Protein AF-0000000076529574 (afdb_homodimer)

Structure (mmCIF, N/CA/C/O backbone):
data_AF-0000000076529574-model_v1
#
loop_
_entity.id
_entity.type
_entity.pdbx_description
1 polymer 'LacI family transcriptional regulator'
#
loop_
_atom_site.group_PDB
_atom_site.id
_atom_site.type_symbol
_atom_site.label_atom_id
_atom_site.label_alt_id
_atom_site.label_comp_id
_atom_site.label_asym_id
_atom_site.label_entity_id
_atom_site.label_seq_id
_atom_site.pdbx_PDB_ins_code
_atom_site.Cartn_x
_atom_site.Cartn_y
_atom_site.Cartn_z
_atom_site.occupancy
_atom_site.B_iso_or_equiv
_atom_site.auth_seq_id
_atom_site.auth_comp_id
_atom_site.auth_asym_id
_atom_site.auth_atom_id
_atom_site.pdbx_PDB_model_num
ATOM 1 N N . MET A 1 1 ? 7.891 38.75 8.555 1 53.34 1 MET A N 1
ATOM 2 C CA . MET A 1 1 ? 6.922 38.281 7.586 1 53.34 1 MET A CA 1
ATOM 3 C C . MET A 1 1 ? 5.934 39.375 7.195 1 53.34 1 MET A C 1
ATOM 5 O O . MET A 1 1 ? 5.605 40.219 8.008 1 53.34 1 MET A O 1
ATOM 9 N N . ALA A 1 2 ? 5.785 39.531 5.926 1 67.69 2 ALA A N 1
ATOM 10 C CA . ALA A 1 2 ? 4.906 40.594 5.434 1 67.69 2 ALA A CA 1
ATOM 11 C C . ALA A 1 2 ? 3.492 40.438 5.984 1 67.69 2 ALA A C 1
ATOM 13 O O . ALA A 1 2 ? 3.031 39.312 6.223 1 67.69 2 ALA A O 1
ATOM 14 N N . THR A 1 3 ? 2.91 41.406 6.41 1 75.56 3 THR A N 1
ATOM 15 C CA . THR A 1 3 ? 1.555 41.375 6.945 1 75.56 3 THR A CA 1
ATOM 16 C C . THR A 1 3 ? 0.537 41.688 5.844 1 75.56 3 THR A C 1
ATOM 18 O O . THR A 1 3 ? 0.897 42.156 4.77 1 75.56 3 THR A O 1
ATOM 21 N N . LEU A 1 4 ? -0.654 41.281 6.176 1 80.75 4 LEU A N 1
ATOM 22 C CA . LEU A 1 4 ? -1.745 41.562 5.254 1 80.75 4 LEU A CA 1
ATOM 23 C C . LEU A 1 4 ? -1.814 43.062 4.945 1 80.75 4 LEU A C 1
ATOM 25 O O . LEU A 1 4 ? -2.107 43.438 3.814 1 80.75 4 LEU A O 1
ATOM 29 N N . ALA A 1 5 ? -1.472 43.812 5.953 1 83.44 5 ALA A N 1
ATOM 30 C CA . ALA A 1 5 ? -1.503 45.281 5.785 1 83.44 5 ALA A CA 1
ATOM 31 C C . ALA A 1 5 ? -0.446 45.719 4.785 1 83.44 5 ALA A C 1
ATOM 33 O O . ALA A 1 5 ? -0.694 46.625 3.98 1 83.44 5 ALA A O 1
ATOM 34 N N . GLU A 1 6 ? 0.626 45.031 4.82 1 84.62 6 GLU A N 1
ATOM 35 C CA . GLU A 1 6 ? 1.703 45.375 3.898 1 84.62 6 GLU A CA 1
ATOM 36 C C . GLU A 1 6 ? 1.349 44.969 2.467 1 84.62 6 GLU A C 1
ATOM 38 O O . GLU A 1 6 ? 1.665 45.719 1.524 1 84.62 6 GLU A O 1
ATOM 43 N N . VAL A 1 7 ? 0.792 43.812 2.379 1 86.44 7 VAL A N 1
ATOM 44 C CA . VAL A 1 7 ? 0.339 43.375 1.062 1 86.44 7 VAL A CA 1
ATOM 45 C C . VAL A 1 7 ? -0.682 44.375 0.51 1 86.44 7 VAL A C 1
ATOM 47 O O . VAL A 1 7 ? -0.594 44.781 -0.651 1 86.44 7 VAL A O 1
ATOM 50 N N . ALA A 1 8 ? -1.567 44.781 1.328 1 87.06 8 ALA A N 1
ATOM 51 C CA . ALA A 1 8 ? -2.607 45.719 0.937 1 87.06 8 ALA A CA 1
ATOM 52 C C . ALA A 1 8 ? -2.002 47.062 0.502 1 87.06 8 ALA A C 1
ATOM 54 O O . ALA A 1 8 ? -2.396 47.625 -0.52 1 87.06 8 ALA A O 1
ATOM 55 N N . ALA A 1 9 ? -1.088 47.469 1.208 1 87.62 9 ALA A N 1
ATOM 56 C CA . ALA A 1 9 ? -0.419 48.75 0.919 1 87.62 9 ALA A CA 1
ATOM 57 C C . ALA A 1 9 ? 0.305 48.688 -0.423 1 87.62 9 ALA A C 1
ATOM 59 O O . ALA A 1 9 ? 0.203 49.625 -1.229 1 87.62 9 ALA A O 1
ATOM 60 N N . LEU A 1 10 ? 0.943 47.562 -0.57 1 86.88 10 LEU A N 1
ATOM 61 C CA . LEU A 1 10 ? 1.704 47.406 -1.807 1 86.88 10 LEU A CA 1
ATOM 62 C C . LEU A 1 10 ? 0.773 47.312 -3.012 1 86.88 10 LEU A C 1
ATOM 64 O O . LEU A 1 10 ? 1.092 47.844 -4.09 1 86.88 10 LEU A O 1
ATOM 68 N N . ALA A 1 11 ? -0.24 46.656 -2.852 1 88.62 11 ALA A N 1
ATOM 69 C CA . ALA A 1 11 ? -1.206 46.438 -3.928 1 88.62 11 ALA A CA 1
ATOM 70 C C . ALA A 1 11 ? -2.107 47.688 -4.09 1 88.62 11 ALA A C 1
ATOM 72 O O . ALA A 1 11 ? -2.855 47.781 -5.062 1 88.62 11 ALA A O 1
ATOM 73 N N . GLY A 1 12 ? -2.107 48.625 -3.164 1 89.44 12 GLY A N 1
ATOM 74 C CA . GLY A 1 12 ? -2.924 49.844 -3.209 1 89.44 12 GLY A CA 1
ATOM 75 C C . GLY A 1 12 ? -4.391 49.562 -2.924 1 89.44 12 GLY A C 1
ATOM 76 O O . GLY A 1 12 ? -5.266 50.156 -3.564 1 89.44 12 GLY A O 1
ATOM 77 N N . VAL A 1 13 ? -4.621 48.562 -2.133 1 87.81 13 VAL A N 1
ATOM 78 C CA . VAL A 1 13 ? -5.996 48.219 -1.812 1 87.81 13 VAL A CA 1
ATOM 79 C C . VAL A 1 13 ? -6.184 48.156 -0.297 1 87.81 13 VAL A C 1
ATOM 81 O O . VAL A 1 13 ? -5.223 48.344 0.456 1 87.81 13 VAL A O 1
ATOM 84 N N . SER A 1 14 ? -7.453 48.156 0.136 1 82.88 14 SER A N 1
ATOM 85 C CA . SER A 1 14 ? -7.746 47.969 1.556 1 82.88 14 SER A CA 1
ATOM 86 C C . SER A 1 14 ? -7.312 46.594 2.043 1 82.88 14 SER A C 1
ATOM 88 O O . SER A 1 14 ? -7.18 45.656 1.247 1 82.88 14 SER A O 1
ATOM 90 N N . THR A 1 15 ? -7.059 46.469 3.389 1 86.38 15 THR A N 1
ATOM 91 C CA . THR A 1 15 ? -6.727 45.188 3.984 1 86.38 15 THR A CA 1
ATOM 92 C C . THR A 1 15 ? -7.852 44.156 3.752 1 86.38 15 THR A C 1
ATOM 94 O O . THR A 1 15 ? -7.598 42.969 3.6 1 86.38 15 THR A O 1
ATOM 97 N N . ALA A 1 16 ? -9.039 44.688 3.646 1 80.19 16 ALA A N 1
ATOM 98 C CA . ALA A 1 16 ? -10.195 43.812 3.41 1 80.19 16 ALA A CA 1
ATOM 99 C C . ALA A 1 16 ? -10.164 43.25 2.004 1 80.19 16 ALA A C 1
ATOM 101 O O . ALA A 1 16 ? -10.406 42.031 1.818 1 80.19 16 ALA A O 1
ATOM 102 N N . SER A 1 17 ? -9.844 44.094 1.099 1 82.25 17 SER A N 1
ATOM 103 C CA . SER A 1 17 ? -9.758 43.656 -0.284 1 82.25 17 SER A CA 1
ATOM 104 C C . SER A 1 17 ? -8.633 42.625 -0.464 1 82.25 17 SER A C 1
ATOM 106 O O . SER A 1 17 ? -8.789 41.625 -1.159 1 82.25 17 SER A O 1
ATOM 108 N N . ALA A 1 18 ? -7.496 42.938 0.17 1 82.19 18 ALA A N 1
ATOM 109 C CA . ALA A 1 18 ? -6.359 42 0.106 1 82.19 18 ALA A CA 1
ATOM 110 C C . ALA A 1 18 ? -6.707 40.656 0.732 1 82.19 18 ALA A C 1
ATOM 112 O O . ALA A 1 18 ? -6.367 39.625 0.184 1 82.19 18 ALA A O 1
ATOM 113 N N . SER A 1 19 ? -7.367 40.75 1.805 1 76.94 19 SER A N 1
ATOM 114 C CA . SER A 1 19 ? -7.766 39.531 2.504 1 76.94 19 SER A CA 1
ATOM 115 C C . SER A 1 19 ? -8.727 38.688 1.659 1 76.94 19 SER A C 1
ATOM 117 O O . SER A 1 19 ? -8.586 37.469 1.582 1 76.94 19 SER A O 1
ATOM 119 N N . LEU A 1 20 ? -9.633 39.375 1.02 1 75.88 20 LEU A N 1
ATOM 120 C CA . LEU A 1 20 ? -10.641 38.688 0.194 1 75.88 20 LEU A CA 1
ATOM 121 C C . LEU A 1 20 ? -9.984 37.938 -0.958 1 75.88 20 LEU A C 1
ATOM 123 O O . LEU A 1 20 ? -10.352 36.812 -1.25 1 75.88 20 LEU A O 1
ATOM 127 N N . VAL A 1 21 ? -9.047 38.562 -1.561 1 73.56 21 VAL A N 1
ATOM 128 C CA . VAL A 1 21 ? -8.383 37.969 -2.713 1 73.56 21 VAL A CA 1
ATOM 129 C C . VAL A 1 21 ? -7.516 36.781 -2.26 1 73.56 21 VAL A C 1
ATOM 131 O O . VAL A 1 21 ? -7.551 35.719 -2.861 1 73.56 21 VAL A O 1
ATOM 134 N N . LEU A 1 22 ? -6.805 36.969 -1.185 1 74.25 22 LEU A N 1
ATOM 135 C CA . LEU A 1 22 ? -5.82 35.969 -0.753 1 74.25 22 LEU A CA 1
ATOM 136 C C . LEU A 1 22 ? -6.496 34.812 -0.038 1 74.25 22 LEU A C 1
ATOM 138 O O . LEU A 1 22 ? -5.902 33.75 0.123 1 74.25 22 LEU A O 1
ATOM 142 N N . SER A 1 23 ? -7.742 35.094 0.291 1 66.19 23 SER A N 1
ATOM 143 C CA . SER A 1 23 ? -8.516 34.031 0.912 1 66.19 23 SER A CA 1
ATOM 144 C C . SER A 1 23 ? -9.352 33.281 -0.121 1 66.19 23 SER A C 1
ATOM 146 O O . SER A 1 23 ? -10.086 32.344 0.22 1 66.19 23 SER A O 1
ATOM 148 N N . GLY A 1 24 ? -9.234 33.656 -1.319 1 64 24 GLY A N 1
ATOM 149 C CA . GLY A 1 24 ? -9.93 33 -2.428 1 64 24 GLY A CA 1
ATOM 150 C C . GLY A 1 24 ? -11.398 33.375 -2.492 1 64 24 GLY A C 1
ATOM 151 O O . GLY A 1 24 ? -12.188 32.688 -3.143 1 64 24 GLY A O 1
ATOM 152 N N . LYS A 1 25 ? -11.82 34.344 -1.826 1 61.75 25 LYS A N 1
ATOM 153 C CA . LYS A 1 25 ? -13.227 34.719 -1.771 1 61.75 25 LYS A CA 1
ATOM 154 C C . LYS A 1 25 ? -13.492 36 -2.574 1 61.75 25 LYS A C 1
ATOM 156 O O . LYS A 1 25 ? -14.453 36.719 -2.305 1 61.75 25 LYS A O 1
ATOM 161 N N . SER A 1 26 ? -12.656 36.281 -3.52 1 64.5 26 SER A N 1
ATOM 162 C CA . SER A 1 26 ? -12.695 37.562 -4.18 1 64.5 26 SER A CA 1
ATOM 163 C C . SER A 1 26 ? -13.586 37.531 -5.414 1 64.5 26 SER A C 1
ATOM 165 O O . SER A 1 26 ? -13.836 38.562 -6.039 1 64.5 26 SER A O 1
ATOM 167 N N . ALA A 1 27 ? -14.07 36.344 -5.785 1 66.5 27 ALA A N 1
ATOM 168 C CA . ALA A 1 27 ? -14.844 36.25 -7.02 1 66.5 27 ALA A CA 1
ATOM 169 C C . ALA A 1 27 ? -16.062 37.188 -6.965 1 66.5 27 ALA A C 1
ATOM 171 O O . ALA A 1 27 ? -16.891 37.062 -6.066 1 66.5 27 ALA A O 1
ATOM 172 N N . GLY A 1 28 ? -16.188 38 -7.98 1 66.56 28 GLY A N 1
ATOM 173 C CA . GLY A 1 28 ? -17.297 38.938 -8.086 1 66.56 28 GLY A CA 1
ATOM 174 C C . GLY A 1 28 ? -17.156 40.125 -7.18 1 66.56 28 GLY A C 1
ATOM 175 O O . GLY A 1 28 ? -17.969 41.062 -7.23 1 66.56 28 GLY A O 1
ATOM 176 N N . ARG A 1 29 ? -16.141 40.25 -6.277 1 79.88 29 ARG A N 1
ATOM 177 C CA . ARG A 1 29 ? -16.031 41.344 -5.309 1 79.88 29 ARG A CA 1
ATOM 178 C C . ARG A 1 29 ? -14.805 42.188 -5.598 1 79.88 29 ARG A C 1
ATOM 180 O O . ARG A 1 29 ? -14.758 43.375 -5.219 1 79.88 29 ARG A O 1
ATOM 187 N N . VAL A 1 30 ? -13.844 41.625 -6.152 1 78.62 30 VAL A N 1
ATOM 188 C CA . VAL A 1 30 ? -12.602 42.281 -6.535 1 78.62 30 VAL A CA 1
ATOM 189 C C . VAL A 1 30 ? -12.297 42 -8.008 1 78.62 30 VAL A C 1
ATOM 191 O O . VAL A 1 30 ? -12.5 40.906 -8.492 1 78.62 30 VAL A O 1
ATOM 194 N N . SER A 1 31 ? -12.039 43.094 -8.797 1 83.56 31 SER A N 1
ATOM 195 C CA . SER A 1 31 ? -11.742 42.938 -10.219 1 83.56 31 SER A CA 1
ATOM 196 C C . SER A 1 31 ? -10.547 42.031 -10.445 1 83.56 31 SER A C 1
ATOM 198 O O . SER A 1 31 ? -9.695 41.875 -9.562 1 83.56 31 SER A O 1
ATOM 200 N N . ALA A 1 32 ? -10.562 41.312 -11.594 1 82.62 32 ALA A N 1
ATOM 201 C CA . ALA A 1 32 ? -9.477 40.375 -11.938 1 82.62 32 ALA A CA 1
ATOM 202 C C . ALA A 1 32 ? -8.125 41.094 -11.906 1 82.62 32 ALA A C 1
ATOM 204 O O . ALA A 1 32 ? -7.129 40.5 -11.461 1 82.62 32 ALA A O 1
ATOM 205 N N . GLU A 1 33 ? -8.125 42.281 -12.414 1 84.44 33 GLU A N 1
ATOM 206 C CA . GLU A 1 33 ? -6.891 43.062 -12.43 1 84.44 33 GLU A CA 1
ATOM 207 C C . GLU A 1 33 ? -6.383 43.344 -11.016 1 84.44 33 GLU A C 1
ATOM 209 O O . GLU A 1 33 ? -5.199 43.156 -10.734 1 84.44 33 GLU A O 1
ATOM 214 N N . THR A 1 34 ? -7.238 43.75 -10.164 1 85.44 34 THR A N 1
ATOM 215 C CA . THR A 1 34 ? -6.895 44.031 -8.773 1 85.44 34 THR A CA 1
ATOM 216 C C . THR A 1 34 ? -6.457 42.75 -8.047 1 85.44 34 THR A C 1
ATOM 218 O O . THR A 1 34 ? -5.492 42.781 -7.281 1 85.44 34 THR A O 1
ATOM 221 N N . ALA A 1 35 ? -7.078 41.688 -8.25 1 85.94 35 ALA A N 1
ATOM 222 C CA . ALA A 1 35 ? -6.746 40.406 -7.637 1 85.94 35 ALA A CA 1
ATOM 223 C C . ALA A 1 35 ? -5.328 39.969 -8.008 1 85.94 35 ALA A C 1
ATOM 225 O O . ALA A 1 35 ? -4.57 39.5 -7.152 1 85.94 35 ALA A O 1
ATOM 226 N N . GLN A 1 36 ? -5.082 40.125 -9.242 1 85.56 36 GLN A N 1
ATOM 227 C CA . GLN A 1 36 ? -3.738 39.781 -9.688 1 85.56 36 GLN A CA 1
ATOM 228 C C . GLN A 1 36 ? -2.684 40.656 -9.016 1 85.56 36 GLN A C 1
ATOM 230 O O . GLN A 1 36 ? -1.627 40.156 -8.609 1 85.56 36 GLN A O 1
ATOM 235 N N . ARG A 1 37 ? -2.943 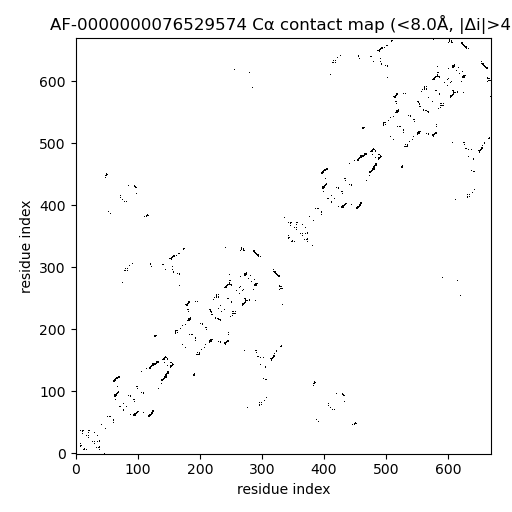41.938 -8.93 1 84.81 37 ARG A N 1
ATOM 236 C CA . ARG A 1 37 ? -2.029 42.875 -8.266 1 84.81 37 ARG A CA 1
ATOM 237 C C . ARG A 1 37 ? -1.783 42.438 -6.82 1 84.81 37 ARG A C 1
ATOM 239 O O . ARG A 1 37 ? -0.653 42.5 -6.332 1 84.81 37 ARG A O 1
ATOM 246 N N . ILE A 1 38 ? -2.846 42.031 -6.188 1 82.88 38 ILE A N 1
ATOM 247 C CA . ILE A 1 38 ? -2.762 41.562 -4.805 1 82.88 38 ILE A CA 1
ATOM 248 C C . ILE A 1 38 ? -1.905 40.312 -4.723 1 82.88 38 ILE A C 1
ATOM 250 O O . ILE A 1 38 ? -1.026 40.188 -3.865 1 82.88 38 ILE A O 1
ATOM 254 N N . ARG A 1 39 ? -2.162 39.344 -5.578 1 81 39 ARG A N 1
ATOM 255 C CA . ARG A 1 39 ? -1.385 38.125 -5.59 1 81 39 ARG A CA 1
ATOM 256 C C . ARG A 1 39 ? 0.086 38.406 -5.883 1 81 39 ARG A C 1
ATOM 258 O O . ARG A 1 39 ? 0.972 37.812 -5.258 1 81 39 ARG A O 1
ATOM 265 N N . ASP A 1 40 ? 0.339 39.312 -6.84 1 80.62 40 ASP A N 1
ATOM 266 C CA . ASP A 1 40 ? 1.705 39.719 -7.156 1 80.62 40 ASP A CA 1
ATOM 267 C C . ASP A 1 40 ? 2.379 40.375 -5.945 1 80.62 40 ASP A C 1
ATOM 269 O O . ASP A 1 40 ? 3.549 40.094 -5.668 1 80.62 40 ASP A O 1
ATOM 273 N N . ALA A 1 41 ? 1.677 41.25 -5.273 1 81.69 41 ALA A N 1
ATOM 274 C CA . ALA A 1 41 ? 2.189 41.938 -4.078 1 81.69 41 ALA A CA 1
ATOM 275 C C . ALA A 1 41 ? 2.516 40.906 -2.986 1 81.69 41 ALA A C 1
ATOM 277 O O . ALA A 1 41 ? 3.566 41 -2.344 1 81.69 41 ALA A O 1
ATOM 278 N N . ALA A 1 42 ? 1.618 39.969 -2.822 1 79 42 ALA A N 1
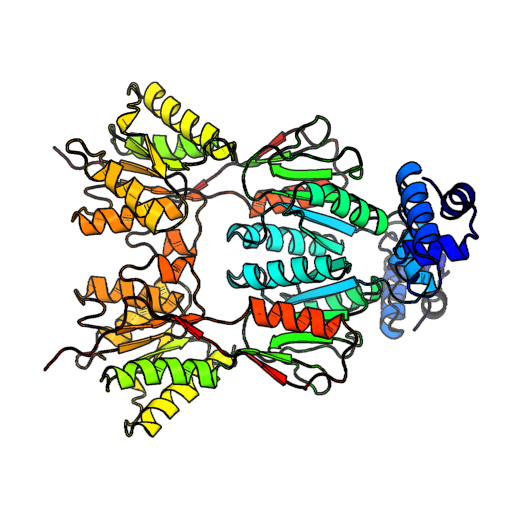ATOM 279 C CA . ALA A 1 42 ? 1.829 38.906 -1.823 1 79 42 ALA A CA 1
ATOM 280 C C . ALA A 1 42 ? 3.07 38.094 -2.148 1 79 42 ALA A C 1
ATOM 282 O O . ALA A 1 42 ? 3.879 37.812 -1.264 1 79 42 ALA A O 1
ATOM 283 N N . GLN A 1 43 ? 3.143 37.812 -3.359 1 74.19 43 GLN A N 1
ATOM 284 C CA . GLN A 1 43 ? 4.293 37.031 -3.824 1 74.19 43 GLN A CA 1
ATOM 285 C C . GLN A 1 43 ? 5.59 37.812 -3.633 1 74.19 43 GLN A C 1
ATOM 287 O O . GLN A 1 43 ? 6.582 37.281 -3.145 1 74.19 43 GLN A O 1
ATOM 292 N N . SER A 1 44 ? 5.57 39.094 -4.027 1 75.06 44 SER A N 1
ATOM 293 C CA . SER A 1 44 ? 6.75 39.938 -3.93 1 75.06 44 SER A CA 1
ATOM 294 C C . SER A 1 44 ? 7.195 40.094 -2.48 1 75.06 44 SER A C 1
ATOM 296 O O . SER A 1 44 ? 8.391 40.188 -2.199 1 75.06 44 SER A O 1
ATOM 298 N N . LEU A 1 45 ? 6.172 40.062 -1.584 1 73.56 45 LEU A N 1
ATOM 299 C CA . LEU A 1 45 ? 6.465 40.281 -0.174 1 73.56 45 LEU A CA 1
ATOM 300 C C . LEU A 1 45 ? 6.668 38.969 0.566 1 73.56 45 LEU A C 1
ATOM 302 O O . LEU A 1 45 ? 7.012 38.969 1.751 1 73.56 45 LEU A O 1
ATOM 306 N N . GLY A 1 46 ? 6.387 37.969 -0.167 1 66.5 46 GLY A N 1
ATOM 307 C CA . GLY A 1 46 ? 6.457 36.656 0.47 1 66.5 46 GLY A CA 1
ATOM 308 C C . GLY A 1 46 ? 5.363 36.438 1.493 1 66.5 46 GLY A C 1
ATOM 309 O O . GLY A 1 46 ? 5.574 35.75 2.5 1 66.5 46 GLY A O 1
ATOM 310 N N . TYR A 1 47 ? 4.289 37.219 1.267 1 66.25 47 TYR A N 1
ATOM 311 C CA . TYR A 1 47 ? 3.184 37.125 2.215 1 66.25 47 TYR A CA 1
ATOM 312 C C . TYR A 1 47 ? 2.461 35.781 2.076 1 66.25 47 TYR A C 1
ATOM 314 O O . TYR A 1 47 ? 2.137 35.375 0.965 1 66.25 47 TYR A O 1
ATOM 322 N N . VAL A 1 48 ? 2.418 35.125 3.254 1 62.31 48 VAL A N 1
ATOM 323 C CA . VAL A 1 48 ? 1.596 33.906 3.33 1 62.31 48 VAL A CA 1
ATOM 324 C C . VAL A 1 48 ? 0.488 34.094 4.363 1 62.31 48 VAL A C 1
ATOM 326 O O . VAL A 1 48 ? 0.759 34.438 5.516 1 62.31 48 VAL A O 1
ATOM 329 N N . ARG A 1 49 ? -0.792 34.188 3.814 1 59.56 49 ARG A N 1
ATOM 330 C CA . ARG A 1 49 ? -1.934 34.344 4.711 1 59.56 49 ARG A CA 1
ATOM 331 C C . ARG A 1 49 ? -1.938 33.25 5.789 1 59.56 49 ARG A C 1
ATOM 333 O O . ARG A 1 49 ? -1.709 32.094 5.5 1 59.56 49 ARG A O 1
ATOM 340 N N . ASP A 1 50 ? -2.029 33.812 7.027 1 59.03 50 ASP A N 1
ATOM 341 C CA . ASP A 1 50 ? -2.166 32.906 8.172 1 59.03 50 ASP A CA 1
ATOM 342 C C . ASP A 1 50 ? -3.541 32.219 8.18 1 59.03 50 ASP A C 1
ATOM 344 O O . ASP A 1 50 ? -4.539 32.875 8.523 1 59.03 50 ASP A O 1
ATOM 348 N N . ALA A 1 51 ? -3.629 31.062 7.637 1 55.56 51 ALA A N 1
ATOM 349 C CA . ALA A 1 51 ? -4.898 30.344 7.516 1 55.56 51 ALA A CA 1
ATOM 350 C C . ALA A 1 51 ? -5.551 30.141 8.883 1 55.56 51 ALA A C 1
ATOM 352 O O . ALA A 1 51 ? -6.777 30.125 8.992 1 55.56 51 ALA A O 1
ATOM 353 N N . LEU A 1 52 ? -4.742 30 9.914 1 57.25 52 LEU A N 1
ATOM 354 C CA . LEU A 1 52 ? -5.277 29.766 11.25 1 57.25 52 LEU A CA 1
ATOM 355 C C . LEU A 1 52 ? -5.914 31.031 11.805 1 57.25 52 LEU A C 1
ATOM 357 O O . LEU A 1 52 ? -6.957 30.984 12.461 1 57.25 52 LEU A O 1
ATOM 361 N N . ALA A 1 53 ? -5.25 32.125 11.5 1 52.91 53 ALA A N 1
ATOM 362 C CA . ALA A 1 53 ? -5.824 33.406 11.922 1 52.91 53 ALA A CA 1
ATOM 363 C C . ALA A 1 53 ? -7.125 33.688 11.18 1 52.91 53 ALA A C 1
ATOM 365 O O . ALA A 1 53 ? -8.078 34.219 11.766 1 52.91 53 ALA A O 1
ATOM 366 N N . SER A 1 54 ? -7.141 33.344 9.945 1 50.72 54 SER A N 1
ATOM 367 C CA . SER A 1 54 ? -8.344 33.562 9.148 1 50.72 54 SER A CA 1
ATOM 368 C C . SER A 1 54 ? -9.477 32.656 9.594 1 50.72 54 SER A C 1
ATOM 370 O O . SER A 1 54 ? -10.641 33.031 9.602 1 50.72 54 SER A O 1
ATOM 372 N N . GLY A 1 55 ? -9.117 31.406 9.852 1 51.72 55 GLY A N 1
ATOM 373 C CA . GLY A 1 55 ? -10.102 30.453 10.359 1 51.72 55 GLY A CA 1
ATOM 374 C C . GLY A 1 55 ? -10.758 30.922 11.648 1 51.72 55 GLY A C 1
ATOM 375 O O . GLY A 1 55 ? -11.938 30.656 11.891 1 51.72 55 GLY A O 1
ATOM 376 N N . LEU A 1 56 ? -10 31.641 12.453 1 48.94 56 LEU A N 1
ATOM 377 C CA . LEU A 1 56 ? -10.523 32.156 13.711 1 48.94 56 LEU A CA 1
ATOM 378 C C . LEU A 1 56 ? -11.641 33.156 13.469 1 48.94 56 LEU A C 1
ATOM 380 O O . LEU A 1 56 ? -12.617 33.219 14.227 1 48.94 56 LEU A O 1
ATOM 384 N N . ARG A 1 57 ? -11.484 33.844 12.305 1 45.84 57 ARG A N 1
ATOM 385 C CA . ARG A 1 57 ? -12.523 34.812 12.016 1 45.84 57 ARG A CA 1
ATOM 386 C C . ARG A 1 57 ? -13.719 34.188 11.328 1 45.84 57 ARG A C 1
ATOM 388 O O . ARG A 1 57 ? -14.867 34.531 11.617 1 45.84 57 ARG A O 1
ATOM 395 N N . SER A 1 58 ? -13.555 33.375 10.234 1 49.81 58 SER A N 1
ATOM 396 C CA . SER A 1 58 ? -14.609 32.781 9.414 1 49.81 58 SER A CA 1
ATOM 397 C C . SER A 1 58 ? -15.062 31.453 9.969 1 49.81 58 SER A C 1
ATOM 399 O O . SER A 1 58 ? -16.062 30.891 9.516 1 49.81 58 SER A O 1
ATOM 401 N N . LYS A 1 59 ? -14.742 31.062 11.125 1 60.5 59 LYS A N 1
ATOM 402 C CA . LYS A 1 59 ? -15.086 29.812 11.805 1 60.5 59 LYS A CA 1
ATOM 403 C C . LYS A 1 59 ? -14.672 28.609 10.977 1 60.5 59 LYS A C 1
ATOM 405 O O . LYS A 1 59 ? -14.852 27.469 11.406 1 60.5 59 LYS A O 1
ATOM 410 N N . GLN A 1 60 ? -14.117 28.781 9.617 1 72 60 GLN A N 1
ATOM 411 C CA . GLN A 1 60 ? -13.758 27.625 8.797 1 72 60 GLN A CA 1
ATOM 412 C C . GLN A 1 60 ? -12.258 27.594 8.531 1 72 60 GLN A C 1
ATOM 414 O O . GLN A 1 60 ? -11.656 28.594 8.172 1 72 60 GLN A O 1
ATOM 419 N N . THR A 1 61 ? -11.625 26.484 8.773 1 79.56 61 THR A N 1
ATOM 420 C CA . THR A 1 61 ? -10.188 26.312 8.586 1 79.56 61 THR A CA 1
ATOM 421 C C . THR A 1 61 ? -9.898 25.656 7.242 1 79.56 61 THR A C 1
ATOM 423 O O . THR A 1 61 ? -8.742 25.594 6.82 1 79.56 61 THR A O 1
ATOM 426 N N . GLN A 1 62 ? -10.961 25.188 6.465 1 88.31 62 GLN A N 1
ATOM 427 C CA . GLN A 1 62 ? -10.805 24.422 5.23 1 88.31 62 GLN A CA 1
ATOM 428 C C . GLN A 1 62 ? -9.867 23.25 5.43 1 88.31 62 GLN A C 1
ATOM 430 O O . GLN A 1 62 ? -8.922 23.062 4.66 1 88.31 62 GLN A O 1
ATOM 435 N N . THR A 1 63 ? -10.141 22.547 6.488 1 91.19 63 THR A N 1
ATOM 436 C CA . THR A 1 63 ? -9.383 21.359 6.836 1 91.19 63 THR A CA 1
ATOM 437 C C . THR A 1 63 ? -10.281 20.125 6.867 1 91.19 63 THR A C 1
ATOM 439 O O . THR A 1 63 ? -11.352 20.141 7.477 1 91.19 63 THR A O 1
ATOM 442 N N . LEU A 1 64 ? -9.891 19.188 6.059 1 95.12 64 LEU A N 1
ATOM 443 C CA . LEU A 1 64 ? -10.523 17.875 6.137 1 95.12 64 LEU A CA 1
ATOM 444 C C . LEU A 1 64 ? -9.789 16.984 7.125 1 95.12 64 LEU A C 1
ATOM 446 O O . LEU A 1 64 ? -8.586 16.75 6.984 1 95.12 64 LEU A O 1
ATOM 450 N N . GLY A 1 65 ? -10.484 16.547 8.156 1 95.5 65 GLY A N 1
ATOM 451 C CA . GLY A 1 65 ? -9.969 15.477 9 1 95.5 65 GLY A CA 1
ATOM 452 C C . GLY A 1 65 ? -10.266 14.094 8.453 1 95.5 65 GLY A C 1
ATOM 453 O O . GLY A 1 65 ? -11.414 13.781 8.141 1 95.5 65 GLY A O 1
ATOM 454 N N . VAL A 1 66 ? -9.227 13.336 8.258 1 95.88 66 VAL A N 1
ATOM 455 C CA . VAL A 1 66 ? -9.391 11.945 7.836 1 95.88 66 VAL A CA 1
ATOM 456 C C . VAL A 1 66 ? -8.984 11.008 8.969 1 95.88 66 VAL A C 1
ATOM 458 O O . VAL A 1 66 ? -7.859 11.086 9.469 1 95.88 66 VAL A O 1
ATOM 461 N N . VAL A 1 67 ? -9.891 10.18 9.359 1 94.38 67 VAL A N 1
ATOM 462 C CA . VAL A 1 67 ? -9.633 9.164 10.375 1 94.38 67 VAL A CA 1
ATOM 463 C C . VAL A 1 67 ? -9.531 7.793 9.711 1 94.38 67 VAL A C 1
ATOM 465 O O . VAL A 1 67 ? -10.531 7.246 9.242 1 94.38 67 VAL A O 1
ATOM 468 N N . ALA A 1 68 ? -8.328 7.324 9.656 1 92.31 68 ALA A N 1
ATOM 469 C CA . ALA A 1 68 ? -8.109 5.977 9.141 1 92.31 68 ALA A CA 1
ATOM 470 C C . ALA A 1 68 ? -8.477 4.926 10.188 1 92.31 68 ALA A C 1
ATOM 472 O O . ALA A 1 68 ? -7.848 4.852 11.25 1 92.31 68 ALA A O 1
ATOM 473 N N . HIS A 1 69 ? -9.445 4.23 9.891 1 88 69 HIS A N 1
ATOM 474 C CA . HIS A 1 69 ? -9.883 3.146 10.773 1 88 69 HIS A CA 1
ATOM 475 C C . HIS A 1 69 ? -9.359 1.8 10.281 1 88 69 HIS A C 1
ATOM 477 O O . HIS A 1 69 ? -10 1.138 9.469 1 88 69 HIS A O 1
ATOM 483 N N . GLU A 1 70 ? -8.211 1.317 10.828 1 82.88 70 GLU A N 1
ATOM 484 C CA . GLU A 1 70 ? -7.543 0.066 10.484 1 82.88 70 GLU A CA 1
ATOM 485 C C . GLU A 1 70 ? -7.148 0.042 9.008 1 82.88 70 GLU A C 1
ATOM 487 O O . GLU A 1 70 ? -7.113 -1.021 8.383 1 82.88 70 GLU A O 1
ATOM 492 N N . LEU A 1 71 ? -6.941 1.175 8.508 1 87.25 71 LEU A N 1
ATOM 493 C CA . LEU A 1 71 ? -6.785 1.313 7.066 1 87.25 71 LEU A CA 1
ATOM 494 C C . LEU A 1 71 ? -5.309 1.359 6.684 1 87.25 71 LEU A C 1
ATOM 496 O O . LEU A 1 71 ? -4.898 0.733 5.703 1 87.25 71 LEU A O 1
ATOM 500 N N . LEU A 1 72 ? -4.543 1.988 7.492 1 89.94 72 LEU A N 1
ATOM 501 C CA . LEU A 1 72 ? -3.215 2.398 7.047 1 89.94 72 LEU A CA 1
ATOM 502 C C . LEU A 1 72 ? -2.262 1.209 7.008 1 89.94 72 LEU A C 1
ATOM 504 O O . LEU A 1 72 ? -1.165 1.306 6.453 1 89.94 72 LEU A O 1
ATOM 508 N N . GLN A 1 73 ? -2.672 0.046 7.457 1 86.06 73 GLN A N 1
ATOM 509 C CA . GLN A 1 73 ? -1.825 -1.142 7.43 1 86.06 73 GLN A CA 1
ATOM 510 C C . GLN A 1 73 ? -2.232 -2.082 6.297 1 86.06 73 GLN A C 1
ATOM 512 O O . GLN A 1 73 ? -1.764 -3.221 6.23 1 86.06 73 GLN A O 1
ATOM 517 N N . THR A 1 74 ? -3.025 -1.617 5.496 1 86.44 74 THR A N 1
ATOM 518 C CA . THR A 1 74 ? -3.512 -2.453 4.402 1 86.44 74 THR A CA 1
ATOM 519 C C . THR A 1 74 ? -3.014 -1.929 3.061 1 86.44 74 THR A C 1
ATOM 521 O O . THR A 1 74 ? -2.785 -0.727 2.902 1 86.44 74 THR A O 1
ATOM 524 N N . PRO A 1 75 ? -2.912 -2.793 2.104 1 84.44 75 PRO A N 1
ATOM 525 C CA . PRO A 1 75 ? -2.484 -2.336 0.779 1 84.44 75 PRO A CA 1
ATOM 526 C C . PRO A 1 75 ? -3.525 -1.45 0.097 1 84.44 75 PRO A C 1
ATOM 528 O O . PRO A 1 75 ? -3.215 -0.77 -0.884 1 84.44 75 PRO A O 1
ATOM 531 N N . TYR A 1 76 ? -4.699 -1.383 0.607 1 86.12 76 TYR A N 1
ATOM 532 C CA . TYR A 1 76 ? -5.785 -0.616 0.008 1 86.12 76 TYR A CA 1
ATOM 533 C C . TYR A 1 76 ? -5.719 0.847 0.427 1 86.12 76 TYR A C 1
ATOM 535 O O . TYR A 1 76 ? -6.355 1.706 -0.186 1 86.12 76 TYR A O 1
ATOM 543 N N . ALA A 1 77 ? -4.934 1.083 1.42 1 90.06 77 ALA A N 1
ATOM 544 C CA . ALA A 1 77 ? -4.789 2.445 1.925 1 90.06 77 ALA A CA 1
ATOM 545 C C . ALA A 1 77 ? -4.188 3.363 0.865 1 90.06 77 ALA A C 1
ATOM 547 O O . ALA A 1 77 ? -4.559 4.535 0.766 1 90.06 77 ALA A O 1
ATOM 548 N N . THR A 1 78 ? -3.348 2.785 0.051 1 91.06 78 THR A N 1
ATOM 549 C CA . THR A 1 78 ? -2.6 3.584 -0.915 1 91.06 78 THR A CA 1
ATOM 550 C C . THR A 1 78 ? -3.547 4.309 -1.867 1 91.06 78 THR A C 1
ATOM 552 O O . THR A 1 78 ? -3.473 5.531 -2.016 1 91.06 78 THR A O 1
ATOM 555 N N . ASP A 1 79 ? -4.504 3.611 -2.406 1 92.56 79 ASP A N 1
ATOM 556 C CA . ASP A 1 79 ? -5.43 4.199 -3.369 1 92.56 79 ASP A CA 1
ATOM 557 C C . ASP A 1 79 ? -6.324 5.242 -2.705 1 92.56 79 ASP A C 1
ATOM 559 O O . ASP A 1 79 ? -6.551 6.32 -3.26 1 92.56 79 ASP A O 1
ATOM 563 N N . MET A 1 80 ? -6.746 4.934 -1.556 1 95.25 80 MET A N 1
ATOM 564 C CA . MET A 1 80 ? -7.676 5.828 -0.869 1 95.25 80 MET A CA 1
ATOM 565 C C . MET A 1 80 ? -6.961 7.086 -0.386 1 95.25 80 MET A C 1
ATOM 567 O O . MET A 1 80 ? -7.363 8.203 -0.725 1 95.25 80 MET A O 1
ATOM 571 N N . VAL A 1 81 ? -5.875 6.891 0.293 1 95.62 81 VAL A N 1
ATOM 572 C CA . VAL A 1 81 ? -5.16 8.023 0.868 1 95.62 81 VAL A CA 1
ATOM 573 C C . VAL A 1 81 ? -4.605 8.906 -0.248 1 95.62 81 VAL A C 1
ATOM 575 O O . VAL A 1 81 ? -4.719 10.133 -0.19 1 95.62 81 VAL A O 1
ATOM 578 N N . ASP A 1 82 ? -4.047 8.281 -1.244 1 95.31 82 ASP A N 1
ATOM 579 C CA . ASP A 1 82 ? -3.527 9.031 -2.385 1 95.31 82 ASP A CA 1
ATOM 580 C C . ASP A 1 82 ? -4.613 9.914 -3.004 1 95.31 82 ASP A C 1
ATOM 582 O O . ASP A 1 82 ? -4.383 11.094 -3.271 1 95.31 82 ASP A O 1
ATOM 586 N N . THR A 1 83 ? -5.754 9.32 -3.236 1 96.69 83 THR A N 1
ATOM 587 C CA . THR A 1 83 ? -6.855 10.031 -3.875 1 96.69 83 THR A CA 1
ATOM 588 C C . THR A 1 83 ? -7.391 11.133 -2.963 1 96.69 83 THR A C 1
ATOM 590 O O . THR A 1 83 ? -7.668 12.242 -3.42 1 96.69 83 THR A O 1
ATOM 593 N N . ILE A 1 84 ? -7.512 10.867 -1.671 1 97.44 84 ILE A N 1
ATOM 594 C CA . ILE A 1 84 ? -8 11.859 -0.719 1 97.44 84 ILE A CA 1
ATOM 595 C C . ILE A 1 84 ? -7.055 13.062 -0.692 1 97.44 84 ILE A C 1
ATOM 597 O O . ILE A 1 84 ? -7.5 14.211 -0.757 1 97.44 84 ILE A O 1
ATOM 601 N N . VAL A 1 85 ? -5.781 12.766 -0.623 1 95.75 85 VAL A N 1
ATOM 602 C CA . VAL A 1 85 ? -4.77 13.812 -0.569 1 95.75 85 VAL A CA 1
ATOM 603 C C . VAL A 1 85 ? -4.82 14.648 -1.849 1 95.75 85 VAL A C 1
ATOM 605 O O . VAL A 1 85 ? -4.852 15.875 -1.796 1 95.75 85 VAL A O 1
ATOM 608 N N . SER A 1 86 ? -4.848 14.008 -2.984 1 93.62 86 SER A N 1
ATOM 609 C CA . SER A 1 86 ? -4.828 14.688 -4.277 1 93.62 86 SER A CA 1
ATOM 610 C C . SER A 1 86 ? -6.074 15.539 -4.473 1 93.62 86 SER A C 1
ATOM 612 O O . SER A 1 86 ? -5.988 16.688 -4.93 1 93.62 86 SER A O 1
ATOM 614 N N . THR A 1 87 ? -7.223 14.969 -4.141 1 95.88 87 THR A N 1
ATOM 615 C CA . THR A 1 87 ? -8.477 15.695 -4.305 1 95.88 87 THR A CA 1
ATOM 616 C C . THR A 1 87 ? -8.547 16.891 -3.352 1 95.88 87 THR A C 1
ATOM 618 O O . THR A 1 87 ? -8.992 17.969 -3.73 1 95.88 87 THR A O 1
ATOM 621 N N . CYS A 1 88 ? -8.117 16.688 -2.082 1 94 88 CYS A N 1
ATOM 622 C CA . CYS A 1 88 ? -8.055 17.797 -1.13 1 94 88 CYS A CA 1
ATOM 623 C C . CYS A 1 88 ? -7.191 18.922 -1.664 1 94 88 CYS A C 1
ATOM 625 O O . CYS A 1 88 ? -7.586 20.094 -1.61 1 94 88 CYS A O 1
ATOM 627 N N . ARG A 1 89 ? -6.086 18.547 -2.152 1 89.44 89 ARG A N 1
ATOM 628 C CA . ARG A 1 89 ? -5.168 19.531 -2.701 1 89.44 89 ARG A CA 1
ATOM 629 C C . ARG A 1 89 ? -5.797 20.281 -3.879 1 89.44 89 ARG A C 1
ATOM 631 O O . ARG A 1 89 ? -5.699 21.5 -3.975 1 89.44 89 ARG A O 1
ATOM 638 N N . GLU A 1 90 ? -6.359 19.516 -4.727 1 89.38 90 GLU A N 1
ATOM 639 C CA . GLU A 1 90 ? -7.035 20.094 -5.887 1 89.38 90 GLU A CA 1
ATOM 640 C C . GLU A 1 90 ? -8.078 21.125 -5.465 1 89.38 90 GLU A C 1
ATOM 642 O O . GLU A 1 90 ? -8.25 22.141 -6.129 1 89.38 90 GLU A O 1
ATOM 647 N N . LEU A 1 91 ? -8.727 20.906 -4.348 1 91 91 LEU A N 1
ATOM 648 C CA . LEU A 1 91 ? -9.828 21.75 -3.906 1 91 91 LEU A CA 1
ATOM 649 C C . LEU A 1 91 ? -9.344 22.828 -2.949 1 91 91 LEU A C 1
ATOM 651 O O . LEU A 1 91 ? -10.141 23.625 -2.449 1 91 91 LEU A O 1
ATOM 655 N N . GLY A 1 92 ? -7.996 22.812 -2.678 1 87.75 92 GLY A N 1
ATOM 656 C CA . GLY A 1 92 ? -7.406 23.844 -1.836 1 87.75 92 GLY A CA 1
ATOM 657 C C . GLY A 1 92 ? -7.637 23.609 -0.355 1 87.75 92 GLY A C 1
ATOM 658 O O . GLY A 1 92 ? -7.652 24.562 0.435 1 87.75 92 GLY A O 1
ATOM 659 N N . TRP A 1 93 ? -7.945 22.375 0.027 1 90.94 93 TRP A N 1
ATOM 660 C CA . TRP A 1 93 ? -8.172 22.016 1.421 1 90.94 93 TRP A CA 1
ATOM 661 C C . TRP A 1 93 ? -6.93 21.359 2.027 1 90.94 93 TRP A C 1
ATOM 663 O O . TRP A 1 93 ? -6.172 20.688 1.328 1 90.94 93 TRP A O 1
ATOM 673 N N . SER A 1 94 ? -6.762 21.609 3.312 1 91.75 94 SER A N 1
ATOM 674 C CA . SER A 1 94 ? -5.742 20.875 4.059 1 91.75 94 SER A CA 1
ATOM 675 C C . SER A 1 94 ? -6.285 19.547 4.578 1 91.75 94 SER A C 1
ATOM 677 O O . SER A 1 94 ? -7.484 19.422 4.836 1 91.75 94 SER A O 1
ATOM 679 N N . LEU A 1 95 ? -5.352 18.625 4.711 1 95.25 95 LEU A N 1
ATOM 680 C CA . LEU A 1 95 ? -5.746 17.297 5.168 1 95.25 95 LEU A CA 1
ATOM 681 C C . LEU A 1 95 ? -5.031 16.922 6.461 1 95.25 95 LEU A C 1
ATOM 683 O O . LEU A 1 95 ? -3.801 16.875 6.504 1 95.25 95 LEU A O 1
ATOM 687 N N . LEU A 1 96 ? -5.781 16.781 7.512 1 94.56 96 LEU A N 1
ATOM 688 C CA . LEU A 1 96 ? -5.281 16.234 8.766 1 94.56 96 LEU A CA 1
ATOM 689 C C . LEU A 1 96 ? -5.574 14.742 8.859 1 94.56 96 LEU A C 1
ATOM 691 O O . LEU A 1 96 ? -6.734 14.328 8.875 1 94.56 96 LEU A O 1
ATOM 695 N N . LEU A 1 97 ? -4.516 13.961 8.875 1 95.31 97 LEU A N 1
ATOM 696 C CA . LEU A 1 97 ? -4.66 12.508 8.891 1 95.31 97 LEU A CA 1
ATOM 697 C C . LEU A 1 97 ? -4.367 11.945 10.273 1 95.31 97 LEU A C 1
ATOM 699 O O . LEU A 1 97 ? -3.367 12.305 10.898 1 95.31 97 LEU A O 1
ATOM 703 N N . THR A 1 98 ? -5.238 11.141 10.781 1 92.5 98 THR A N 1
ATOM 704 C CA . THR A 1 98 ? -5.047 10.422 12.039 1 92.5 98 THR A CA 1
ATOM 705 C C . THR A 1 98 ? -5.605 9.008 11.945 1 92.5 98 THR A C 1
ATOM 707 O O . THR A 1 98 ? -6.082 8.594 10.883 1 92.5 98 THR A O 1
ATOM 710 N N . ASP A 1 99 ? -5.312 8.203 12.906 1 89.62 99 ASP A N 1
ATOM 711 C CA . ASP A 1 99 ? -5.801 6.828 12.891 1 89.62 99 ASP A CA 1
ATOM 712 C C . ASP A 1 99 ? -6.477 6.469 14.211 1 89.62 99 ASP A C 1
ATOM 714 O O . ASP A 1 99 ? -6.227 7.109 15.234 1 89.62 99 ASP A O 1
ATOM 718 N N . ALA A 1 100 ? -7.512 5.668 14.172 1 81.19 100 ALA A N 1
ATOM 719 C CA . ALA A 1 100 ? -8.234 5.195 15.352 1 81.19 100 ALA A CA 1
ATOM 720 C C . ALA A 1 100 ? -8.156 3.674 15.461 1 81.19 100 ALA A C 1
ATOM 722 O O . ALA A 1 100 ? -9.172 2.984 15.344 1 81.19 100 ALA A O 1
ATOM 723 N N . SER A 1 101 ? -7 3.055 15.375 1 67.19 101 SER A N 1
ATOM 724 C CA . SER A 1 101 ? -6.887 1.601 15.375 1 67.19 101 SER A CA 1
ATOM 725 C C . SER A 1 101 ? -7.504 1.003 16.641 1 67.19 101 SER A C 1
ATOM 727 O O . SER A 1 101 ? -7.977 -0.136 16.625 1 67.19 101 SER A O 1
ATOM 729 N N . ASP A 1 102 ? -7.582 1.72 17.781 1 60.5 102 ASP A N 1
ATOM 730 C CA . ASP A 1 102 ? -8.258 1.189 18.969 1 60.5 102 ASP A CA 1
ATOM 731 C C . ASP A 1 102 ? -9.578 1.917 19.219 1 60.5 102 ASP A C 1
ATOM 733 O O . ASP A 1 102 ? -9.695 3.113 18.938 1 60.5 102 ASP A O 1
ATOM 737 N N . PRO A 1 103 ? -10.734 1.117 19.297 1 55.19 103 PRO A N 1
ATOM 738 C CA . PRO A 1 103 ? -12.039 1.739 19.531 1 55.19 103 PRO A CA 1
ATOM 739 C C . PRO A 1 103 ? -11.961 2.92 20.5 1 55.19 103 PRO A C 1
ATOM 741 O O . PRO A 1 103 ? -12.633 3.934 20.281 1 55.19 103 PRO A O 1
ATOM 744 N N . ALA A 1 104 ? -11.367 2.684 21.672 1 55.84 104 ALA A N 1
ATOM 745 C CA . ALA A 1 104 ? -11.18 3.789 22.609 1 55.84 104 ALA A CA 1
ATOM 746 C C . ALA A 1 104 ? -10.508 4.98 21.938 1 55.84 104 ALA A C 1
ATOM 748 O O . ALA A 1 104 ? -10.664 6.121 22.375 1 55.84 104 ALA A O 1
ATOM 749 N N . GLY A 1 105 ? -10.109 4.641 20.656 1 69.12 105 GLY A N 1
ATOM 750 C CA . GLY A 1 105 ? -9.258 5.59 19.953 1 69.12 105 GLY A CA 1
ATOM 751 C C . GLY A 1 105 ? -10.047 6.613 19.156 1 69.12 105 GLY A C 1
ATOM 752 O O . GLY A 1 105 ? -9.633 7.77 19.047 1 69.12 105 GLY A O 1
ATOM 753 N N . ILE A 1 106 ? -11.32 6.262 18.938 1 74.75 106 ILE A N 1
ATOM 754 C CA . ILE A 1 106 ? -12.062 7.141 18.047 1 74.75 106 ILE A CA 1
ATOM 755 C C . ILE A 1 106 ? -12.492 8.398 18.797 1 74.75 106 ILE A C 1
ATOM 757 O O . ILE A 1 106 ? -12.539 9.484 18.219 1 74.75 106 ILE A O 1
ATOM 761 N N . GLU A 1 107 ? -12.805 8.227 20.062 1 74 107 GLU A N 1
ATOM 762 C CA . GLU A 1 107 ? -13.18 9.391 20.859 1 74 107 GLU A CA 1
ATOM 763 C C . GLU A 1 107 ? -12.016 10.367 21 1 74 107 GLU A C 1
ATOM 765 O O . GLU A 1 107 ? -12.203 11.578 20.906 1 74 107 GLU A O 1
ATOM 770 N N . ASP A 1 108 ? -10.898 9.766 21.266 1 76 108 ASP A N 1
ATOM 771 C CA . ASP A 1 108 ? -9.703 10.602 21.359 1 76 108 ASP A CA 1
ATOM 772 C C . ASP A 1 108 ? -9.43 11.336 20.047 1 76 108 ASP A C 1
ATOM 774 O O . ASP A 1 108 ? -9.07 12.516 20.062 1 76 108 ASP A O 1
ATOM 778 N N . VAL A 1 109 ? -9.648 10.656 19.016 1 82.56 109 VAL A N 1
ATOM 779 C CA . VAL A 1 109 ? -9.43 11.219 17.688 1 82.56 109 VAL A CA 1
ATOM 780 C C . VAL A 1 109 ? -10.438 12.336 17.438 1 82.56 109 VAL A C 1
ATOM 782 O O . VAL A 1 109 ? -10.078 13.391 16.891 1 82.56 109 VAL A O 1
ATOM 785 N N . THR A 1 110 ? -11.664 12.094 17.891 1 80.62 110 THR A N 1
ATOM 786 C CA . THR A 1 110 ? -12.719 13.094 17.719 1 80.62 110 THR A CA 1
ATOM 787 C C . THR A 1 110 ? -12.344 14.391 18.438 1 80.62 110 THR A C 1
ATOM 789 O O . THR A 1 110 ? -12.484 15.477 17.875 1 80.62 110 THR A O 1
ATOM 792 N N . ARG A 1 111 ? -11.883 14.234 19.609 1 77.19 111 ARG A N 1
ATOM 793 C CA . ARG A 1 111 ? -11.477 15.398 20.375 1 77.19 111 ARG A CA 1
ATOM 794 C C . ARG A 1 111 ? -10.367 16.172 19.672 1 77.19 111 ARG A C 1
ATOM 796 O O . ARG A 1 111 ? -10.359 17.391 19.688 1 77.19 111 ARG A O 1
ATOM 803 N N . GLU A 1 112 ? -9.469 15.43 19.172 1 79.19 112 GLU A N 1
ATOM 804 C CA . GLU A 1 112 ? -8.359 16.047 18.438 1 79.19 112 GLU A CA 1
ATOM 805 C C . GLU A 1 112 ? -8.859 16.828 17.234 1 79.19 112 GLU A C 1
ATOM 807 O O . GLU A 1 112 ? -8.43 17.953 16.984 1 79.19 112 GLU A O 1
ATOM 812 N N . LEU A 1 113 ? -9.719 16.266 16.531 1 84.44 113 LEU A N 1
ATOM 813 C CA . LEU A 1 113 ? -10.25 16.875 15.328 1 84.44 113 LEU A CA 1
ATOM 814 C C . LEU A 1 113 ? -11 18.172 15.664 1 84.44 113 LEU A C 1
ATOM 816 O O . LEU A 1 113 ? -10.867 19.172 14.969 1 84.44 113 LEU A O 1
ATOM 820 N N . ILE A 1 114 ? -11.703 18.125 16.734 1 79.06 114 ILE A N 1
ATOM 821 C CA . ILE A 1 114 ? -12.453 19.297 17.188 1 79.06 114 ILE A CA 1
ATOM 822 C C . ILE A 1 114 ? -11.484 20.391 17.641 1 79.06 114 ILE A C 1
ATOM 824 O O . ILE A 1 114 ? -11.656 21.562 17.281 1 79.06 114 ILE A O 1
ATOM 828 N N . SER A 1 115 ? -10.547 19.906 18.344 1 77 115 SER A N 1
ATOM 829 C CA . SER A 1 115 ? -9.562 20.859 18.844 1 77 115 SER A CA 1
ATOM 830 C C . SER A 1 115 ? -8.844 21.578 17.703 1 77 115 SER A C 1
ATOM 832 O O . SER A 1 115 ? -8.43 22.734 17.859 1 77 115 SER A O 1
ATOM 834 N N . ARG A 1 116 ? -8.773 20.906 16.609 1 80.81 116 ARG A N 1
ATOM 835 C CA . ARG A 1 116 ? -8.062 21.469 15.453 1 80.81 116 ARG A CA 1
ATOM 836 C C . ARG A 1 116 ? -9.031 22.156 14.5 1 80.81 116 ARG A C 1
ATOM 838 O O . ARG A 1 116 ? -8.617 22.641 13.438 1 80.81 116 ARG A O 1
ATOM 845 N N . ARG A 1 117 ? -10.297 22.172 14.852 1 82.06 117 ARG A N 1
ATOM 846 C CA . ARG A 1 117 ? -11.352 22.875 14.125 1 82.06 117 ARG A CA 1
ATOM 847 C C . ARG A 1 117 ? -11.453 22.359 12.688 1 82.06 117 ARG A C 1
ATOM 849 O O . ARG A 1 117 ? -11.492 23.156 11.742 1 82.06 117 ARG A O 1
ATOM 856 N N . VAL A 1 118 ? -11.367 21.078 12.578 1 88.38 118 VAL A N 1
ATOM 857 C CA . VAL A 1 118 ? -11.555 20.5 11.242 1 88.38 118 VAL A CA 1
ATOM 858 C C . VAL A 1 118 ? -12.984 20.781 10.766 1 88.38 118 VAL A C 1
ATOM 860 O O . VAL A 1 118 ? -13.93 20.734 11.555 1 88.38 118 VAL A O 1
ATOM 863 N N . ASP A 1 119 ? -13.141 21.125 9.539 1 88.75 119 ASP A N 1
ATOM 864 C CA . ASP A 1 119 ? -14.438 21.5 9 1 88.75 119 ASP A CA 1
ATOM 865 C C . ASP A 1 119 ? -15.266 20.266 8.633 1 88.75 119 ASP A C 1
ATOM 867 O O . ASP A 1 119 ? -16.484 20.266 8.797 1 88.75 119 ASP A O 1
ATOM 871 N N . ARG A 1 120 ? -14.68 19.359 8.078 1 92.94 120 ARG A N 1
ATOM 872 C CA . ARG A 1 120 ? -15.289 18.109 7.629 1 92.94 120 ARG A CA 1
ATOM 873 C C . ARG A 1 120 ? -14.461 16.906 8.062 1 92.94 120 ARG A C 1
ATOM 875 O O . ARG A 1 120 ? -13.258 17.031 8.281 1 92.94 120 ARG A O 1
ATOM 882 N N . VAL A 1 121 ? -15.141 15.781 8.266 1 94.25 121 VAL A N 1
ATOM 883 C CA . VAL A 1 121 ? -14.438 14.57 8.695 1 94.25 121 VAL A CA 1
ATOM 884 C C . VAL A 1 121 ? -14.789 13.414 7.762 1 94.25 121 VAL A C 1
ATOM 886 O O . VAL A 1 121 ? -15.953 13.242 7.391 1 94.25 121 VAL A O 1
ATOM 889 N N . LEU A 1 122 ? -13.844 12.758 7.312 1 95.88 122 LEU A N 1
ATOM 890 C CA . LEU A 1 122 ? -13.977 11.523 6.555 1 95.88 122 LEU A CA 1
ATOM 891 C C . LEU A 1 122 ? -13.438 10.336 7.348 1 95.88 122 LEU A C 1
ATOM 893 O O . LEU A 1 122 ? -12.25 10.297 7.676 1 95.88 122 LEU A O 1
ATOM 897 N N . LEU A 1 123 ? -14.305 9.43 7.762 1 94.69 123 LEU A N 1
ATOM 898 C CA . LEU A 1 123 ? -13.891 8.172 8.383 1 94.69 123 LEU A CA 1
ATOM 899 C C . LEU A 1 123 ? -13.664 7.098 7.324 1 94.69 123 LEU A C 1
ATOM 901 O O . LEU A 1 123 ? -14.609 6.609 6.707 1 94.69 123 LEU A O 1
ATOM 905 N N . ALA A 1 124 ? -12.461 6.777 7.102 1 95 124 ALA A N 1
ATOM 906 C CA . ALA A 1 124 ? -12.109 5.805 6.07 1 95 124 ALA A CA 1
ATOM 907 C C . ALA A 1 124 ? -11.883 4.422 6.672 1 95 124 ALA A C 1
ATOM 909 O O . ALA A 1 124 ? -10.961 4.227 7.469 1 95 124 ALA A O 1
ATOM 910 N N . ALA A 1 125 ? -12.609 3.469 6.234 1 92 125 ALA A N 1
ATOM 911 C CA . ALA A 1 125 ? -12.57 2.129 6.812 1 92 125 ALA A CA 1
ATOM 912 C C . ALA A 1 125 ? -11.812 1.164 5.91 1 92 125 ALA A C 1
ATOM 914 O O . ALA A 1 125 ? -11.797 1.326 4.688 1 92 125 ALA A O 1
ATOM 915 N N . MET A 1 126 ? -11.117 0.172 6.465 1 87.06 126 MET A N 1
ATOM 916 C CA . MET A 1 126 ? -10.383 -0.861 5.738 1 87.06 126 MET A CA 1
ATOM 917 C C . MET A 1 126 ? -11.328 -1.749 4.941 1 87.06 126 MET A C 1
ATOM 919 O O . MET A 1 126 ? -11.055 -2.088 3.791 1 87.06 126 MET A O 1
ATOM 923 N N . TYR A 1 127 ? -12.469 -2.15 5.539 1 86.12 127 TYR A N 1
ATOM 924 C CA . TYR A 1 127 ? -13.43 -3.043 4.902 1 86.12 127 TYR A CA 1
ATOM 925 C C . TYR A 1 127 ? -14.836 -2.438 4.922 1 86.12 127 TYR A C 1
ATOM 927 O O . TYR A 1 127 ? -15.117 -1.546 5.723 1 86.12 127 TYR A O 1
ATOM 935 N N . HIS A 1 128 ? -15.562 -2.875 3.947 1 92.62 128 HIS A N 1
ATOM 936 C CA . HIS A 1 128 ? -16.984 -2.533 3.951 1 92.62 128 HIS A CA 1
ATOM 937 C C . HIS A 1 128 ? -17.672 -3.094 5.188 1 92.62 128 HIS A C 1
ATOM 939 O O . HIS A 1 128 ? -17.969 -4.289 5.25 1 92.62 128 HIS A O 1
ATOM 945 N N . HIS A 1 129 ? -17.891 -2.256 6.16 1 91.75 129 HIS A N 1
ATOM 946 C CA . HIS A 1 129 ? -18.562 -2.652 7.395 1 91.75 129 HIS A CA 1
ATOM 947 C C . HIS A 1 129 ? -19.172 -1.444 8.109 1 91.75 129 HIS A C 1
ATOM 949 O O . HIS A 1 129 ? -19 -0.309 7.652 1 91.75 129 HIS A O 1
ATOM 955 N N . VAL A 1 130 ? -19.906 -1.724 9.156 1 91.75 130 VAL A N 1
ATOM 956 C CA . VAL A 1 130 ? -20.453 -0.675 10.008 1 91.75 130 VAL A CA 1
ATOM 957 C C . VAL A 1 130 ? -19.359 -0.062 10.859 1 91.75 130 VAL A C 1
ATOM 959 O O . VAL A 1 130 ? -18.516 -0.781 11.414 1 91.75 130 VAL A O 1
ATOM 962 N N . VAL A 1 131 ? -19.328 1.213 10.812 1 89.94 131 VAL A N 1
ATOM 963 C CA . VAL A 1 131 ? -18.359 1.948 11.625 1 89.94 131 VAL A CA 1
ATOM 964 C C . VAL A 1 131 ? -19.078 2.658 12.766 1 89.94 131 VAL A C 1
ATOM 966 O O . VAL A 1 131 ? -20.078 3.346 12.539 1 89.94 131 VAL A O 1
ATOM 969 N N . ARG A 1 132 ? -18.594 2.475 13.93 1 87.69 132 ARG A N 1
ATOM 970 C CA . ARG A 1 132 ? -19.141 3.217 15.07 1 87.69 132 ARG A CA 1
ATOM 971 C C . ARG A 1 132 ? -18.656 4.668 15.047 1 87.69 132 ARG A C 1
ATOM 973 O O . ARG A 1 132 ? -17.469 4.938 15.102 1 87.69 132 ARG A O 1
ATOM 980 N N . VAL A 1 133 ? -19.594 5.543 14.969 1 89.19 133 VAL A N 1
ATOM 981 C CA . VAL A 1 133 ? -19.281 6.965 14.906 1 89.19 133 VAL A CA 1
ATOM 982 C C . VAL A 1 133 ? -19.734 7.656 16.188 1 89.19 133 VAL A C 1
ATOM 984 O O . VAL A 1 133 ? -20.938 7.695 16.484 1 89.19 133 VAL A O 1
ATOM 987 N N . PRO A 1 134 ? -18.781 8.164 16.891 1 84.19 134 PRO A N 1
ATOM 988 C CA . PRO A 1 134 ? -19.172 8.859 18.109 1 84.19 134 PRO A CA 1
ATOM 989 C C . PRO A 1 134 ? -20.156 9.992 17.859 1 84.19 134 PRO A C 1
ATOM 991 O O . PRO A 1 134 ? -20.109 10.641 16.812 1 84.19 134 PRO A O 1
ATOM 994 N N . HIS A 1 135 ? -20.969 10.266 18.844 1 84.44 135 HIS A N 1
ATOM 995 C CA . HIS A 1 135 ? -21.953 11.336 18.75 1 84.44 135 HIS A CA 1
ATOM 996 C C . HIS A 1 135 ? -21.266 12.703 18.734 1 84.44 135 HIS A C 1
ATOM 998 O O . HIS A 1 135 ? -21.828 13.68 18.234 1 84.44 135 HIS A O 1
ATOM 1004 N N . SER A 1 136 ? -20.078 12.672 19.219 1 80 136 SER A N 1
ATOM 1005 C CA . SER A 1 136 ? -19.344 13.922 19.344 1 80 136 SER A CA 1
ATOM 1006 C C . SER A 1 136 ? -18.672 14.312 18.031 1 80 136 SER A C 1
ATOM 1008 O O . SER A 1 136 ? -18.094 15.391 17.922 1 80 136 SER A O 1
ATOM 1010 N N . MET A 1 137 ? -18.797 13.453 17.047 1 84.19 137 MET A N 1
ATOM 1011 C CA . MET A 1 137 ? -18.141 13.742 15.773 1 84.19 137 MET A CA 1
ATOM 1012 C C . MET A 1 137 ? -18.75 14.984 15.125 1 84.19 137 MET A C 1
ATOM 1014 O O . MET A 1 137 ? -19.953 15.172 15.141 1 84.19 137 MET A O 1
ATOM 1018 N N . PRO A 1 138 ? -17.828 15.781 14.547 1 79.12 138 PRO A N 1
ATOM 1019 C CA . PRO A 1 138 ? -18.312 17.016 13.922 1 79.12 138 PRO A CA 1
ATOM 1020 C C . PRO A 1 138 ? -19.375 16.75 12.859 1 79.12 138 PRO A C 1
ATOM 1022 O O . PRO A 1 138 ? -19.438 15.664 12.297 1 79.12 138 PRO A O 1
ATOM 1025 N N . GLU A 1 139 ? -20.156 17.812 12.695 1 78.38 139 GLU A N 1
ATOM 1026 C CA . GLU A 1 139 ? -21.094 17.781 11.578 1 78.38 139 GLU A CA 1
ATOM 1027 C C . GLU A 1 139 ? -20.375 17.672 10.242 1 78.38 139 GLU A C 1
ATOM 1029 O O . GLU A 1 139 ? -19.219 18.094 10.125 1 78.38 139 GLU A O 1
ATOM 1034 N N . GLY A 1 140 ? -20.938 17.047 9.289 1 88.56 140 GLY A N 1
ATOM 1035 C CA . GLY A 1 140 ? -20.297 16.875 7.992 1 88.56 140 GLY A CA 1
ATOM 1036 C C . GLY A 1 140 ? -19.359 15.68 7.93 1 88.56 140 GLY A C 1
ATOM 1037 O O . GLY A 1 140 ? -18.297 15.75 7.312 1 88.56 140 GLY A O 1
ATOM 1038 N N . THR A 1 141 ? -19.625 14.734 8.734 1 92.62 141 THR A N 1
ATOM 1039 C CA . THR A 1 141 ? -18.875 13.492 8.734 1 92.62 141 THR A CA 1
ATOM 1040 C C . THR A 1 141 ? -19.438 12.516 7.707 1 92.62 141 THR A C 1
ATOM 1042 O O . THR A 1 141 ? -20.656 12.43 7.527 1 92.62 141 THR A O 1
ATOM 1045 N N . MET A 1 142 ? -18.609 11.867 7.043 1 95.25 142 MET A N 1
ATOM 1046 C CA . MET A 1 142 ? -18.953 10.812 6.094 1 95.25 142 MET A CA 1
ATOM 1047 C C . MET A 1 142 ? -18.078 9.578 6.309 1 95.25 142 MET A C 1
ATOM 1049 O O . MET A 1 142 ? -16.953 9.688 6.77 1 95.25 142 MET A O 1
ATOM 1053 N N . VAL A 1 143 ? -18.625 8.406 6.023 1 95.88 143 VAL A N 1
ATOM 1054 C CA . VAL A 1 143 ? -17.859 7.164 6.113 1 95.88 143 VAL A CA 1
ATOM 1055 C C . VAL A 1 143 ? -17.5 6.68 4.711 1 95.88 143 VAL A C 1
ATOM 1057 O O . VAL A 1 143 ? -18.375 6.531 3.852 1 95.88 143 VAL A O 1
ATOM 1060 N N . LEU A 1 144 ? -16.203 6.539 4.477 1 97 144 LEU A N 1
ATOM 1061 C CA . LEU A 1 144 ? -15.672 5.98 3.24 1 97 144 LEU A CA 1
ATOM 1062 C C . LEU A 1 144 ? -15.383 4.492 3.395 1 97 144 LEU A C 1
ATOM 1064 O O . LEU A 1 144 ? -14.68 4.086 4.324 1 97 144 LEU A O 1
ATOM 1068 N N . ASN A 1 145 ? -15.891 3.691 2.465 1 96.44 145 ASN A N 1
ATOM 1069 C CA . ASN A 1 145 ? -15.734 2.24 2.445 1 96.44 145 ASN A CA 1
ATOM 1070 C C . ASN A 1 145 ? -16.422 1.585 3.641 1 96.44 145 ASN A C 1
ATOM 1072 O O . ASN A 1 145 ? -15.891 0.643 4.227 1 96.44 145 ASN A O 1
ATOM 1076 N N . GLY A 1 146 ? -17.484 2.143 4.023 1 95.12 146 GLY A N 1
ATOM 1077 C CA . GLY A 1 146 ? -18.328 1.699 5.125 1 95.12 146 GLY A CA 1
ATOM 1078 C C . GLY A 1 146 ? -19.516 2.607 5.367 1 95.12 146 GLY A C 1
ATOM 1079 O O . GLY A 1 146 ? -19.844 3.453 4.527 1 95.12 146 GLY A O 1
ATOM 1080 N N . TYR A 1 147 ? -20.25 2.361 6.461 1 94.75 147 TYR A N 1
ATOM 1081 C CA . TYR A 1 147 ? -21.375 3.197 6.844 1 94.75 147 TYR A CA 1
ATOM 1082 C C . TYR A 1 147 ? -21.516 3.268 8.359 1 94.75 147 TYR A C 1
ATOM 1084 O O . TYR A 1 147 ? -21.031 2.391 9.078 1 94.75 147 TYR A O 1
ATOM 1092 N N . ALA A 1 148 ? -22.156 4.309 8.766 1 93.12 148 ALA A N 1
ATOM 1093 C CA . ALA A 1 148 ? -22.25 4.586 10.195 1 93.12 148 ALA A CA 1
ATOM 1094 C C . ALA A 1 148 ? -23.281 3.686 10.867 1 93.12 148 ALA A C 1
ATOM 1096 O O . ALA A 1 148 ? -24.219 3.23 10.219 1 93.12 148 ALA A O 1
ATOM 1097 N N . ASP A 1 149 ? -23.094 3.455 12.141 1 91.81 149 ASP A N 1
ATOM 1098 C CA . ASP A 1 149 ? -24 2.652 12.953 1 91.81 149 ASP A CA 1
ATOM 1099 C C . ASP A 1 149 ? -25.25 3.449 13.336 1 91.81 149 ASP A C 1
ATOM 1101 O O . ASP A 1 149 ? -26.125 2.943 14.047 1 91.81 149 ASP A O 1
ATOM 1105 N N . ARG A 1 150 ? -25.406 4.723 12.898 1 89.12 150 ARG A N 1
ATOM 1106 C CA . ARG A 1 150 ? -26.562 5.566 13.18 1 89.12 150 ARG A CA 1
ATOM 1107 C C . ARG A 1 150 ? -26.953 6.387 11.953 1 89.12 150 ARG A C 1
ATOM 1109 O O . ARG A 1 150 ? -26.125 6.605 11.055 1 89.12 150 ARG A O 1
ATOM 1116 N N . PRO A 1 151 ? -28.156 6.855 11.992 1 88.56 151 PRO A N 1
ATOM 1117 C CA . PRO A 1 151 ? -28.609 7.633 10.844 1 88.56 151 PRO A CA 1
ATOM 1118 C C . PRO A 1 151 ? -27.984 9.023 10.789 1 88.56 151 PRO A C 1
ATOM 1120 O O . PRO A 1 151 ? -27.453 9.508 11.789 1 88.56 151 PRO A O 1
ATOM 1123 N N . GLY A 1 152 ? -27.984 9.539 9.617 1 89.25 152 GLY A N 1
ATOM 1124 C CA . GLY A 1 152 ? -27.609 10.938 9.477 1 89.25 152 GLY A CA 1
ATOM 1125 C C . GLY A 1 152 ? -26.172 11.125 9 1 89.25 152 GLY A C 1
ATOM 1126 O O . GLY A 1 152 ? -25.75 12.242 8.711 1 89.25 152 GLY A O 1
ATOM 1127 N N . ILE A 1 153 ? -25.469 10.055 8.953 1 93.25 153 ILE A N 1
ATOM 1128 C CA . ILE A 1 153 ? -24.094 10.102 8.469 1 93.25 153 ILE A CA 1
ATOM 1129 C C . ILE A 1 153 ? -23.984 9.328 7.152 1 93.25 153 ILE A C 1
ATOM 1131 O O . ILE A 1 153 ? -24.172 8.109 7.121 1 93.25 153 ILE A O 1
ATOM 1135 N N . PRO A 1 154 ? -23.703 10.016 6.078 1 95.06 154 PRO A N 1
ATOM 1136 C CA . PRO A 1 154 ? -23.625 9.328 4.789 1 95.06 154 PRO A CA 1
ATOM 1137 C C . PRO A 1 154 ? -22.453 8.344 4.715 1 95.06 154 PRO A C 1
ATOM 1139 O O . PRO A 1 154 ? -21.438 8.539 5.391 1 95.06 154 PRO A O 1
ATOM 1142 N N . GLY A 1 155 ? -22.672 7.297 4 1 96.38 155 GLY A N 1
ATOM 1143 C CA . GLY A 1 155 ? -21.641 6.305 3.729 1 96.38 155 GLY A CA 1
ATOM 1144 C C . GLY A 1 155 ? -21.5 5.98 2.254 1 96.38 155 GLY A C 1
ATOM 1145 O O . GLY A 1 155 ? -22.438 6.18 1.476 1 96.38 155 GLY A O 1
ATOM 1146 N N . VAL A 1 156 ? -20.328 5.617 1.843 1 97.25 156 VAL A N 1
ATOM 1147 C CA . VAL A 1 156 ? -20.047 5.172 0.481 1 97.25 156 VAL A CA 1
ATOM 1148 C C . VAL A 1 156 ? -19.375 3.807 0.513 1 97.25 156 VAL A C 1
ATOM 1150 O O . VAL A 1 156 ? -18.422 3.602 1.27 1 97.25 156 VAL A O 1
ATOM 1153 N N . VAL A 1 157 ? -19.891 2.877 -0.247 1 97.81 157 VAL A N 1
ATOM 1154 C CA . VAL A 1 157 ? -19.391 1.504 -0.199 1 97.81 157 VAL A CA 1
ATOM 1155 C C . VAL A 1 157 ? -19.375 0.912 -1.607 1 97.81 157 VAL A C 1
ATOM 1157 O O . VAL A 1 157 ? -20.047 1.417 -2.508 1 97.81 157 VAL A O 1
ATOM 1160 N N . PRO A 1 158 ? -18.516 -0.091 -1.795 1 97.75 158 PRO A N 1
ATOM 1161 C CA . PRO A 1 158 ? -18.641 -0.851 -3.039 1 97.75 158 PRO A CA 1
ATOM 1162 C C . PRO A 1 158 ? -19.953 -1.64 -3.109 1 97.75 158 PRO A C 1
ATOM 1164 O O . PRO A 1 158 ? -20.469 -2.066 -2.076 1 97.75 158 PRO A O 1
ATOM 1167 N N . ASP A 1 159 ? -20.484 -1.783 -4.277 1 98.12 159 ASP A N 1
ATOM 1168 C CA . ASP A 1 159 ? -21.609 -2.676 -4.48 1 98.12 159 ASP A CA 1
ATOM 1169 C C . ASP A 1 159 ? -21.172 -4.137 -4.449 1 98.12 159 ASP A C 1
ATOM 1171 O O . ASP A 1 159 ? -21.094 -4.789 -5.496 1 98.12 159 ASP A O 1
ATOM 1175 N N . GLU A 1 160 ? -21.016 -4.586 -3.205 1 97.19 160 GLU A N 1
ATOM 1176 C CA . GLU A 1 160 ? -20.531 -5.945 -2.98 1 97.19 160 GLU A CA 1
ATOM 1177 C C . GLU A 1 160 ? -21.422 -6.973 -3.658 1 97.19 160 GLU A C 1
ATOM 1179 O O . GLU A 1 160 ? -20.938 -7.941 -4.242 1 97.19 160 GLU A O 1
ATOM 1184 N N . VAL A 1 161 ? -22.656 -6.797 -3.547 1 98.06 161 VAL A N 1
ATOM 1185 C CA . VAL A 1 161 ? -23.625 -7.762 -4.035 1 98.06 161 VAL A CA 1
ATOM 1186 C C . VAL A 1 161 ? -23.547 -7.859 -5.555 1 98.06 161 VAL A C 1
ATOM 1188 O O . VAL A 1 161 ? -23.344 -8.945 -6.105 1 98.06 161 VAL A O 1
ATOM 1191 N N . GLN A 1 162 ? -23.625 -6.734 -6.18 1 98.56 162 GLN A N 1
ATOM 1192 C CA . GLN A 1 162 ? -23.562 -6.762 -7.637 1 98.56 162 GLN A CA 1
ATOM 1193 C C . GLN A 1 162 ? -22.203 -7.242 -8.125 1 98.56 162 GLN A C 1
ATOM 1195 O O . GLN A 1 162 ? -22.109 -7.973 -9.117 1 98.56 162 GLN A O 1
ATOM 1200 N N . GLY A 1 163 ? -21.141 -6.789 -7.461 1 98.56 163 GLY A N 1
ATOM 1201 C CA . GLY A 1 163 ? -19.812 -7.25 -7.824 1 98.56 163 GLY A CA 1
ATOM 1202 C C . GLY A 1 163 ? -19.672 -8.758 -7.758 1 98.56 163 GLY A C 1
ATOM 1203 O O . GLY A 1 163 ? -19.172 -9.383 -8.695 1 98.56 163 GLY A O 1
ATOM 1204 N N . ALA A 1 164 ? -20.109 -9.312 -6.641 1 98.56 164 ALA A N 1
ATOM 1205 C CA . ALA A 1 164 ? -20.016 -10.758 -6.473 1 98.56 164 ALA A CA 1
ATOM 1206 C C . ALA A 1 164 ? -20.906 -11.484 -7.48 1 98.56 164 ALA A C 1
ATOM 1208 O O . ALA A 1 164 ? -20.516 -12.508 -8.039 1 98.56 164 ALA A O 1
ATOM 1209 N N . ARG A 1 165 ? -22.078 -10.961 -7.719 1 98.69 165 ARG A N 1
ATOM 1210 C CA . ARG A 1 165 ? -22.969 -11.531 -8.711 1 98.69 165 ARG A CA 1
ATOM 1211 C C . ARG A 1 165 ? -22.328 -11.547 -10.094 1 98.69 165 ARG A C 1
ATOM 1213 O O . ARG A 1 165 ? -22.359 -12.57 -10.789 1 98.69 165 ARG A O 1
ATOM 1220 N N . ASP A 1 166 ? -21.703 -10.406 -10.469 1 98.75 166 ASP A N 1
ATOM 1221 C CA . ASP A 1 166 ? -21.047 -10.305 -11.766 1 98.75 166 ASP A CA 1
ATOM 1222 C C . ASP A 1 166 ? -19.922 -11.336 -11.891 1 98.75 166 ASP A C 1
ATOM 1224 O O . ASP A 1 166 ? -19.75 -11.938 -12.961 1 98.75 166 ASP A O 1
ATOM 1228 N N . ALA A 1 167 ? -19.188 -11.531 -10.82 1 98.81 167 ALA A N 1
ATOM 1229 C CA . ALA A 1 167 ? -18.094 -12.5 -10.812 1 98.81 167 ALA A CA 1
ATOM 1230 C C . ALA A 1 167 ? -18.609 -13.914 -11.055 1 98.81 167 ALA A C 1
ATOM 1232 O O . ALA A 1 167 ? -18.094 -14.633 -11.914 1 98.81 167 ALA A O 1
ATOM 1233 N N . VAL A 1 168 ? -19.609 -14.297 -10.328 1 98.88 168 VAL A N 1
ATOM 1234 C CA . VAL A 1 168 ? -20.156 -15.648 -10.422 1 98.88 168 VAL A CA 1
ATOM 1235 C C . VAL A 1 168 ? -20.844 -15.844 -11.766 1 98.88 168 VAL A C 1
ATOM 1237 O O . VAL A 1 168 ? -20.703 -16.891 -12.406 1 98.88 168 VAL A O 1
ATOM 1240 N N . GLU A 1 169 ? -21.562 -14.844 -12.227 1 98.81 169 GLU A N 1
ATOM 1241 C CA . GLU A 1 169 ? -22.25 -14.914 -13.508 1 98.81 169 GLU A CA 1
ATOM 1242 C C . GLU A 1 169 ? -21.25 -15.055 -14.656 1 98.81 169 GLU A C 1
ATOM 1244 O O . GLU A 1 169 ? -21.531 -15.719 -15.656 1 98.81 169 GLU A O 1
ATOM 1249 N N . HIS A 1 170 ? -20.109 -14.383 -14.5 1 98.88 170 HIS A N 1
ATOM 1250 C CA . HIS A 1 170 ? -19.062 -14.562 -15.492 1 98.88 170 HIS A CA 1
ATOM 1251 C C . HIS A 1 170 ? -18.672 -16.031 -15.609 1 98.88 170 HIS A C 1
ATOM 1253 O O . HIS A 1 170 ? -18.562 -16.562 -16.719 1 98.88 170 HIS A O 1
ATOM 1259 N N . LEU A 1 171 ? -18.469 -16.703 -14.477 1 98.88 171 LEU A N 1
ATOM 1260 C CA . LEU A 1 171 ? -18.094 -18.125 -14.461 1 98.88 171 LEU A CA 1
ATOM 1261 C C . LEU A 1 171 ? -19.234 -18.984 -15 1 98.88 171 LEU A C 1
ATOM 1263 O O . LEU A 1 171 ? -18.984 -19.922 -15.758 1 98.88 171 LEU A O 1
ATOM 1267 N N . LEU A 1 172 ? -20.453 -18.703 -14.617 1 98.75 172 LEU A N 1
ATOM 1268 C CA . LEU A 1 172 ? -21.625 -19.406 -15.117 1 98.75 172 LEU A CA 1
ATOM 1269 C C . LEU A 1 172 ? -21.75 -19.25 -16.625 1 98.75 172 LEU A C 1
ATOM 1271 O O . LEU A 1 172 ? -22.062 -20.219 -17.328 1 98.75 172 LEU A O 1
ATOM 1275 N N . GLY A 1 173 ? -21.469 -18 -17.109 1 98.62 173 GLY A N 1
ATOM 1276 C CA . GLY A 1 173 ? -21.531 -17.719 -18.547 1 98.62 173 GLY A CA 1
ATOM 1277 C C . GLY A 1 173 ? -20.516 -18.516 -19.344 1 98.62 173 GLY A C 1
ATOM 1278 O O . GLY A 1 173 ? -20.766 -18.828 -20.516 1 98.62 173 GLY A O 1
ATOM 1279 N N . LEU A 1 174 ? -19.406 -18.844 -18.734 1 98.5 174 LEU A N 1
ATOM 1280 C CA . LEU A 1 174 ? -18.359 -19.656 -19.375 1 98.5 174 LEU A CA 1
ATOM 1281 C C . LEU A 1 174 ? -18.75 -21.125 -19.391 1 98.5 174 LEU A C 1
ATOM 1283 O O . LEU A 1 174 ? -18.125 -21.922 -20.094 1 98.5 174 LEU A O 1
ATOM 1287 N N . GLY A 1 175 ? -19.766 -21.484 -18.562 1 98.44 175 GLY A N 1
ATOM 1288 C CA . GLY A 1 175 ? -20.266 -22.859 -18.594 1 98.44 175 GLY A CA 1
ATOM 1289 C C . GLY A 1 175 ? -20.016 -23.609 -17.297 1 98.44 175 GLY A C 1
ATOM 1290 O O . GLY A 1 175 ? -20.422 -24.766 -17.156 1 98.44 175 GLY A O 1
ATOM 1291 N N . HIS A 1 176 ? -19.391 -23 -16.281 1 98.5 176 HIS A N 1
ATOM 1292 C CA . HIS A 1 176 ? -19.141 -23.656 -15.008 1 98.5 176 HIS A CA 1
ATOM 1293 C C . HIS A 1 176 ? -20.438 -23.859 -14.227 1 98.5 176 HIS A C 1
ATOM 1295 O O . HIS A 1 176 ? -21.312 -22.984 -14.219 1 98.5 176 HIS A O 1
ATOM 1301 N N . ARG A 1 177 ? -20.562 -24.969 -13.609 1 97.62 177 ARG A N 1
ATOM 1302 C CA . ARG A 1 177 ? -21.75 -25.25 -12.805 1 97.62 177 ARG A CA 1
ATOM 1303 C C . ARG A 1 177 ? -21.359 -25.609 -11.375 1 97.62 177 ARG A C 1
ATOM 1305 O O . ARG A 1 177 ? -22.156 -25.422 -10.445 1 97.62 177 ARG A O 1
ATOM 1312 N N . ARG A 1 178 ? -20.172 -26.172 -11.188 1 97.81 178 ARG A N 1
ATOM 1313 C CA . ARG A 1 178 ? -19.641 -26.422 -9.859 1 97.81 178 ARG A CA 1
ATOM 1314 C C . ARG A 1 178 ? -18.578 -25.391 -9.492 1 97.81 178 ARG A C 1
ATOM 1316 O O . ARG A 1 178 ? -17.391 -25.578 -9.766 1 97.81 178 ARG A O 1
ATOM 1323 N N . ILE A 1 179 ? -19.047 -24.391 -8.844 1 98.56 179 ILE A N 1
ATOM 1324 C CA . ILE A 1 179 ? -18.219 -23.234 -8.547 1 98.56 179 ILE A CA 1
ATOM 1325 C C . ILE A 1 179 ? -17.984 -23.141 -7.035 1 98.56 179 ILE A C 1
ATOM 1327 O O . ILE A 1 179 ? -18.953 -23.094 -6.262 1 98.56 179 ILE A O 1
ATOM 1331 N N . GLY A 1 180 ? -16.703 -23.234 -6.613 1 98.69 180 GLY A N 1
ATOM 1332 C CA . GLY A 1 180 ? -16.359 -23.047 -5.215 1 98.69 180 GLY A CA 1
ATOM 1333 C C . GLY A 1 180 ? -16.219 -21.594 -4.82 1 98.69 180 GLY A C 1
ATOM 1334 O O . GLY A 1 180 ? -15.984 -20.734 -5.676 1 98.69 180 GLY A O 1
ATOM 1335 N N . HIS A 1 181 ? -16.406 -21.312 -3.539 1 98.31 181 HIS A N 1
ATOM 1336 C CA . HIS A 1 181 ? -16.188 -19.984 -2.973 1 98.31 181 HIS A CA 1
ATOM 1337 C C . HIS A 1 181 ? -15.234 -20.047 -1.782 1 98.31 181 HIS A C 1
ATOM 1339 O O . HIS A 1 181 ? -15.562 -20.641 -0.752 1 98.31 181 HIS A O 1
ATOM 1345 N N . LEU A 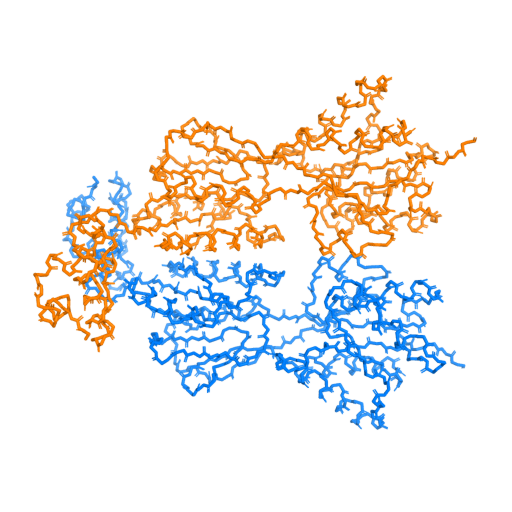1 182 ? -14.047 -19.5 -1.993 1 97.38 182 LEU A N 1
ATOM 1346 C CA . LEU A 1 182 ? -13.18 -19.266 -0.843 1 97.38 182 LEU A CA 1
ATOM 1347 C C . LEU A 1 182 ? -13.516 -17.938 -0.172 1 97.38 182 LEU A C 1
ATOM 1349 O O . LEU A 1 182 ? -13.18 -16.875 -0.693 1 97.38 182 LEU A O 1
ATOM 1353 N N . THR A 1 183 ? -14.164 -18 0.943 1 95.5 183 THR A N 1
ATOM 1354 C CA . THR A 1 183 ? -14.57 -16.812 1.688 1 95.5 183 THR A CA 1
ATOM 1355 C C . THR A 1 183 ? -13.547 -16.469 2.762 1 95.5 183 THR A C 1
ATOM 1357 O O . THR A 1 183 ? -12.438 -17.016 2.768 1 95.5 183 THR A O 1
ATOM 1360 N N . HIS A 1 184 ? -13.836 -15.422 3.475 1 90.44 184 HIS A N 1
ATOM 1361 C CA . HIS A 1 184 ? -12.977 -15.07 4.602 1 90.44 184 HIS A CA 1
ATOM 1362 C C . HIS A 1 184 ? -13.484 -15.695 5.898 1 90.44 184 HIS A C 1
ATOM 1364 O O . HIS A 1 184 ? -14.695 -15.703 6.152 1 90.44 184 HIS A O 1
ATOM 1370 N N . GLY A 1 185 ? -12.562 -16.234 6.684 1 81.5 185 GLY A N 1
ATOM 1371 C CA . GLY A 1 185 ? -12.922 -17 7.859 1 81.5 185 GLY A CA 1
ATOM 1372 C C . GLY A 1 185 ? -13.555 -16.172 8.953 1 81.5 185 GLY A C 1
ATOM 1373 O O . GLY A 1 185 ? -14.258 -16.703 9.82 1 81.5 185 GLY A O 1
ATOM 1374 N N . GLU A 1 186 ? -13.234 -14.961 8.992 1 73.5 186 GLU A N 1
ATOM 1375 C CA . GLU A 1 186 ? -13.797 -14.086 10.016 1 73.5 186 GLU A CA 1
ATOM 1376 C C . GLU A 1 186 ? -15.109 -13.469 9.562 1 73.5 186 GLU A C 1
ATOM 1378 O O . GLU A 1 186 ? -15.234 -12.242 9.492 1 73.5 186 GLU A O 1
ATOM 1383 N N . ARG A 1 187 ? -16.141 -14.102 9.289 1 60.16 187 ARG A N 1
ATOM 1384 C CA . ARG A 1 187 ? -17.406 -13.711 8.656 1 60.16 187 ARG A CA 1
ATOM 1385 C C . ARG A 1 187 ? -18.094 -12.602 9.445 1 60.16 187 ARG A C 1
ATOM 1387 O O . ARG A 1 187 ? -18.828 -11.797 8.867 1 60.16 187 ARG A O 1
ATOM 1394 N N . GLY A 1 188 ? -17.766 -12.445 10.586 1 62.41 188 GLY A N 1
ATOM 1395 C CA . GLY A 1 188 ? -18.5 -11.469 11.375 1 62.41 188 GLY A CA 1
ATOM 1396 C C . GLY A 1 188 ? -17.828 -10.102 11.414 1 62.41 188 GLY A C 1
ATOM 1397 O O . GLY A 1 188 ? -18.391 -9.141 11.93 1 62.41 188 GLY A O 1
ATOM 1398 N N . VAL A 1 189 ? -16.891 -9.977 10.547 1 64.75 189 VAL A N 1
ATOM 1399 C CA . VAL A 1 189 ? -16.109 -8.758 10.758 1 64.75 189 VAL A CA 1
ATOM 1400 C C . VAL A 1 189 ? -16.422 -7.758 9.641 1 64.75 189 VAL A C 1
ATOM 1402 O O . VAL A 1 189 ? -16.578 -6.559 9.898 1 64.75 189 VAL A O 1
ATOM 1405 N N . ALA A 1 190 ? -16.656 -8.258 8.492 1 82.5 190 ALA A N 1
ATOM 1406 C CA . ALA A 1 190 ? -16.859 -7.348 7.367 1 82.5 190 ALA A CA 1
ATOM 1407 C C . ALA A 1 190 ? -18.125 -7.711 6.598 1 82.5 190 ALA A C 1
ATOM 1409 O O . ALA A 1 190 ? -18.359 -8.883 6.297 1 82.5 190 ALA A O 1
ATOM 1410 N N . ASP A 1 191 ? -19 -6.723 6.406 1 91.75 191 ASP A N 1
ATOM 1411 C CA . ASP A 1 191 ? -20.219 -6.918 5.621 1 91.75 191 ASP A CA 1
ATOM 1412 C C . ASP A 1 191 ? -19.891 -7.465 4.234 1 91.75 191 ASP A C 1
ATOM 1414 O O . ASP A 1 191 ? -20.688 -8.219 3.662 1 91.75 191 ASP A O 1
ATOM 1418 N N . ALA A 1 192 ? -18.766 -7.094 3.793 1 92.75 192 ALA A N 1
ATOM 1419 C CA . ALA A 1 192 ? -18.344 -7.574 2.479 1 92.75 192 ALA A CA 1
ATOM 1420 C C . ALA A 1 192 ? -18.375 -9.102 2.418 1 92.75 192 ALA A C 1
ATOM 1422 O O . ALA A 1 192 ? -18.75 -9.68 1.393 1 92.75 192 ALA A O 1
ATOM 1423 N N . ILE A 1 193 ? -18 -9.75 3.492 1 94.12 193 ILE A N 1
ATOM 1424 C CA . ILE A 1 193 ? -17.953 -11.211 3.537 1 94.12 193 ILE A CA 1
ATOM 1425 C C . ILE A 1 193 ? -19.359 -11.789 3.365 1 94.12 193 ILE A C 1
ATOM 1427 O O . ILE A 1 193 ? -19.578 -12.617 2.484 1 94.12 193 ILE A O 1
ATOM 1431 N N . ARG A 1 194 ? -20.25 -11.273 4.156 1 94.75 194 ARG A N 1
ATOM 1432 C CA . ARG A 1 194 ? -21.625 -11.75 4.125 1 94.75 194 ARG A CA 1
ATOM 1433 C C . ARG A 1 194 ? -22.281 -11.43 2.787 1 94.75 194 ARG A C 1
ATOM 1435 O O . ARG A 1 194 ? -22.984 -12.273 2.217 1 94.75 194 ARG A O 1
ATOM 1442 N N . LEU A 1 195 ? -22.078 -10.273 2.326 1 96.5 195 LEU A N 1
ATOM 1443 C CA . LEU A 1 195 ? -22.734 -9.805 1.108 1 96.5 195 LEU A CA 1
ATOM 1444 C C . LEU A 1 195 ? -22.234 -10.578 -0.108 1 96.5 195 LEU A C 1
ATOM 1446 O O . LEU A 1 195 ? -23.031 -10.984 -0.962 1 96.5 195 LEU A O 1
ATOM 1450 N N . ARG A 1 196 ? -20.953 -10.82 -0.209 1 96.81 196 ARG A N 1
ATOM 1451 C CA . ARG A 1 196 ? -20.391 -11.562 -1.335 1 96.81 196 ARG A CA 1
ATOM 1452 C C . ARG A 1 196 ? -20.828 -13.023 -1.285 1 96.81 196 ARG A C 1
ATOM 1454 O O . ARG A 1 196 ? -21.172 -13.609 -2.312 1 96.81 196 ARG A O 1
ATOM 1461 N N . LEU A 1 197 ? -20.781 -13.555 -0.056 1 96.81 197 LEU A N 1
ATOM 1462 C CA . LEU A 1 197 ? -21.234 -14.93 0.113 1 96.81 197 LEU A CA 1
ATOM 1463 C C . LEU A 1 197 ? -22.703 -15.078 -0.296 1 96.81 197 LEU A C 1
ATOM 1465 O O . LEU A 1 197 ? -23.062 -16.016 -1.003 1 96.81 197 LEU A O 1
ATOM 1469 N N . GLY A 1 198 ? -23.516 -14.164 0.191 1 97.38 198 GLY A N 1
ATOM 1470 C CA . GLY A 1 198 ? -24.922 -14.18 -0.169 1 97.38 198 GLY A CA 1
ATOM 1471 C C . GLY A 1 198 ? -25.156 -14.055 -1.663 1 97.38 198 GLY A C 1
ATOM 1472 O O . GLY A 1 198 ? -26 -14.758 -2.227 1 97.38 198 GLY A O 1
ATOM 1473 N N . ALA A 1 199 ? -24.422 -13.172 -2.289 1 98.5 199 ALA A N 1
ATOM 1474 C CA . ALA A 1 199 ? -24.562 -12.945 -3.727 1 98.5 199 ALA A CA 1
ATOM 1475 C C . ALA A 1 199 ? -24.109 -14.164 -4.52 1 98.5 199 ALA A C 1
ATOM 1477 O O . ALA A 1 199 ? -24.703 -14.5 -5.551 1 98.5 199 ALA A O 1
ATOM 1478 N N . TYR A 1 200 ? -23.047 -14.797 -4.066 1 98.44 200 TYR A N 1
ATOM 1479 C CA . TYR A 1 200 ? -22.562 -16.047 -4.641 1 98.44 200 TYR A CA 1
ATOM 1480 C C . TYR A 1 200 ? -23.672 -17.109 -4.656 1 98.44 200 TYR A C 1
ATOM 1482 O O . TYR A 1 200 ? -23.984 -17.672 -5.707 1 98.44 200 TYR A O 1
ATOM 1490 N N . ALA A 1 201 ? -24.25 -17.297 -3.516 1 98.62 201 ALA A N 1
ATOM 1491 C CA . ALA A 1 201 ? -25.312 -18.297 -3.383 1 98.62 201 ALA A CA 1
ATOM 1492 C C . ALA A 1 201 ? -26.516 -17.938 -4.25 1 98.62 201 ALA A C 1
ATOM 1494 O O . ALA A 1 201 ? -27.094 -18.797 -4.914 1 98.62 201 ALA A O 1
ATOM 1495 N N . ALA A 1 202 ? -26.875 -16.688 -4.25 1 98.69 202 ALA A N 1
ATOM 1496 C CA . ALA A 1 202 ? -28.031 -16.219 -5.012 1 98.69 202 ALA A CA 1
ATOM 1497 C C . ALA A 1 202 ? -27.812 -16.406 -6.512 1 98.69 202 ALA A C 1
ATOM 1499 O O . ALA A 1 202 ? -28.734 -16.797 -7.234 1 98.69 202 ALA A O 1
ATOM 1500 N N . ALA A 1 203 ? -26.609 -16.062 -6.973 1 98.75 203 ALA A N 1
ATOM 1501 C CA . ALA A 1 203 ? -26.281 -16.203 -8.391 1 98.75 203 ALA A CA 1
ATOM 1502 C C . ALA A 1 203 ? -26.406 -17.656 -8.836 1 98.75 203 ALA A C 1
ATOM 1504 O O . ALA A 1 203 ? -26.906 -17.938 -9.93 1 98.75 203 ALA A O 1
ATOM 1505 N N . LEU A 1 204 ? -25.953 -18.562 -8.008 1 98.75 204 LEU A N 1
ATOM 1506 C CA . LEU A 1 204 ? -26.094 -19.984 -8.312 1 98.75 204 LEU A CA 1
ATOM 1507 C C . LEU A 1 204 ? -27.562 -20.391 -8.391 1 98.75 204 LEU A C 1
ATOM 1509 O O . LEU A 1 204 ? -27.984 -21.031 -9.352 1 98.75 204 LEU A O 1
ATOM 1513 N N . ARG A 1 205 ? -28.344 -19.953 -7.414 1 98.56 205 ARG A N 1
ATOM 1514 C CA . ARG A 1 205 ? -29.766 -20.281 -7.387 1 98.56 205 ARG A CA 1
ATOM 1515 C C . ARG A 1 205 ? -30.469 -19.75 -8.625 1 98.56 205 ARG A C 1
ATOM 1517 O O . ARG A 1 205 ? -31.297 -20.453 -9.219 1 98.56 205 ARG A O 1
ATOM 1524 N N . ASP A 1 206 ? -30.156 -18.547 -8.969 1 98.25 206 ASP A N 1
ATOM 1525 C CA . ASP A 1 206 ? -30.781 -17.922 -10.133 1 98.25 206 ASP A CA 1
ATOM 1526 C C . ASP A 1 206 ? -30.453 -18.703 -11.406 1 98.25 206 ASP A C 1
ATOM 1528 O O . ASP A 1 206 ? -31.234 -18.656 -12.367 1 98.25 206 ASP A O 1
ATOM 1532 N N . ALA A 1 207 ? -29.375 -19.406 -11.391 1 98.19 207 ALA A N 1
ATOM 1533 C CA . ALA A 1 207 ? -28.969 -20.203 -12.539 1 98.19 207 ALA A CA 1
ATOM 1534 C C . ALA A 1 207 ? -29.5 -21.641 -12.43 1 98.19 207 ALA A C 1
ATOM 1536 O O . ALA A 1 207 ? -29.156 -22.5 -13.25 1 98.19 207 ALA A O 1
ATOM 1537 N N . GLY A 1 208 ? -30.234 -21.891 -11.383 1 98.19 208 GLY A N 1
ATOM 1538 C CA . GLY A 1 208 ? -30.828 -23.203 -11.188 1 98.19 208 GLY A CA 1
ATOM 1539 C C . GLY A 1 208 ? -29.891 -24.188 -10.5 1 98.19 208 GLY A C 1
ATOM 1540 O O . GLY A 1 208 ? -30.078 -25.391 -10.594 1 98.19 208 GLY A O 1
ATOM 1541 N N . ILE A 1 209 ? -28.844 -23.719 -9.914 1 98.38 209 ILE A N 1
ATOM 1542 C CA . ILE A 1 209 ? -27.875 -24.547 -9.227 1 98.38 209 ILE A CA 1
ATOM 1543 C C . ILE A 1 209 ? -28.047 -24.422 -7.719 1 98.38 209 ILE A C 1
ATOM 1545 O O . ILE A 1 209 ? -28.047 -23.312 -7.184 1 98.38 209 ILE A O 1
ATOM 1549 N N . ARG A 1 210 ? -28.219 -25.516 -7.031 1 97.44 210 ARG A N 1
ATOM 1550 C CA . ARG A 1 210 ? -28.297 -25.484 -5.574 1 97.44 210 ARG A CA 1
ATOM 1551 C C . ARG A 1 210 ? -26.938 -25.219 -4.953 1 97.44 210 ARG A C 1
ATOM 1553 O O . ARG A 1 210 ? -25.984 -25.969 -5.207 1 97.44 210 ARG A O 1
ATOM 1560 N N . PRO A 1 211 ? -26.859 -24.219 -4.164 1 97.31 211 PRO A N 1
ATOM 1561 C CA . PRO A 1 211 ? -25.578 -24 -3.486 1 97.31 211 PRO A CA 1
ATOM 1562 C C . PRO A 1 211 ? -25.188 -25.172 -2.594 1 97.31 211 PRO A C 1
ATOM 1564 O O . PRO A 1 211 ? -26.016 -25.719 -1.866 1 97.31 211 PRO A O 1
ATOM 1567 N N . ASP A 1 212 ? -23.984 -25.609 -2.684 1 96.88 212 ASP A N 1
ATOM 1568 C CA . ASP A 1 212 ? -23.406 -26.672 -1.88 1 96.88 212 ASP A CA 1
ATOM 1569 C C . ASP A 1 212 ? -22.531 -26.109 -0.763 1 96.88 212 ASP A C 1
ATOM 1571 O O . ASP A 1 212 ? -21.453 -25.562 -1.025 1 96.88 212 ASP A O 1
ATOM 1575 N N . PRO A 1 213 ? -22.922 -26.219 0.493 1 96 213 PRO A N 1
ATOM 1576 C CA . PRO A 1 213 ? -22.125 -25.672 1.599 1 96 213 PRO A CA 1
ATOM 1577 C C . PRO A 1 213 ? -20.703 -26.234 1.644 1 96 213 PRO A C 1
ATOM 1579 O O . PRO A 1 213 ? -19.797 -25.562 2.139 1 96 213 PRO A O 1
ATOM 1582 N N . ASP A 1 214 ? -20.469 -27.406 1.066 1 95.94 214 ASP A N 1
ATOM 1583 C CA . ASP A 1 214 ? -19.156 -28.031 1.081 1 95.94 214 ASP A CA 1
ATOM 1584 C C . ASP A 1 214 ? -18.188 -27.312 0.127 1 95.94 214 ASP A C 1
ATOM 1586 O O . ASP A 1 214 ? -16.984 -27.516 0.2 1 95.94 214 ASP A O 1
ATOM 1590 N N . LEU A 1 215 ? -18.734 -26.484 -0.769 1 97.75 215 LEU A N 1
ATOM 1591 C CA . LEU A 1 215 ? -17.906 -25.766 -1.731 1 97.75 215 LEU A CA 1
ATOM 1592 C C . LEU A 1 215 ? -17.578 -24.359 -1.229 1 97.75 215 LEU A C 1
ATOM 1594 O O . LEU A 1 215 ? -16.969 -23.562 -1.945 1 97.75 215 LEU A O 1
ATOM 1598 N N . VAL A 1 216 ? -18.047 -24.062 -0.007 1 97.62 216 VAL A N 1
ATOM 1599 C CA . VAL A 1 216 ? -17.719 -22.797 0.636 1 97.62 216 VAL A CA 1
ATOM 1600 C C . VAL A 1 216 ? -16.734 -23.031 1.776 1 97.62 216 VAL A C 1
ATOM 1602 O O . VAL A 1 216 ? -17.062 -23.672 2.771 1 97.62 216 VAL A O 1
ATOM 1605 N N . VAL A 1 217 ? -15.508 -22.5 1.59 1 96.94 217 VAL A N 1
ATOM 1606 C CA . VAL A 1 217 ? -14.453 -22.719 2.574 1 96.94 217 VAL A CA 1
ATOM 1607 C C . VAL A 1 217 ? -13.922 -21.391 3.088 1 96.94 217 VAL A C 1
ATOM 1609 O O . VAL A 1 217 ? -13.664 -20.469 2.303 1 96.94 217 VAL A O 1
ATOM 1612 N N . GLY A 1 218 ? -13.828 -21.25 4.383 1 94.94 218 GLY A N 1
ATOM 1613 C CA . GLY A 1 218 ? -13.258 -20.047 4.984 1 94.94 218 GLY A CA 1
ATOM 1614 C C . GLY A 1 218 ? -11.742 -20.047 4.988 1 94.94 218 GLY A C 1
ATOM 1615 O O . GLY A 1 218 ? -11.117 -21.062 5.285 1 94.94 218 GLY A O 1
ATOM 1616 N N . GLY A 1 219 ? -11.211 -18.938 4.547 1 92.06 219 GLY A N 1
ATOM 1617 C CA . GLY A 1 219 ? -9.766 -18.781 4.555 1 92.06 219 GLY A CA 1
ATOM 1618 C C . GLY A 1 219 ? -9.305 -17.5 5.227 1 92.06 219 GLY A C 1
ATOM 1619 O O . GLY A 1 219 ? -10.109 -16.766 5.785 1 92.06 219 GLY A O 1
ATOM 1620 N N . GLY A 1 220 ? -7.953 -17.328 5.238 1 86.31 220 GLY A N 1
ATOM 1621 C CA . GLY A 1 220 ? -7.324 -16.109 5.754 1 86.31 220 GLY A CA 1
ATOM 1622 C C . GLY A 1 220 ? -6.445 -15.414 4.738 1 86.31 220 GLY A C 1
ATOM 1623 O O . GLY A 1 220 ? -6.281 -15.898 3.615 1 86.31 220 GLY A O 1
ATOM 1624 N N . LEU A 1 221 ? -6 -14.281 5.18 1 78.12 221 LEU A N 1
ATOM 1625 C CA . LEU A 1 221 ? -5.293 -13.422 4.246 1 78.12 221 LEU A CA 1
ATOM 1626 C C . LEU A 1 221 ? -3.807 -13.766 4.203 1 78.12 221 LEU A C 1
ATOM 1628 O O . LEU A 1 221 ? -3.111 -13.43 3.244 1 78.12 221 LEU A O 1
ATOM 1632 N N . LYS A 1 222 ? -3.381 -14.492 5.23 1 86.69 222 LYS A N 1
ATOM 1633 C CA . LYS A 1 222 ? -1.992 -14.938 5.199 1 86.69 222 LYS A CA 1
ATOM 1634 C C . LYS A 1 222 ? -1.809 -16.094 4.215 1 86.69 222 LYS A C 1
ATOM 1636 O O . LYS A 1 222 ? -2.674 -16.953 4.102 1 86.69 222 LYS A O 1
ATOM 1641 N N . PRO A 1 223 ? -0.669 -16.109 3.566 1 90.62 223 PRO A N 1
ATOM 1642 C CA . PRO A 1 223 ? -0.458 -17.125 2.531 1 90.62 223 PRO A CA 1
ATOM 1643 C C . PRO A 1 223 ? -0.713 -18.547 3.033 1 90.62 223 PRO A C 1
ATOM 1645 O O . PRO A 1 223 ? -1.401 -19.328 2.369 1 90.62 223 PRO A O 1
ATOM 1648 N N . ALA A 1 224 ? -0.232 -18.844 4.227 1 91.25 224 ALA A N 1
ATOM 1649 C CA . ALA A 1 224 ? -0.41 -20.188 4.77 1 91.25 224 ALA A CA 1
ATOM 1650 C C . ALA A 1 224 ? -1.888 -20.5 4.98 1 91.25 224 ALA A C 1
ATOM 1652 O O . ALA A 1 224 ? -2.32 -21.641 4.793 1 91.25 224 ALA A O 1
ATOM 1653 N N . GLN A 1 225 ? -2.639 -19.562 5.383 1 93.19 225 GLN A N 1
ATOM 1654 C CA . GLN A 1 225 ? -4.074 -19.734 5.582 1 93.19 225 GLN A CA 1
ATOM 1655 C C . GLN A 1 225 ? -4.801 -19.891 4.25 1 93.19 225 GLN A C 1
ATOM 1657 O O . GLN A 1 225 ? -5.719 -20.703 4.129 1 93.19 225 GLN A O 1
ATOM 1662 N N . ALA A 1 226 ? -4.395 -19.078 3.316 1 94.38 226 ALA A N 1
ATOM 1663 C CA . ALA A 1 226 ? -4.969 -19.188 1.977 1 94.38 226 ALA A CA 1
ATOM 1664 C C . ALA A 1 226 ? -4.699 -20.562 1.376 1 94.38 226 ALA A C 1
ATOM 1666 O O . ALA A 1 226 ? -5.586 -21.172 0.764 1 94.38 226 ALA A O 1
ATOM 1667 N N . ASP A 1 227 ? -3.518 -21.062 1.646 1 95.44 227 ASP A N 1
ATOM 1668 C CA . ASP A 1 227 ? -3.146 -22.375 1.133 1 95.44 227 ASP A CA 1
ATOM 1669 C C . ASP A 1 227 ? -4.02 -23.469 1.745 1 95.44 227 ASP A C 1
ATOM 1671 O O . ASP A 1 227 ? -4.461 -24.391 1.045 1 95.44 227 ASP A O 1
ATOM 1675 N N . ARG A 1 228 ? -4.215 -23.375 3.008 1 96.19 228 ARG A N 1
ATOM 1676 C CA . ARG A 1 228 ? -5.008 -24.375 3.705 1 96.19 228 ARG A CA 1
ATOM 1677 C C . ARG A 1 228 ? -6.434 -24.422 3.166 1 96.19 228 ARG A C 1
ATOM 1679 O O . ARG A 1 228 ? -6.988 -25.5 2.939 1 96.19 228 ARG A O 1
ATOM 1686 N N . SER A 1 229 ? -6.984 -23.266 2.99 1 96.56 229 SER A N 1
ATOM 1687 C CA . SER A 1 229 ? -8.352 -23.219 2.482 1 96.56 229 SER A CA 1
ATOM 1688 C C . SER A 1 229 ? -8.43 -23.719 1.044 1 96.56 229 SER A C 1
ATOM 1690 O O . SER A 1 229 ? -9.367 -24.422 0.677 1 96.56 229 SER A O 1
ATOM 1692 N N . ALA A 1 230 ? -7.516 -23.328 0.243 1 97.44 230 ALA A N 1
ATOM 1693 C CA . ALA A 1 230 ? -7.461 -23.797 -1.138 1 97.44 230 ALA A CA 1
ATOM 1694 C C . ALA A 1 230 ? -7.301 -25.312 -1.191 1 97.44 230 ALA A C 1
ATOM 1696 O O . ALA A 1 230 ? -7.945 -25.984 -2.004 1 97.44 230 ALA A O 1
ATOM 1697 N N . ALA A 1 231 ? -6.461 -25.828 -0.323 1 97.62 231 ALA A N 1
ATOM 1698 C CA . ALA A 1 231 ? -6.238 -27.266 -0.268 1 97.62 231 ALA A CA 1
ATOM 1699 C C . ALA A 1 231 ? -7.523 -28 0.106 1 97.62 231 ALA A C 1
ATOM 1701 O O . ALA A 1 231 ? -7.824 -29.062 -0.456 1 97.62 231 ALA A O 1
ATOM 1702 N N . ALA A 1 232 ? -8.164 -27.469 1.045 1 97 232 ALA A N 1
ATOM 1703 C CA . ALA A 1 232 ? -9.414 -28.078 1.485 1 97 232 ALA A CA 1
ATOM 1704 C C . ALA A 1 232 ? -10.43 -28.141 0.344 1 97 232 ALA A C 1
ATOM 1706 O O . ALA A 1 232 ? -11.156 -29.125 0.2 1 97 232 ALA A O 1
ATOM 1707 N N . LEU A 1 233 ? -10.508 -27.125 -0.48 1 97.5 233 LEU A N 1
ATOM 1708 C CA . LEU A 1 233 ? -11.477 -27.031 -1.564 1 97.5 233 LEU A CA 1
ATOM 1709 C C . LEU A 1 233 ? -11.039 -27.875 -2.762 1 97.5 233 LEU A C 1
ATOM 1711 O O . LEU A 1 233 ? -11.844 -28.609 -3.33 1 97.5 233 LEU A O 1
ATOM 1715 N N . LEU A 1 234 ? -9.797 -27.812 -3.133 1 97.62 234 LEU A N 1
ATOM 1716 C CA . LEU A 1 234 ? -9.305 -28.406 -4.371 1 97.62 234 LEU A CA 1
ATOM 1717 C C . LEU A 1 234 ? -8.93 -29.859 -4.152 1 97.62 234 LEU A C 1
ATOM 1719 O O . LEU A 1 234 ? -8.766 -30.625 -5.113 1 97.62 234 LEU A O 1
ATOM 1723 N N . GLY A 1 235 ? -8.719 -30.234 -2.92 1 95.56 235 GLY A N 1
ATOM 1724 C CA . GLY A 1 235 ? -8.359 -31.609 -2.607 1 95.56 235 GLY A CA 1
ATOM 1725 C C . GLY A 1 235 ? -9.539 -32.562 -2.666 1 95.56 235 GLY A C 1
ATOM 1726 O O . GLY A 1 235 ? -9.359 -33.781 -2.557 1 95.56 235 GLY A O 1
ATOM 1727 N N . ARG A 1 236 ? -10.656 -32.062 -2.893 1 93.81 236 ARG A N 1
ATOM 1728 C CA . ARG A 1 236 ? -11.867 -32.875 -2.971 1 93.81 236 ARG A CA 1
ATOM 1729 C C . ARG A 1 236 ? -11.875 -33.719 -4.234 1 93.81 236 ARG A C 1
ATOM 1731 O O . ARG A 1 236 ? -11.352 -33.312 -5.273 1 93.81 236 ARG A O 1
ATOM 1738 N N . SER A 1 237 ? -12.586 -34.875 -4.121 1 92.5 237 SER A N 1
ATOM 1739 C CA . SER A 1 237 ? -12.742 -35.75 -5.289 1 92.5 237 SER A CA 1
ATOM 1740 C C . SER A 1 237 ? -13.656 -35.094 -6.324 1 92.5 237 SER A C 1
ATOM 1742 O O . SER A 1 237 ? -13.484 -35.312 -7.527 1 92.5 237 SER A O 1
ATOM 1744 N N . ASP A 1 238 ? -14.594 -34.375 -5.781 1 93.19 238 ASP A N 1
ATOM 1745 C CA . ASP A 1 238 ? -15.516 -33.625 -6.641 1 93.19 238 ASP A CA 1
ATOM 1746 C C . ASP A 1 238 ? -15.164 -32.156 -6.676 1 93.19 238 ASP A C 1
ATOM 1748 O O . ASP A 1 238 ? -16.031 -31.281 -6.508 1 93.19 238 ASP A O 1
ATOM 1752 N N . ARG A 1 239 ? -13.898 -31.906 -6.984 1 94.81 239 ARG A N 1
ATOM 1753 C CA . ARG A 1 239 ? -13.383 -30.547 -6.953 1 94.81 239 ARG A CA 1
ATOM 1754 C C . ARG A 1 239 ? -14.141 -29.656 -7.938 1 94.81 239 ARG A C 1
ATOM 1756 O O . ARG A 1 239 ? -14.531 -30.109 -9.016 1 94.81 239 ARG A O 1
ATOM 1763 N N . PRO A 1 240 ? -14.352 -28.438 -7.578 1 98.06 240 PRO A N 1
ATOM 1764 C CA . PRO A 1 240 ? -14.977 -27.516 -8.523 1 98.06 240 PRO A CA 1
ATOM 1765 C C . PRO A 1 240 ? -14.102 -27.219 -9.734 1 98.06 240 PRO A C 1
ATOM 1767 O O . PRO A 1 240 ? -12.883 -27.438 -9.695 1 98.06 240 PRO A O 1
ATOM 1770 N N . THR A 1 241 ? -14.734 -26.781 -10.797 1 98.06 241 THR A N 1
ATOM 1771 C CA . THR A 1 241 ? -13.992 -26.406 -11.992 1 98.06 241 THR A CA 1
ATOM 1772 C C . THR A 1 241 ? -13.727 -24.906 -12.008 1 98.06 241 THR A C 1
ATOM 1774 O O . THR A 1 241 ? -13.016 -24.406 -12.883 1 98.06 241 THR A O 1
ATOM 1777 N N . ALA A 1 242 ? -14.312 -24.172 -11 1 98.75 242 ALA A N 1
ATOM 1778 C CA . ALA A 1 242 ? -14.062 -22.75 -10.844 1 98.75 242 ALA A CA 1
ATOM 1779 C C . ALA A 1 242 ? -14.117 -22.344 -9.375 1 98.75 242 ALA A C 1
ATOM 1781 O O . ALA A 1 242 ? -14.828 -22.953 -8.578 1 98.75 242 ALA A O 1
ATOM 1782 N N . VAL A 1 243 ? -13.359 -21.344 -9.047 1 98.88 243 VAL A N 1
ATOM 1783 C CA . VAL A 1 243 ? -13.359 -20.828 -7.688 1 98.88 243 VAL A CA 1
ATOM 1784 C C . VAL A 1 243 ? -13.523 -19.312 -7.719 1 98.88 243 VAL A C 1
ATOM 1786 O O . VAL A 1 243 ? -12.781 -18.609 -8.422 1 98.88 243 VAL A O 1
ATOM 1789 N N . PHE A 1 244 ? -14.562 -18.844 -7.055 1 98.81 244 PHE A N 1
ATOM 1790 C CA . PHE A 1 244 ? -14.727 -17.438 -6.734 1 98.81 244 PHE A CA 1
ATOM 1791 C C . PHE A 1 244 ? -14.102 -17.109 -5.379 1 98.81 244 PHE A C 1
ATOM 1793 O O . PHE A 1 244 ? -14.586 -17.578 -4.344 1 98.81 244 PHE A O 1
ATOM 1800 N N . CYS A 1 245 ? -13 -16.312 -5.387 1 98.44 245 CYS A N 1
ATOM 1801 C CA . CYS A 1 245 ? -12.281 -16.016 -4.152 1 98.44 245 CYS A CA 1
ATOM 1802 C C . CYS A 1 245 ? -12.727 -14.688 -3.564 1 98.44 245 CYS A C 1
ATOM 1804 O O . CYS A 1 245 ? -12.945 -13.719 -4.297 1 98.44 245 CYS A O 1
ATOM 1806 N N . TYR A 1 246 ? -12.773 -14.625 -2.262 1 96.38 246 TYR A N 1
ATOM 1807 C CA . TYR A 1 246 ? -13.148 -13.414 -1.538 1 96.38 246 TYR A CA 1
ATOM 1808 C C . TYR A 1 246 ? -12.258 -12.242 -1.94 1 96.38 246 TYR A C 1
ATOM 1810 O O . TYR A 1 246 ? -12.727 -11.109 -2.055 1 96.38 246 TYR A O 1
ATOM 1818 N N . ASN A 1 247 ? -11 -12.523 -2.098 1 94.88 247 ASN A N 1
ATOM 1819 C CA . ASN A 1 247 ? -10.062 -11.5 -2.566 1 94.88 247 ASN A CA 1
ATOM 1820 C C . ASN A 1 247 ? -8.875 -12.125 -3.295 1 94.88 247 ASN A C 1
ATOM 1822 O O . ASN A 1 247 ? -8.781 -13.352 -3.396 1 94.88 247 ASN A O 1
ATOM 1826 N N . ASP A 1 248 ? -8.023 -11.281 -3.791 1 95.44 248 ASP A N 1
ATOM 1827 C CA . ASP A 1 248 ? -6.906 -11.711 -4.625 1 95.44 248 ASP A CA 1
ATOM 1828 C C . ASP A 1 248 ? -5.883 -12.5 -3.812 1 95.44 248 ASP A C 1
ATOM 1830 O O . ASP A 1 248 ? -5.195 -13.375 -4.344 1 95.44 248 ASP A O 1
ATOM 1834 N N . ALA A 1 249 ? -5.766 -12.195 -2.51 1 93.56 249 ALA A N 1
ATOM 1835 C CA . ALA A 1 249 ? -4.84 -12.945 -1.666 1 93.56 249 ALA A CA 1
ATOM 1836 C C . ALA A 1 249 ? -5.242 -14.422 -1.584 1 93.56 249 ALA A C 1
ATOM 1838 O O . ALA A 1 249 ? -4.387 -15.305 -1.649 1 93.56 249 ALA A O 1
ATOM 1839 N N . LEU A 1 250 ? -6.48 -14.656 -1.427 1 95.81 250 LEU A N 1
ATOM 1840 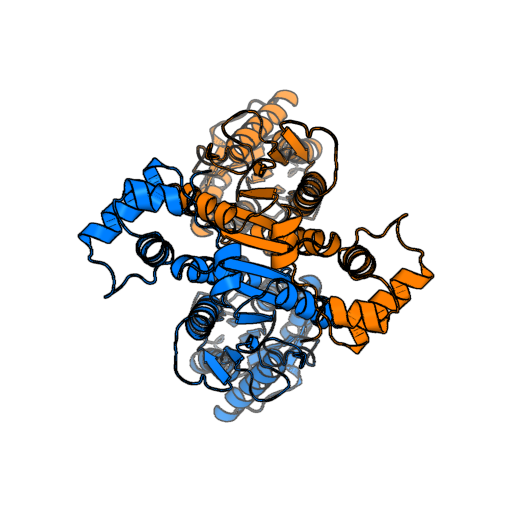C CA . LEU A 1 250 ? -6.973 -16.031 -1.414 1 95.81 250 LEU A CA 1
ATOM 1841 C C . LEU A 1 250 ? -6.781 -16.688 -2.777 1 95.81 250 LEU A C 1
ATOM 1843 O O . LEU A 1 250 ? -6.453 -17.875 -2.857 1 95.81 250 LEU A O 1
ATOM 1847 N N . ALA A 1 251 ? -7.023 -15.883 -3.834 1 97.31 251 ALA A N 1
ATOM 1848 C CA . ALA A 1 251 ? -6.793 -16.391 -5.18 1 97.31 251 ALA A CA 1
ATOM 1849 C C . ALA A 1 251 ? -5.344 -16.844 -5.355 1 97.31 251 ALA A C 1
ATOM 1851 O O . ALA A 1 251 ? -5.07 -17.859 -5.992 1 97.31 251 ALA A O 1
ATOM 1852 N N . ALA A 1 252 ? -4.43 -16.062 -4.797 1 95 252 ALA A N 1
ATOM 1853 C CA . ALA A 1 252 ? -3.023 -16.453 -4.859 1 95 252 ALA A CA 1
ATOM 1854 C C . ALA A 1 252 ? -2.793 -17.812 -4.211 1 95 252 ALA A C 1
ATOM 1856 O O . ALA A 1 252 ? -1.99 -18.609 -4.699 1 95 252 ALA A O 1
ATOM 1857 N N . GLY A 1 253 ? -3.48 -18.047 -3.092 1 95.56 253 GLY A N 1
ATOM 1858 C CA . GLY A 1 253 ? -3.42 -19.359 -2.461 1 95.56 253 GLY A CA 1
ATOM 1859 C C . GLY A 1 253 ? -3.936 -20.469 -3.352 1 95.56 253 GLY A C 1
ATOM 1860 O O . GLY A 1 253 ? -3.361 -21.562 -3.385 1 95.56 253 GLY A O 1
ATOM 1861 N N . VAL A 1 254 ? -4.953 -20.188 -4.102 1 97.56 254 VAL A N 1
ATOM 1862 C CA . VAL A 1 254 ? -5.508 -21.141 -5.047 1 97.56 254 VAL A CA 1
ATOM 1863 C C . VAL A 1 254 ? -4.48 -21.469 -6.129 1 97.56 254 VAL A C 1
ATOM 1865 O O . VAL A 1 254 ? -4.293 -22.625 -6.492 1 97.56 254 VAL A O 1
ATOM 1868 N N . TYR A 1 255 ? -3.814 -20.422 -6.648 1 95.12 255 TYR A N 1
ATOM 1869 C CA . TYR A 1 255 ? -2.775 -20.625 -7.652 1 95.12 255 TYR A CA 1
ATOM 1870 C C . TYR A 1 255 ? -1.693 -21.562 -7.141 1 95.12 255 TYR A C 1
ATOM 1872 O O . TYR A 1 255 ? -1.302 -22.5 -7.84 1 95.12 255 TYR A O 1
ATOM 1880 N N . ARG A 1 256 ? -1.244 -21.312 -5.902 1 93.06 256 ARG A N 1
ATOM 1881 C CA . ARG A 1 256 ? -0.176 -22.141 -5.344 1 93.06 256 ARG A CA 1
ATOM 1882 C C . ARG A 1 256 ? -0.637 -23.578 -5.152 1 93.06 256 ARG A C 1
ATOM 1884 O O . ARG A 1 256 ? 0.097 -24.516 -5.465 1 93.06 256 ARG A O 1
ATOM 1891 N N . GLN A 1 257 ? -1.828 -23.75 -4.703 1 95.38 257 GLN A N 1
ATOM 1892 C CA . GLN A 1 257 ? -2.359 -25.094 -4.484 1 95.38 257 GLN A CA 1
ATOM 1893 C C . GLN A 1 257 ? -2.605 -25.797 -5.812 1 95.38 257 GLN A C 1
ATOM 1895 O O . GLN A 1 257 ? -2.352 -27 -5.93 1 95.38 257 GLN A O 1
ATOM 1900 N N . ALA A 1 258 ? -3.15 -25.094 -6.801 1 95.94 258 ALA A N 1
ATOM 1901 C CA . ALA A 1 258 ? -3.346 -25.672 -8.125 1 95.94 258 ALA A CA 1
ATOM 1902 C C . ALA A 1 258 ? -2.031 -26.203 -8.695 1 95.94 258 ALA A C 1
ATOM 1904 O O . ALA A 1 258 ? -1.983 -27.297 -9.234 1 95.94 258 ALA A O 1
ATOM 1905 N N . ALA A 1 259 ? -1.043 -25.391 -8.562 1 90.44 259 ALA A N 1
ATOM 1906 C CA . ALA A 1 259 ? 0.276 -25.797 -9.039 1 90.44 259 ALA A CA 1
ATOM 1907 C C . ALA A 1 259 ? 0.731 -27.078 -8.352 1 90.44 259 ALA A C 1
ATOM 1909 O O . ALA A 1 259 ? 1.262 -27.984 -8.992 1 90.44 259 ALA A O 1
ATOM 1910 N N . ARG A 1 260 ? 0.542 -27.188 -7.066 1 91 260 ARG A N 1
ATOM 1911 C CA . ARG A 1 260 ? 0.936 -28.359 -6.285 1 91 260 ARG A CA 1
ATOM 1912 C C . ARG A 1 260 ? 0.193 -29.609 -6.754 1 91 260 ARG A C 1
ATOM 1914 O O . ARG A 1 260 ? 0.745 -30.703 -6.734 1 91 260 ARG A O 1
ATOM 1921 N N . LEU A 1 261 ? -0.991 -29.422 -7.223 1 94.75 261 LEU A N 1
ATOM 1922 C CA . LEU A 1 261 ? -1.842 -30.531 -7.625 1 94.75 261 LEU A CA 1
ATOM 1923 C C . LEU A 1 261 ? -1.687 -30.828 -9.117 1 94.75 261 LEU A C 1
ATOM 1925 O O . LEU A 1 261 ? -2.293 -31.766 -9.633 1 94.75 261 LEU A O 1
ATOM 1929 N N . GLY A 1 262 ? -0.934 -29.984 -9.789 1 93.38 262 GLY A N 1
ATOM 1930 C CA . GLY A 1 262 ? -0.74 -30.156 -11.227 1 93.38 262 GLY A CA 1
ATOM 1931 C C . GLY A 1 262 ? -1.93 -29.703 -12.047 1 93.38 262 GLY A C 1
ATOM 1932 O O . GLY A 1 262 ? -2.154 -30.203 -13.148 1 93.38 262 GLY A O 1
ATOM 1933 N N . LEU A 1 263 ? -2.729 -28.797 -11.5 1 95.69 263 LEU A N 1
ATOM 1934 C CA . LEU A 1 263 ? -3.887 -28.266 -12.211 1 95.69 263 LEU A CA 1
ATOM 1935 C C . LEU A 1 263 ? -3.508 -27.031 -13.016 1 95.69 263 LEU A C 1
ATOM 1937 O O . LEU A 1 263 ? -2.799 -26.141 -12.523 1 95.69 263 LEU A O 1
ATOM 1941 N N . SER A 1 264 ? -4.004 -27 -14.211 1 95.31 264 SER A N 1
ATOM 1942 C CA . SER A 1 264 ? -3.75 -25.844 -15.07 1 95.31 264 SER A CA 1
ATOM 1943 C C . SER A 1 264 ? -4.836 -24.781 -14.906 1 95.31 264 SER A C 1
ATOM 1945 O O . SER A 1 264 ? -6.027 -25.094 -14.914 1 95.31 264 SER A O 1
ATOM 1947 N N . ILE A 1 265 ? -4.453 -23.625 -14.688 1 97.12 265 ILE A N 1
ATOM 1948 C CA . ILE A 1 265 ? -5.336 -22.453 -14.766 1 97.12 265 ILE A CA 1
ATOM 1949 C C . ILE A 1 265 ? -5.172 -21.781 -16.125 1 97.12 265 ILE A C 1
ATOM 1951 O O . ILE A 1 265 ? -4.059 -21.406 -16.516 1 97.12 265 ILE A O 1
ATOM 1955 N N . PRO A 1 266 ? -6.168 -21.609 -16.844 1 97.25 266 PRO A N 1
ATOM 1956 C CA . PRO A 1 266 ? -7.578 -21.766 -16.469 1 97.25 266 PRO A CA 1
ATOM 1957 C C . PRO A 1 266 ? -8.18 -23.078 -16.922 1 97.25 266 PRO A C 1
ATOM 1959 O O . PRO A 1 266 ? -9.375 -23.328 -16.719 1 97.25 266 PRO A O 1
ATOM 1962 N N . HIS A 1 267 ? -7.434 -23.938 -17.562 1 96.88 267 HIS A N 1
ATOM 1963 C CA . HIS A 1 267 ? -8.023 -25.031 -18.328 1 96.88 267 HIS A CA 1
ATOM 1964 C C . HIS A 1 267 ? -8.633 -26.078 -17.406 1 96.88 267 HIS A C 1
ATOM 1966 O O . HIS A 1 267 ? -9.68 -26.641 -17.703 1 96.88 267 HIS A O 1
ATOM 1972 N N . ASP A 1 268 ? -7.973 -26.375 -16.312 1 97.25 268 ASP A N 1
ATOM 1973 C CA . ASP A 1 268 ? -8.523 -27.312 -15.352 1 97.25 268 ASP A CA 1
ATOM 1974 C C . ASP A 1 268 ? -9.344 -26.594 -14.281 1 97.25 268 ASP A C 1
ATOM 1976 O O . ASP A 1 268 ? -10.25 -27.188 -13.688 1 97.25 268 ASP A O 1
ATOM 1980 N N . LEU A 1 269 ? -8.969 -25.328 -14.031 1 98.5 269 LEU A N 1
ATOM 1981 C CA . LEU A 1 269 ? -9.57 -24.562 -12.945 1 98.5 269 LEU A CA 1
ATOM 1982 C C . LEU A 1 269 ? -9.609 -23.078 -13.297 1 98.5 269 LEU A C 1
ATOM 1984 O O . LEU A 1 269 ? -8.562 -22.453 -13.516 1 98.5 269 LEU A O 1
ATOM 1988 N N . SER A 1 270 ? -10.805 -22.562 -13.359 1 98.88 270 SER A N 1
ATOM 1989 C CA . SER A 1 270 ? -10.93 -21.109 -13.477 1 98.88 270 SER A CA 1
ATOM 1990 C C . SER A 1 270 ? -10.93 -20.438 -12.109 1 98.88 270 SER A C 1
ATOM 1992 O O . SER A 1 270 ? -11.492 -20.969 -11.148 1 98.88 270 SER A O 1
ATOM 1994 N N . VAL A 1 271 ? -10.258 -19.297 -12.008 1 98.88 271 VAL A N 1
ATOM 1995 C CA . VAL A 1 271 ? -10.148 -18.594 -10.734 1 98.88 271 VAL A CA 1
ATOM 1996 C C . VAL A 1 271 ? -10.508 -17.125 -10.93 1 98.88 271 VAL A C 1
ATOM 1998 O O . VAL A 1 271 ? -10.039 -16.484 -11.875 1 98.88 271 VAL A O 1
ATOM 2001 N N . ILE A 1 272 ? -11.367 -16.625 -10.125 1 98.81 272 ILE A N 1
ATOM 2002 C CA . ILE A 1 272 ? -11.656 -15.188 -10.07 1 98.81 272 ILE A CA 1
ATOM 2003 C C . ILE A 1 272 ? -11.375 -14.656 -8.672 1 98.81 272 ILE A C 1
ATOM 2005 O O . ILE A 1 272 ? -11.688 -15.305 -7.672 1 98.81 272 ILE A O 1
ATOM 2009 N N . GLY A 1 273 ? -10.68 -13.578 -8.641 1 98.31 273 GLY A N 1
ATOM 2010 C CA . GLY A 1 273 ? -10.422 -12.898 -7.375 1 98.31 273 GLY A CA 1
ATOM 2011 C C . GLY A 1 273 ? -11.328 -11.703 -7.148 1 98.31 273 GLY A C 1
ATOM 2012 O O . GLY A 1 273 ? -12.406 -11.609 -7.738 1 98.31 273 GLY A O 1
ATOM 2013 N N . PHE A 1 274 ? -11.008 -10.844 -6.227 1 97.12 274 PHE A N 1
ATOM 2014 C CA . PHE A 1 274 ? -11.719 -9.617 -5.883 1 97.12 274 PHE A CA 1
ATOM 2015 C C . PHE A 1 274 ? -10.766 -8.586 -5.301 1 97.12 274 PHE A C 1
ATOM 2017 O O . PHE A 1 274 ? -9.906 -8.914 -4.48 1 97.12 274 PHE A O 1
ATOM 2024 N N . ASP A 1 275 ? -10.977 -7.223 -5.75 1 93.81 275 ASP A N 1
ATOM 2025 C CA . ASP A 1 275 ? -10.336 -5.988 -5.301 1 93.81 275 ASP A CA 1
ATOM 2026 C C . ASP A 1 275 ? -9.328 -5.488 -6.328 1 93.81 275 ASP A C 1
ATOM 2028 O O . ASP A 1 275 ? -9.047 -4.289 -6.395 1 93.81 275 ASP A O 1
ATOM 2032 N N . ASP A 1 276 ? -8.688 -6.461 -7.137 1 96.44 276 ASP A N 1
ATOM 2033 C CA . ASP A 1 276 ? -7.695 -6.113 -8.148 1 96.44 276 ASP A CA 1
ATOM 2034 C C . ASP A 1 276 ? -6.48 -5.441 -7.516 1 96.44 276 ASP A C 1
ATOM 2036 O O . ASP A 1 276 ? -6.094 -4.34 -7.914 1 96.44 276 ASP A O 1
ATOM 2040 N N . LEU A 1 277 ? -5.996 -6.102 -6.512 1 93.06 277 LEU A N 1
ATOM 2041 C CA . LEU A 1 277 ? -4.695 -5.691 -5.992 1 93.06 277 LEU A CA 1
ATOM 2042 C C . LEU A 1 277 ? -3.59 -5.996 -6.996 1 93.06 277 LEU A C 1
ATOM 2044 O O . LEU A 1 277 ? -3.096 -7.125 -7.055 1 93.06 277 LEU A O 1
ATOM 2048 N N . ARG A 1 278 ? -3.109 -5.031 -7.668 1 88.75 278 ARG A N 1
ATOM 2049 C CA . ARG A 1 278 ? -2.281 -5.184 -8.859 1 88.75 278 ARG A CA 1
ATOM 2050 C C . ARG A 1 278 ? -1.013 -5.969 -8.555 1 88.75 278 ARG A C 1
ATOM 2052 O O . ARG A 1 278 ? -0.526 -6.73 -9.391 1 88.75 278 ARG A O 1
ATOM 2059 N N . LEU A 1 279 ? -0.505 -5.816 -7.367 1 87.69 279 LEU A N 1
ATOM 2060 C CA . LEU A 1 279 ? 0.701 -6.539 -6.977 1 87.69 279 LEU A CA 1
ATOM 2061 C C . LEU A 1 279 ? 0.456 -8.047 -6.973 1 87.69 279 LEU A C 1
ATOM 2063 O O . LEU A 1 279 ? 1.403 -8.828 -7.02 1 87.69 279 LEU A O 1
ATOM 2067 N N . ILE A 1 280 ? -0.785 -8.414 -6.918 1 91.38 280 ILE A N 1
ATOM 2068 C CA . ILE A 1 280 ? -1.123 -9.836 -6.941 1 91.38 280 ILE A CA 1
ATOM 2069 C C . ILE A 1 280 ? -1.74 -10.195 -8.289 1 91.38 280 ILE A C 1
ATOM 2071 O O . ILE A 1 280 ? -1.217 -11.047 -9.008 1 91.38 280 ILE A O 1
ATOM 2075 N N . SER A 1 281 ? -2.705 -9.477 -8.719 1 94.12 281 SER A N 1
ATOM 2076 C CA . SER A 1 281 ? -3.553 -9.867 -9.836 1 94.12 281 SER A CA 1
ATOM 2077 C C . SER A 1 281 ? -2.768 -9.891 -11.141 1 94.12 281 SER A C 1
ATOM 2079 O O . SER A 1 281 ? -3.051 -10.703 -12.031 1 94.12 281 SER A O 1
ATOM 2081 N N . THR A 1 282 ? -1.748 -9.031 -11.234 1 90.44 282 THR A N 1
ATOM 2082 C CA . THR A 1 282 ? -0.997 -8.961 -12.484 1 90.44 282 THR A CA 1
ATOM 2083 C C . THR A 1 282 ? 0.288 -9.781 -12.391 1 90.44 282 THR A C 1
ATOM 2085 O O . THR A 1 282 ? 0.963 -10 -13.391 1 90.44 282 THR A O 1
ATOM 2088 N N . ASN A 1 283 ? 0.583 -10.258 -11.195 1 88.06 283 ASN A N 1
ATOM 2089 C CA . ASN A 1 283 ? 1.841 -10.977 -11.023 1 88.06 283 ASN A CA 1
ATOM 2090 C C . ASN A 1 283 ? 1.627 -12.484 -11.016 1 88.06 283 ASN A C 1
ATOM 2092 O O . ASN A 1 283 ? 2.586 -13.25 -11.109 1 88.06 283 ASN A O 1
ATOM 2096 N N . LEU A 1 284 ? 0.421 -12.875 -10.891 1 90 284 LEU A N 1
ATOM 2097 C CA . LEU A 1 284 ? 0.102 -14.289 -11.047 1 90 284 LEU A CA 1
ATOM 2098 C C . LEU A 1 284 ? 0.211 -14.719 -12.5 1 90 284 LEU A C 1
ATOM 2100 O O . LEU A 1 284 ? 0.106 -13.891 -13.406 1 90 284 LEU A O 1
ATOM 2104 N N . ALA A 1 285 ? 0.566 -16 -12.664 1 88.06 285 ALA A N 1
ATOM 2105 C CA . ALA A 1 285 ? 0.628 -16.578 -14 1 88.06 285 ALA A CA 1
ATOM 2106 C C . ALA A 1 285 ? -0.228 -17.844 -14.086 1 88.06 285 ALA A C 1
ATOM 2108 O O . ALA A 1 285 ? 0.085 -18.859 -13.461 1 88.06 285 ALA A O 1
ATOM 2109 N N . PRO A 1 286 ? -1.312 -17.766 -14.891 1 93.12 286 PRO A N 1
ATOM 2110 C CA . PRO A 1 286 ? -1.77 -16.656 -15.734 1 93.12 286 PRO A CA 1
ATOM 2111 C C . PRO A 1 286 ? -2.309 -15.477 -14.922 1 93.12 286 PRO A C 1
ATOM 2113 O O . PRO A 1 286 ? -2.572 -15.617 -13.719 1 93.12 286 PRO A O 1
ATOM 2116 N N . GLY A 1 287 ? -2.422 -14.305 -15.602 1 94.5 287 GLY A N 1
ATOM 2117 C CA . GLY A 1 287 ? -3 -13.148 -14.945 1 94.5 287 GLY A CA 1
ATOM 2118 C C . GLY A 1 287 ? -4.387 -13.406 -14.383 1 94.5 287 GLY A C 1
ATOM 2119 O O . GLY A 1 287 ? -5.199 -14.086 -15.016 1 94.5 287 GLY A O 1
ATOM 2120 N N . LEU A 1 288 ? -4.703 -12.836 -13.234 1 97.56 288 LEU A N 1
ATOM 2121 C CA . LEU A 1 288 ? -5.902 -13.164 -12.469 1 97.56 288 LEU A CA 1
ATOM 2122 C C . LEU A 1 288 ? -7.086 -12.32 -12.93 1 97.56 288 LEU A C 1
ATOM 2124 O O . LEU A 1 288 ? -7.023 -11.086 -12.883 1 97.56 288 LEU A O 1
ATOM 2128 N N . THR A 1 289 ? -8.125 -12.961 -13.422 1 98.81 289 THR A N 1
ATOM 2129 C CA . THR A 1 289 ? -9.422 -12.305 -13.539 1 98.81 289 THR A CA 1
ATOM 2130 C C . THR A 1 289 ? -9.961 -11.922 -12.164 1 98.81 289 THR A C 1
ATOM 2132 O O . THR A 1 289 ? -9.938 -12.734 -11.242 1 98.81 289 THR A O 1
ATOM 2135 N N . THR A 1 290 ? -10.359 -10.695 -11.977 1 98.75 290 THR A N 1
ATOM 2136 C CA . THR A 1 290 ? -10.742 -10.219 -10.656 1 98.75 290 THR A CA 1
ATOM 2137 C C . THR A 1 290 ? -11.758 -9.094 -10.758 1 98.75 290 THR A C 1
ATOM 2139 O O . THR A 1 290 ? -11.992 -8.555 -11.836 1 98.75 290 THR A O 1
ATOM 2142 N N . MET A 1 291 ? -12.484 -8.906 -9.703 1 98.75 291 MET A N 1
ATOM 2143 C CA . MET A 1 291 ? -13.32 -7.719 -9.562 1 98.75 291 MET A CA 1
ATOM 2144 C C . MET A 1 291 ? -12.523 -6.551 -8.992 1 98.75 291 MET A C 1
ATOM 2146 O O . MET A 1 291 ? -11.828 -6.703 -7.988 1 98.75 291 MET A O 1
ATOM 2150 N N . ARG A 1 292 ? -12.625 -5.402 -9.609 1 98.06 292 ARG A N 1
ATOM 2151 C CA . ARG A 1 292 ? -11.891 -4.242 -9.125 1 98.06 292 ARG A CA 1
ATOM 2152 C C . ARG A 1 292 ? -12.734 -3.428 -8.148 1 98.06 292 ARG A C 1
ATOM 2154 O O . ARG A 1 292 ? -13.844 -3.008 -8.477 1 98.06 292 ARG A O 1
ATOM 2161 N N . LEU A 1 293 ? -12.219 -3.268 -6.926 1 97.31 293 LEU A N 1
ATOM 2162 C CA . LEU A 1 293 ? -12.852 -2.363 -5.977 1 97.31 293 LEU A CA 1
ATOM 2163 C C . LEU A 1 293 ? -12.641 -0.909 -6.383 1 97.31 293 LEU A C 1
ATOM 2165 O O . LEU A 1 293 ? -11.539 -0.527 -6.781 1 97.31 293 LEU A O 1
ATOM 2169 N N . PRO A 1 294 ? -13.648 -0.089 -6.277 1 97.5 294 PRO A N 1
ATOM 2170 C CA . PRO A 1 294 ? -13.594 1.292 -6.762 1 97.5 294 PRO A CA 1
ATOM 2171 C C . PRO A 1 294 ? -13.109 2.271 -5.699 1 97.5 294 PRO A C 1
ATOM 2173 O O . PRO A 1 294 ? -13.719 3.328 -5.504 1 97.5 294 PRO A O 1
ATOM 2176 N N . HIS A 1 295 ? -12.023 1.987 -5.066 1 96.62 295 HIS A N 1
ATOM 2177 C CA . HIS A 1 295 ? -11.516 2.777 -3.951 1 96.62 295 HIS A CA 1
ATOM 2178 C C . HIS A 1 295 ? -11.211 4.207 -4.383 1 96.62 295 HIS A C 1
ATOM 2180 O O . HIS A 1 295 ? -11.547 5.16 -3.676 1 96.62 295 HIS A O 1
ATOM 2186 N N . ARG A 1 296 ? -10.57 4.402 -5.539 1 96.88 296 ARG A N 1
ATOM 2187 C CA . ARG A 1 296 ? -10.203 5.734 -6.012 1 96.88 296 ARG A CA 1
ATOM 2188 C C . ARG A 1 296 ? -11.453 6.559 -6.328 1 96.88 296 ARG A C 1
ATOM 2190 O O . ARG A 1 296 ? -11.555 7.719 -5.922 1 96.88 296 ARG A O 1
ATOM 2197 N N . ALA A 1 297 ? -12.391 5.902 -7.027 1 98.12 297 ALA A N 1
ATOM 2198 C CA . ALA A 1 297 ? -13.625 6.594 -7.387 1 98.12 297 ALA A CA 1
ATOM 2199 C C . ALA A 1 297 ? -14.414 6.977 -6.141 1 98.12 297 ALA A C 1
ATOM 2201 O O . ALA A 1 297 ? -14.961 8.078 -6.055 1 98.12 297 ALA A O 1
ATOM 2202 N N . MET A 1 298 ? -14.508 6.078 -5.227 1 97.94 298 MET A N 1
ATOM 2203 C CA . MET A 1 298 ? -15.227 6.332 -3.98 1 97.94 298 MET A CA 1
ATOM 2204 C C . MET A 1 298 ? -14.57 7.469 -3.199 1 97.94 298 MET A C 1
ATOM 2206 O O . MET A 1 298 ? -15.266 8.359 -2.703 1 97.94 298 MET A O 1
ATOM 2210 N N . ALA A 1 299 ? -13.266 7.406 -3.07 1 98.06 299 ALA A N 1
ATOM 2211 C CA . ALA A 1 299 ? -12.539 8.422 -2.311 1 98.06 299 ALA A CA 1
ATOM 2212 C C . ALA A 1 299 ? -12.695 9.797 -2.947 1 98.06 299 ALA A C 1
ATOM 2214 O O . ALA A 1 299 ? -12.969 10.781 -2.252 1 98.06 299 ALA A O 1
ATOM 2215 N N . ASP A 1 300 ? -12.5 9.844 -4.219 1 97.94 300 ASP A N 1
ATOM 2216 C CA . ASP A 1 300 ? -12.672 11.102 -4.941 1 97.94 300 ASP A CA 1
ATOM 2217 C C . ASP A 1 300 ? -14.078 11.656 -4.746 1 97.94 300 ASP A C 1
ATOM 2219 O O . ASP A 1 300 ? -14.25 12.828 -4.41 1 97.94 300 ASP A O 1
ATOM 2223 N N . TRP A 1 301 ? -15.078 10.828 -4.945 1 97.12 301 TRP A N 1
ATOM 2224 C CA . TRP A 1 301 ? -16.469 11.219 -4.789 1 97.12 301 TRP A CA 1
ATOM 2225 C C . TRP A 1 301 ? -16.75 11.711 -3.373 1 97.12 301 TRP A C 1
ATOM 2227 O O . TRP A 1 301 ? -17.375 12.758 -3.184 1 97.12 301 TRP A O 1
ATOM 2237 N N . ALA A 1 302 ? -16.25 10.953 -2.393 1 96.88 302 ALA A N 1
ATOM 2238 C CA . ALA A 1 302 ? -16.516 11.273 -0.993 1 96.88 302 ALA A CA 1
ATOM 2239 C C . ALA A 1 302 ? -15.93 12.633 -0.62 1 96.88 302 ALA A C 1
ATOM 2241 O O . ALA A 1 302 ? -16.609 13.453 0.008 1 96.88 302 ALA A O 1
ATOM 2242 N N . VAL A 1 303 ? -14.695 12.852 -1.019 1 96.75 303 VAL A N 1
ATOM 2243 C CA . VAL A 1 303 ? -14.031 14.109 -0.694 1 96.75 303 VAL A CA 1
ATOM 2244 C C . VAL A 1 303 ? -14.758 15.266 -1.38 1 96.75 303 VAL A C 1
ATOM 2246 O O . VAL A 1 303 ? -15.07 16.281 -0.743 1 96.75 303 VAL A O 1
ATOM 2249 N N . ARG A 1 304 ? -15.055 15.141 -2.621 1 95.94 304 ARG A N 1
ATOM 2250 C CA . ARG A 1 304 ? -15.742 16.203 -3.354 1 95.94 304 ARG A CA 1
ATOM 2251 C C . ARG A 1 304 ? -17.125 16.469 -2.758 1 95.94 304 ARG A C 1
ATOM 2253 O O . ARG A 1 304 ? -17.531 17.625 -2.635 1 95.94 304 ARG A O 1
ATOM 2260 N N . ARG A 1 305 ? -17.781 15.383 -2.426 1 93.81 305 ARG A N 1
ATOM 2261 C CA . ARG A 1 305 ? -19.094 15.531 -1.832 1 93.81 305 ARG A CA 1
ATOM 2262 C C . ARG A 1 305 ? -19.016 16.266 -0.501 1 93.81 305 ARG A C 1
ATOM 2264 O O . ARG A 1 305 ? -19.922 17.047 -0.16 1 93.81 305 ARG A O 1
ATOM 2271 N N . LEU A 1 306 ? -18.016 15.977 0.265 1 92.44 306 LEU A N 1
ATOM 2272 C CA . LEU A 1 306 ? -17.844 16.578 1.586 1 92.44 306 LEU A CA 1
ATOM 2273 C C . LEU A 1 306 ? -17.422 18.031 1.475 1 92.44 306 LEU A C 1
ATOM 2275 O O . LEU A 1 306 ? -17.812 18.859 2.314 1 92.44 306 LEU A O 1
ATOM 2279 N N . LEU A 1 307 ? -16.625 18.328 0.472 1 91.25 307 LEU A N 1
ATOM 2280 C CA . LEU A 1 307 ? -15.961 19.641 0.487 1 91.25 307 LEU A CA 1
ATOM 2281 C C . LEU A 1 307 ? -16.672 20.625 -0.432 1 91.25 307 LEU A C 1
ATOM 2283 O O . LEU A 1 307 ? -16.5 21.828 -0.304 1 91.25 307 LEU A O 1
ATOM 2287 N N . GLU A 1 308 ? -17.328 20.125 -1.327 1 85.25 308 GLU A N 1
ATOM 2288 C CA . GLU A 1 308 ? -18.062 21 -2.236 1 85.25 308 GLU A CA 1
ATOM 2289 C C . GLU A 1 308 ? -19.531 21.125 -1.817 1 85.25 308 GLU A C 1
ATOM 2291 O O . GLU A 1 308 ? -20.094 20.172 -1.272 1 85.25 308 GLU A O 1
ATOM 2296 N N . PRO A 1 309 ? -19.953 22.375 -1.91 1 70.81 309 PRO A N 1
ATOM 2297 C CA . PRO A 1 309 ? -21.391 22.531 -1.615 1 70.81 309 PRO A CA 1
ATOM 2298 C C . PRO A 1 309 ? -22.266 21.641 -2.49 1 70.81 309 PRO A C 1
ATOM 2300 O O . PRO A 1 309 ? -22.172 21.688 -3.721 1 70.81 309 PRO A O 1
ATOM 2303 N N . ALA A 1 310 ? -22.719 20.688 -1.891 1 67.25 310 ALA A N 1
ATOM 2304 C CA . ALA A 1 310 ? -23.672 19.844 -2.605 1 67.25 310 ALA A CA 1
ATOM 2305 C C . ALA A 1 310 ? -24.906 19.578 -1.755 1 67.25 310 ALA A C 1
ATOM 2307 O O . ALA A 1 310 ? -24.891 19.812 -0.544 1 67.25 310 ALA A O 1
ATOM 2308 N N . GLY A 1 311 ? -26.188 19.531 -2.289 1 65.94 311 GLY A N 1
ATOM 2309 C CA . GLY A 1 311 ? -27.391 19.109 -1.59 1 65.94 311 GLY A CA 1
ATOM 2310 C C . GLY A 1 311 ? -27.156 17.906 -0.688 1 65.94 311 GLY A C 1
ATOM 2311 O O . GLY A 1 311 ? -26.016 17.469 -0.517 1 65.94 311 GLY A O 1
ATOM 2312 N N . PRO A 1 312 ? -28.094 17.516 0.062 1 68.94 312 PRO A N 1
ATOM 2313 C CA . PRO A 1 312 ? -28 16.344 0.95 1 68.94 312 PRO A CA 1
ATOM 2314 C C . PRO A 1 312 ? -27.5 15.094 0.237 1 68.94 312 PRO A C 1
ATOM 2316 O O . PRO A 1 312 ? -27.812 14.875 -0.936 1 68.94 312 PRO A O 1
ATOM 2319 N N . ALA A 1 313 ? -26.516 14.578 0.864 1 71.06 313 ALA A N 1
ATOM 2320 C CA . ALA A 1 313 ? -26.047 13.305 0.33 1 71.06 313 ALA A CA 1
ATOM 2321 C C . ALA A 1 313 ? -26.969 12.156 0.736 1 71.06 313 ALA A C 1
ATOM 2323 O O . ALA A 1 313 ? -27.562 12.188 1.812 1 71.06 313 ALA A O 1
ATOM 2324 N N . PRO A 1 314 ? -27.125 11.148 -0.229 1 80.94 314 PRO A N 1
ATOM 2325 C CA . PRO A 1 314 ? -27.828 9.938 0.205 1 80.94 314 PRO A CA 1
ATOM 2326 C C . PRO A 1 314 ? -27.172 9.281 1.42 1 80.94 314 PRO A C 1
ATOM 2328 O O . PRO A 1 314 ? -25.969 9.492 1.671 1 80.94 314 PRO A O 1
ATOM 2331 N N . SER A 1 315 ? -28 8.648 2.166 1 88.81 315 SER A N 1
ATOM 2332 C CA . SER A 1 315 ? -27.516 7.969 3.361 1 88.81 315 SER A CA 1
ATOM 2333 C C . SER A 1 315 ? -26.406 6.969 3.014 1 88.81 315 SER A C 1
ATOM 2335 O O . SER A 1 315 ? -25.406 6.875 3.719 1 88.81 315 SER A O 1
ATOM 2337 N N . LEU A 1 316 ? -26.688 6.281 1.89 1 95.31 316 LEU A N 1
ATOM 2338 C CA . LEU A 1 316 ? -25.703 5.285 1.473 1 95.31 316 LEU A CA 1
ATOM 2339 C C . LEU A 1 316 ? -25.547 5.281 -0.044 1 95.31 316 LEU A C 1
ATOM 2341 O O . LEU A 1 316 ? -26.531 5.16 -0.776 1 95.31 316 LEU A O 1
ATOM 2345 N N . THR A 1 317 ? -24.359 5.508 -0.527 1 96.69 317 THR A N 1
ATOM 2346 C CA . THR A 1 317 ? -24.016 5.473 -1.947 1 96.69 317 THR A CA 1
ATOM 2347 C C . THR A 1 317 ? -23.188 4.238 -2.279 1 96.69 317 THR A C 1
ATOM 2349 O O . THR A 1 317 ? -22.266 3.887 -1.544 1 96.69 317 THR A O 1
ATOM 2352 N N . ARG A 1 318 ? -23.547 3.574 -3.363 1 97.88 318 ARG A N 1
ATOM 2353 C CA . ARG A 1 318 ? -22.844 2.373 -3.785 1 97.88 318 ARG A CA 1
ATOM 2354 C C . ARG A 1 318 ? -22.125 2.596 -5.117 1 97.88 318 ARG A C 1
ATOM 2356 O O . ARG A 1 318 ? -22.672 3.252 -6.012 1 97.88 318 ARG A O 1
ATOM 2363 N N . PHE A 1 319 ? -20.906 2.111 -5.223 1 98.31 319 PHE A N 1
ATOM 2364 C CA . PHE A 1 319 ? -20.125 2.184 -6.457 1 98.31 319 PHE A CA 1
ATOM 2365 C C . PHE A 1 319 ? -19.969 0.801 -7.074 1 98.31 319 PHE A C 1
ATOM 2367 O O . PHE A 1 319 ? -19.734 -0.179 -6.359 1 98.31 319 PHE A O 1
ATOM 2374 N N . HIS A 1 320 ? -20.031 0.787 -8.32 1 97.94 320 HIS A N 1
ATOM 2375 C CA . HIS A 1 320 ? -19.906 -0.456 -9.07 1 97.94 320 HIS A CA 1
ATOM 2376 C C . HIS A 1 320 ? -18.484 -0.979 -9.062 1 97.94 320 HIS A C 1
ATOM 2378 O O . HIS A 1 320 ? -17.531 -0.199 -9.148 1 97.94 320 HIS A O 1
ATOM 2384 N N . CYS A 1 321 ? -18.328 -2.318 -8.938 1 98.06 321 CYS A N 1
ATOM 2385 C CA . CYS A 1 321 ? -17.062 -3.01 -9.094 1 98.06 321 CYS A CA 1
ATOM 2386 C C . CYS A 1 321 ? -16.922 -3.576 -10.5 1 98.06 321 CYS A C 1
ATOM 2388 O O . CYS A 1 321 ? -17.766 -4.352 -10.953 1 98.06 321 CYS A O 1
ATOM 2390 N N . ASP A 1 322 ? -15.836 -3.236 -11.164 1 98.38 322 ASP A N 1
ATOM 2391 C CA . ASP A 1 322 ? -15.656 -3.678 -12.547 1 98.38 322 ASP A CA 1
ATOM 2392 C C . ASP A 1 322 ? -15.016 -5.062 -12.594 1 98.38 322 ASP A C 1
ATOM 2394 O O . ASP A 1 322 ? -14.117 -5.371 -11.805 1 98.38 322 ASP A O 1
ATOM 2398 N N . LEU A 1 323 ? -15.508 -5.828 -13.516 1 98.75 323 LEU A N 1
ATOM 2399 C CA . LEU A 1 323 ? -14.844 -7.09 -13.828 1 98.75 323 LEU A CA 1
ATOM 2400 C C . LEU A 1 323 ? -13.641 -6.863 -14.742 1 98.75 323 LEU A C 1
ATOM 2402 O O . LEU A 1 323 ? -13.789 -6.34 -15.844 1 98.75 323 LEU A O 1
ATOM 2406 N N . ILE A 1 324 ? -12.484 -7.18 -14.289 1 98.75 324 ILE A N 1
ATOM 2407 C CA . ILE A 1 324 ? -11.25 -7.117 -15.07 1 98.75 324 ILE A CA 1
ATOM 2408 C C . ILE A 1 324 ? -10.875 -8.516 -15.555 1 98.75 324 ILE A C 1
ATOM 2410 O O . ILE A 1 324 ? -10.359 -9.328 -14.781 1 98.75 324 ILE A O 1
ATOM 2414 N N . ILE A 1 325 ? -11.117 -8.742 -16.781 1 98.62 325 ILE A N 1
ATOM 2415 C CA . ILE A 1 325 ? -10.859 -10.062 -17.359 1 98.62 325 ILE A CA 1
ATOM 2416 C C . ILE A 1 325 ? -9.398 -10.172 -17.766 1 98.62 325 ILE A C 1
ATOM 2418 O O . ILE A 1 325 ? -8.891 -9.328 -18.516 1 98.62 325 ILE A O 1
ATOM 2422 N N . ARG A 1 326 ? -8.789 -11.227 -17.188 1 97.44 326 ARG A N 1
ATOM 2423 C CA . ARG A 1 326 ? -7.441 -11.586 -17.609 1 97.44 326 ARG A CA 1
ATOM 2424 C C . ARG A 1 326 ? -7.387 -13.031 -18.078 1 97.44 326 ARG A C 1
ATOM 2426 O O . ARG A 1 326 ? -8.211 -13.461 -18.891 1 97.44 326 ARG A O 1
ATOM 2433 N N . ALA A 1 327 ? -6.41 -13.836 -17.594 1 97.44 327 ALA A N 1
ATOM 2434 C CA . ALA A 1 327 ? -6.199 -15.117 -18.25 1 97.44 327 ALA A CA 1
ATOM 2435 C C . ALA A 1 327 ? -6.484 -16.281 -17.312 1 97.44 327 ALA A C 1
ATOM 2437 O O . ALA A 1 327 ? -6.074 -17.406 -17.578 1 97.44 327 ALA A O 1
ATOM 2438 N N . SER A 1 328 ? -7.234 -16.016 -16.25 1 98.56 328 SER A N 1
ATOM 2439 C CA . SER A 1 328 ? -7.41 -17.078 -15.266 1 98.56 328 SER A CA 1
ATOM 2440 C C . SER A 1 328 ? -8.789 -17.719 -15.383 1 98.56 328 SER A C 1
ATOM 2442 O O . SER A 1 328 ? -9.195 -18.5 -14.516 1 98.56 328 SER A O 1
ATOM 2444 N N . THR A 1 329 ? -9.562 -17.375 -16.422 1 98.75 329 THR A N 1
ATOM 2445 C CA . THR A 1 329 ? -10.891 -17.953 -16.578 1 98.75 329 THR A CA 1
ATOM 2446 C C . THR A 1 329 ? -11.086 -18.469 -18 1 98.75 329 THR A C 1
ATOM 2448 O O . THR A 1 329 ? -10.625 -17.859 -18.969 1 98.75 329 THR A O 1
ATOM 2451 N N . ALA A 1 330 ? -11.656 -19.609 -18.156 1 98.5 330 ALA A N 1
ATOM 2452 C CA . ALA A 1 330 ? -11.977 -20.281 -19.406 1 98.5 330 ALA A CA 1
ATOM 2453 C C . ALA A 1 330 ? -13.141 -21.25 -19.219 1 98.5 330 ALA A C 1
ATOM 2455 O O . ALA A 1 330 ? -13.609 -21.453 -18.109 1 98.5 330 ALA A O 1
ATOM 2456 N N . PRO A 1 331 ? -13.766 -21.75 -20.344 1 98.06 331 PRO A N 1
ATOM 2457 C CA . PRO A 1 331 ? -14.789 -22.781 -20.203 1 98.06 331 PRO A CA 1
ATOM 2458 C C . PRO A 1 331 ? -14.281 -24 -19.438 1 98.06 331 PRO A C 1
ATOM 2460 O O . PRO A 1 331 ? -13.086 -24.297 -19.453 1 98.06 331 PRO A O 1
ATOM 2463 N N . PRO A 1 332 ? -15.188 -24.656 -18.703 1 96.94 332 PRO A N 1
ATOM 2464 C CA . PRO A 1 332 ? -14.758 -25.844 -17.953 1 96.94 332 PRO A CA 1
ATOM 2465 C C . PRO A 1 332 ? -14.188 -26.938 -18.859 1 96.94 332 PRO A C 1
ATOM 2467 O O . PRO A 1 332 ? -14.453 -26.953 -20.062 1 96.94 332 PRO A O 1
ATOM 2470 N N . PRO A 1 333 ? -13.375 -27.75 -18.172 1 91.94 333 PRO A N 1
ATOM 2471 C CA . PRO A 1 333 ? -12.875 -28.875 -18.969 1 91.94 333 PRO A CA 1
ATOM 2472 C C . PRO A 1 333 ? -13.992 -29.781 -19.484 1 91.94 333 PRO A C 1
ATOM 2474 O O . PRO A 1 333 ? -15.023 -29.938 -18.812 1 91.94 333 PRO A O 1
ATOM 2477 N N . THR A 1 334 ? -13.93 -30.078 -20.844 1 79.25 334 THR A N 1
ATOM 2478 C CA . THR A 1 334 ? -14.898 -31 -21.438 1 79.25 334 THR A CA 1
ATOM 2479 C C . THR A 1 334 ? -14.797 -32.375 -20.812 1 79.25 334 THR A C 1
ATOM 2481 O O . THR A 1 334 ? -13.695 -32.906 -20.609 1 79.25 334 THR A O 1
ATOM 2484 N N . VAL A 1 335 ? -15.875 -32.875 -20.156 1 58.84 335 VAL A N 1
ATOM 2485 C CA . VAL A 1 335 ? -15.953 -34.25 -19.719 1 58.84 335 VAL A CA 1
ATOM 2486 C C . VAL A 1 335 ? -16.094 -35.188 -20.938 1 58.84 335 VAL A C 1
ATOM 2488 O O . VAL A 1 335 ? -16.797 -34.844 -21.891 1 58.84 335 VAL A O 1
ATOM 2491 N N . MET B 1 1 ? -20.219 25.797 23.672 1 53.53 1 MET B N 1
ATOM 2492 C CA . MET B 1 1 ? -19 25.062 24.016 1 53.53 1 MET B CA 1
ATOM 2493 C C . MET B 1 1 ? -18.328 25.656 25.25 1 53.53 1 MET B C 1
ATOM 2495 O O . MET B 1 1 ? -18.406 26.875 25.469 1 53.53 1 MET B O 1
ATOM 2499 N N . ALA B 1 2 ? -18.047 24.812 26.188 1 67.94 2 ALA B N 1
ATOM 2500 C CA . ALA B 1 2 ? -17.453 25.281 27.438 1 67.94 2 ALA B CA 1
ATOM 2501 C C . ALA B 1 2 ? -16.172 26.047 27.188 1 67.94 2 ALA B C 1
ATOM 2503 O O . ALA B 1 2 ? -15.438 25.75 26.234 1 67.94 2 ALA B O 1
ATOM 2504 N N . THR B 1 3 ? -15.984 27.078 27.75 1 75.69 3 THR B N 1
ATOM 2505 C CA . THR B 1 3 ? -14.789 27.906 27.625 1 75.69 3 THR B CA 1
ATOM 2506 C C . THR B 1 3 ? -13.75 27.531 28.672 1 75.69 3 THR B C 1
ATOM 2508 O O . THR B 1 3 ? -14.07 26.844 29.641 1 75.69 3 THR B O 1
ATOM 2511 N N . LEU B 1 4 ? -12.555 27.922 28.312 1 80.69 4 LEU B N 1
ATOM 2512 C CA . LEU B 1 4 ? -11.477 27.703 29.266 1 80.69 4 LEU B CA 1
ATOM 2513 C C . LEU B 1 4 ? -11.812 28.312 30.625 1 80.69 4 LEU B C 1
ATOM 2515 O O . LEU B 1 4 ? -11.477 27.75 31.672 1 80.69 4 LEU B O 1
ATOM 2519 N N . ALA B 1 5 ? -12.516 29.422 30.562 1 83.56 5 ALA B N 1
ATOM 2520 C CA . ALA B 1 5 ? -12.898 30.109 31.797 1 83.56 5 ALA B CA 1
ATOM 2521 C C . ALA B 1 5 ? -13.883 29.266 32.594 1 83.56 5 ALA B C 1
ATOM 2523 O O . ALA B 1 5 ? -13.797 29.219 33.844 1 83.56 5 ALA B O 1
ATOM 2524 N N . GLU B 1 6 ? -14.68 28.578 31.891 1 84.75 6 GLU B N 1
ATOM 2525 C CA . GLU B 1 6 ? -15.656 27.734 32.562 1 84.75 6 GLU B CA 1
ATOM 2526 C C . GLU B 1 6 ? -14.984 26.516 33.188 1 84.75 6 GLU B C 1
ATOM 2528 O O . GLU B 1 6 ? -15.359 26.094 34.281 1 84.75 6 GLU B O 1
ATOM 2533 N N . VAL B 1 7 ? -14.094 25.953 32.406 1 86.44 7 VAL B N 1
ATOM 2534 C CA . VAL B 1 7 ? -13.336 24.828 32.969 1 86.44 7 VAL B CA 1
ATOM 2535 C C . VAL B 1 7 ? -12.594 25.266 34.219 1 86.44 7 VAL B C 1
ATOM 2537 O O . VAL B 1 7 ? -12.617 24.562 35.219 1 86.44 7 VAL B O 1
ATOM 2540 N N . ALA B 1 8 ? -12 26.391 34.156 1 86.88 8 ALA B N 1
ATOM 2541 C CA . ALA B 1 8 ? -11.242 26.938 35.281 1 86.88 8 ALA B CA 1
ATOM 2542 C C . ALA B 1 8 ? -12.148 27.156 36.5 1 86.88 8 ALA B C 1
ATOM 2544 O O . ALA B 1 8 ? -11.789 26.797 37.625 1 86.88 8 ALA B O 1
ATOM 2545 N N . ALA B 1 9 ? -13.25 27.641 36.25 1 87.44 9 ALA B N 1
ATOM 2546 C CA . ALA B 1 9 ? -14.219 27.922 37.312 1 87.44 9 ALA B CA 1
ATOM 2547 C C . ALA B 1 9 ? -14.68 26.625 38 1 87.44 9 ALA B C 1
ATOM 2549 O O . ALA B 1 9 ? -14.734 26.547 39.219 1 87.44 9 ALA B O 1
ATOM 2550 N N . LEU B 1 10 ? -14.906 25.703 37.094 1 86.88 10 LEU B N 1
ATOM 2551 C CA . LEU B 1 10 ? -15.391 24.438 37.656 1 86.88 10 LEU B CA 1
ATOM 2552 C C . LEU B 1 10 ? -14.305 23.734 38.438 1 86.88 10 LEU B C 1
ATOM 2554 O O . LEU B 1 10 ? -14.594 23.078 39.469 1 86.88 10 LEU B O 1
ATOM 2558 N N . ALA B 1 11 ? -13.172 23.797 37.969 1 88.44 11 ALA B N 1
ATOM 2559 C CA . ALA B 1 11 ? -12.039 23.141 38.625 1 88.44 11 ALA B CA 1
ATOM 2560 C C . ALA B 1 11 ? -11.531 23.969 39.812 1 88.44 11 ALA B C 1
ATOM 2562 O O . ALA B 1 11 ? -10.711 23.5 40.594 1 88.44 11 ALA B O 1
ATOM 2563 N N . GLY B 1 12 ? -11.961 25.219 39.969 1 89.31 12 GLY B N 1
ATOM 2564 C CA . GLY B 1 12 ? -11.547 26.094 41.062 1 89.31 12 GLY B CA 1
ATOM 2565 C C . GLY B 1 12 ? -10.133 26.625 40.906 1 89.31 12 GLY B C 1
ATOM 2566 O O . GLY B 1 12 ? -9.383 26.719 41.875 1 89.31 12 GLY B O 1
ATOM 2567 N N . VAL B 1 13 ? -9.727 26.734 39.656 1 87.56 13 VAL B N 1
ATOM 2568 C CA . VAL B 1 13 ? -8.375 27.203 39.406 1 87.56 13 VAL B CA 1
ATOM 2569 C C . VAL B 1 13 ? -8.422 28.422 38.469 1 87.56 13 VAL B C 1
ATOM 2571 O O . VAL B 1 13 ? -9.492 28.797 38 1 87.56 13 VAL B O 1
ATOM 2574 N N . SER B 1 14 ? -7.285 29.125 38.375 1 82.62 14 SER B N 1
ATOM 2575 C CA . SER B 1 14 ? -7.176 30.219 37.406 1 82.62 14 SER B CA 1
ATOM 2576 C C . SER B 1 14 ? -7.246 29.703 35.969 1 82.62 14 SER B C 1
ATOM 2578 O O . SER B 1 14 ? -6.969 28.516 35.719 1 82.62 14 SER B O 1
ATOM 2580 N N . THR B 1 15 ? -7.648 30.594 35 1 86.25 15 THR B N 1
ATOM 2581 C CA . THR B 1 15 ? -7.664 30.234 33.594 1 86.25 15 THR B CA 1
ATOM 2582 C C . THR B 1 15 ? -6.27 29.844 33.125 1 86.25 15 THR B C 1
ATOM 2584 O O . THR B 1 15 ? -6.125 28.984 32.25 1 86.25 15 THR B O 1
ATOM 2587 N N . ALA B 1 16 ? -5.289 30.406 33.75 1 80 16 ALA B N 1
ATOM 2588 C CA . ALA B 1 16 ? -3.904 30.094 33.406 1 80 16 ALA B CA 1
ATOM 2589 C C . ALA B 1 16 ? -3.541 28.672 33.812 1 80 16 ALA B C 1
ATOM 2591 O O . ALA B 1 16 ? -2.922 27.938 33.031 1 80 16 ALA B O 1
ATOM 2592 N N . SER B 1 17 ? -3.967 28.344 35 1 81.94 17 SER B N 1
ATOM 2593 C CA . SER B 1 17 ? -3.699 27 35.469 1 81.94 17 SER B CA 1
ATOM 2594 C C . SER B 1 17 ? -4.434 25.953 34.656 1 81.94 17 SER B C 1
ATOM 2596 O O . SER B 1 17 ? -3.871 24.906 34.312 1 81.94 17 SER B O 1
ATOM 2598 N N . ALA B 1 18 ? -5.684 26.266 34.312 1 82.06 18 ALA B N 1
ATOM 2599 C CA . ALA B 1 18 ? -6.469 25.359 33.469 1 82.06 18 ALA B CA 1
ATOM 2600 C C . ALA B 1 18 ? -5.832 25.203 32.094 1 82.06 18 ALA B C 1
ATOM 2602 O O . ALA B 1 18 ? -5.754 24.094 31.562 1 82.06 18 ALA B O 1
ATOM 2603 N N . SER B 1 19 ? -5.391 26.281 31.594 1 77.12 19 SER B N 1
ATOM 2604 C CA . SER B 1 19 ? -4.75 26.266 30.281 1 77.12 19 SER B CA 1
ATOM 2605 C C . SER B 1 19 ? -3.471 25.438 30.297 1 77.12 19 SER B C 1
ATOM 2607 O O . SER B 1 19 ? -3.217 24.656 29.375 1 77.12 19 SER B O 1
ATOM 2609 N N . LEU B 1 20 ? -2.717 25.594 31.344 1 75.81 20 LEU B N 1
ATOM 2610 C CA . LEU B 1 20 ? -1.446 24.891 31.484 1 75.81 20 LEU B CA 1
ATOM 2611 C C . LEU B 1 20 ? -1.661 23.391 31.516 1 75.81 20 LEU B C 1
ATOM 2613 O O . LEU B 1 20 ? -0.929 22.641 30.859 1 75.81 20 LEU B O 1
ATOM 2617 N N . VAL B 1 21 ? -2.65 22.969 32.219 1 73.31 21 VAL B N 1
ATOM 2618 C CA . VAL B 1 21 ? -2.924 21.547 32.375 1 73.31 21 VAL B CA 1
ATOM 2619 C C . VAL B 1 21 ? -3.453 20.984 31.047 1 73.31 21 VAL B C 1
ATOM 2621 O O . VAL B 1 21 ? -3.004 19.922 30.594 1 73.31 21 VAL B O 1
ATOM 2624 N N . LEU B 1 22 ? -4.328 21.688 30.422 1 74 22 LEU B N 1
ATOM 2625 C CA . LEU B 1 22 ? -5.023 21.172 29.25 1 74 22 LEU B CA 1
ATOM 2626 C C . LEU B 1 22 ? -4.145 21.281 28 1 74 22 LEU B C 1
ATOM 2628 O O . LEU B 1 22 ? -4.41 20.625 26.984 1 74 22 LEU B O 1
ATOM 2632 N N . SER B 1 23 ? -3.119 22.078 28.219 1 66 23 SER B N 1
ATOM 2633 C CA . SER B 1 23 ? -2.16 22.203 27.125 1 66 23 SER B CA 1
ATOM 2634 C C . SER B 1 23 ? -0.99 21.234 27.312 1 66 23 SER B C 1
ATOM 2636 O O . SER B 1 23 ? -0.075 21.203 26.484 1 66 23 SER B O 1
ATOM 2638 N N . GLY B 1 24 ? -1.025 20.469 28.297 1 63.81 24 GLY B N 1
ATOM 2639 C CA . GLY B 1 24 ? -0.01 19.469 28.578 1 63.81 24 GLY B CA 1
ATOM 2640 C C . GLY B 1 24 ? 1.279 20.078 29.109 1 63.81 24 GLY B C 1
ATOM 2641 O O . GLY B 1 24 ? 2.326 19.422 29.094 1 63.81 24 GLY B O 1
ATOM 2642 N N . LYS B 1 25 ? 1.283 21.25 29.531 1 61.22 25 LYS B N 1
ATOM 2643 C CA . LYS B 1 25 ? 2.488 21.938 30 1 61.22 25 LYS B CA 1
ATOM 2644 C C . LYS B 1 25 ? 2.475 22.109 31.516 1 61.22 25 LYS B C 1
ATOM 2646 O O . LYS B 1 25 ? 3.121 23 32.062 1 61.22 25 LYS B O 1
ATOM 2651 N N . SER B 1 26 ? 1.756 21.266 32.188 1 64.06 26 SER B N 1
ATOM 2652 C CA . SER B 1 26 ? 1.504 21.484 33.594 1 64.06 26 SER B CA 1
ATOM 2653 C C . SER B 1 26 ? 2.547 20.781 34.469 1 64.06 26 SER B C 1
ATOM 2655 O O . SER B 1 26 ? 2.566 20.953 35.688 1 64.06 26 SER B O 1
ATOM 2657 N N . ALA B 1 27 ? 3.402 19.984 33.812 1 65.75 27 ALA B N 1
ATOM 2658 C CA . ALA B 1 27 ? 4.352 19.219 34.625 1 65.75 27 ALA B CA 1
ATOM 2659 C C . ALA B 1 27 ? 5.203 20.156 35.5 1 65.75 27 ALA B C 1
ATOM 2661 O O . ALA B 1 27 ? 5.879 21.047 34.969 1 65.75 27 ALA B O 1
ATOM 2662 N N . GLY B 1 28 ? 5.23 19.859 36.781 1 65.81 28 GLY B N 1
ATOM 2663 C CA . GLY B 1 28 ? 6.02 20.625 37.719 1 65.81 28 GLY B CA 1
ATOM 2664 C C . GLY B 1 28 ? 5.379 21.953 38.094 1 65.81 28 GLY B C 1
ATOM 2665 O O . GLY B 1 28 ? 5.883 22.672 38.938 1 65.81 28 GLY B O 1
ATOM 2666 N N . ARG B 1 29 ? 4.238 22.422 37.469 1 79 29 ARG B N 1
ATOM 2667 C CA . ARG B 1 29 ? 3.652 23.734 37.688 1 79 29 ARG B CA 1
ATOM 2668 C C . ARG B 1 29 ? 2.285 23.625 38.344 1 79 29 ARG B C 1
ATOM 2670 O O . ARG B 1 29 ? 1.832 24.562 39 1 79 29 ARG B O 1
ATOM 2677 N N . VAL B 1 30 ? 1.653 22.562 38.094 1 78.31 30 VAL B N 1
ATOM 2678 C CA . VAL B 1 30 ? 0.345 22.266 38.688 1 78.31 30 VAL B CA 1
ATOM 2679 C C . VAL B 1 30 ? 0.365 20.891 39.344 1 78.31 30 VAL B C 1
ATOM 2681 O O . VAL B 1 30 ? 0.965 19.953 38.812 1 78.31 30 VAL B O 1
ATOM 2684 N N . SER B 1 31 ? -0.08 20.797 40.625 1 83.06 31 SER B N 1
ATOM 2685 C CA . SER B 1 31 ? -0.096 19.516 41.312 1 83.06 31 SER B CA 1
ATOM 2686 C C . SER B 1 31 ? -0.908 18.469 40.562 1 83.06 31 SER B C 1
ATOM 2688 O O . SER B 1 31 ? -1.806 18.812 39.812 1 83.06 31 SER B O 1
ATOM 2690 N N . ALA B 1 32 ? -0.514 17.188 40.719 1 82.31 32 ALA B N 1
ATOM 2691 C CA . ALA B 1 32 ? -1.201 16.078 40.062 1 82.31 32 ALA B CA 1
ATOM 2692 C C . ALA B 1 32 ? -2.691 16.094 40.375 1 82.31 32 ALA B C 1
ATOM 2694 O O . ALA B 1 32 ? -3.523 15.805 39.531 1 82.31 32 ALA B O 1
ATOM 2695 N N . GLU B 1 33 ? -2.975 16.375 41.625 1 84.06 33 GLU B N 1
ATOM 2696 C CA . GLU B 1 33 ? -4.367 16.406 42.062 1 84.06 33 GLU B CA 1
ATOM 2697 C C . GLU B 1 33 ? -5.141 17.5 41.344 1 84.06 33 GLU B C 1
ATOM 2699 O O . GLU B 1 33 ? -6.242 17.266 40.844 1 84.06 33 GLU B O 1
ATOM 2704 N N . THR B 1 34 ? -4.578 18.641 41.25 1 85.06 34 THR B N 1
ATOM 2705 C CA . THR B 1 34 ? -5.199 19.766 40.562 1 85.06 34 THR B CA 1
ATOM 2706 C C . THR B 1 34 ? -5.344 19.5 39.062 1 85.06 34 THR B C 1
ATOM 2708 O O . THR B 1 34 ? -6.375 19.812 38.469 1 85.06 34 THR B O 1
ATOM 2711 N N . ALA B 1 35 ? -4.41 18.938 38.469 1 85.62 35 ALA B N 1
ATOM 2712 C CA . ALA B 1 35 ? -4.438 18.594 37.031 1 85.62 35 ALA B CA 1
ATOM 2713 C C . ALA B 1 35 ? -5.582 17.625 36.719 1 85.62 35 ALA B C 1
ATOM 2715 O O . ALA B 1 35 ? -6.285 17.797 35.719 1 85.62 35 ALA B O 1
ATOM 2716 N N . GLN B 1 36 ? -5.676 16.688 37.594 1 85.38 36 GLN B N 1
ATOM 2717 C CA . GLN B 1 36 ? -6.762 15.742 37.375 1 85.38 36 GLN B CA 1
ATOM 2718 C C . GLN B 1 36 ? -8.125 16.422 37.5 1 85.38 36 GLN B C 1
ATOM 2720 O O . GLN B 1 36 ? -9.031 16.156 36.719 1 85.38 36 GLN B O 1
ATOM 2725 N N . ARG B 1 37 ? -8.281 17.297 38.469 1 84.69 37 ARG B N 1
ATOM 2726 C CA . ARG B 1 37 ? -9.516 18.047 38.625 1 84.69 37 ARG B CA 1
ATOM 2727 C C . ARG B 1 37 ? -9.844 18.844 37.375 1 84.69 37 ARG B C 1
ATOM 2729 O O . ARG B 1 37 ? -11 18.922 36.969 1 84.69 37 ARG B O 1
ATOM 2736 N N . ILE B 1 38 ? -8.812 19.438 36.812 1 82.62 38 ILE B N 1
ATOM 2737 C CA . ILE B 1 38 ? -8.961 20.219 35.594 1 82.62 38 ILE B CA 1
ATOM 2738 C C . ILE B 1 38 ? -9.398 19.328 34.469 1 82.62 38 ILE B C 1
ATOM 2740 O O . ILE B 1 38 ? -10.328 19.656 33.719 1 82.62 38 ILE B O 1
ATOM 2744 N N . ARG B 1 39 ? -8.742 18.219 34.281 1 80.88 39 ARG B N 1
ATOM 2745 C CA . ARG B 1 39 ? -9.102 17.281 33.219 1 80.88 39 ARG B CA 1
ATOM 2746 C C . ARG B 1 39 ? -10.523 16.766 33.406 1 80.88 39 ARG B C 1
ATOM 2748 O O . ARG B 1 39 ? -11.273 16.641 32.438 1 80.88 39 ARG B O 1
ATOM 2755 N N . ASP B 1 40 ? -10.891 16.438 34.656 1 80.62 40 ASP B N 1
ATOM 2756 C CA . ASP B 1 40 ? -12.25 16 34.969 1 80.62 40 ASP B CA 1
ATOM 2757 C C . ASP B 1 40 ? -13.266 17.094 34.625 1 80.62 40 ASP B C 1
ATOM 2759 O O . ASP B 1 40 ? -14.328 16.812 34.062 1 80.62 40 ASP B O 1
ATOM 2763 N N . ALA B 1 41 ? -12.984 18.328 35 1 81.62 41 ALA B N 1
ATOM 2764 C CA . ALA B 1 41 ? -13.852 19.469 34.719 1 81.62 41 ALA B CA 1
ATOM 2765 C C . ALA B 1 41 ? -14.016 19.656 33.219 1 81.62 41 ALA B C 1
ATOM 2767 O O . ALA B 1 41 ? -15.133 19.875 32.719 1 81.62 41 ALA B O 1
ATOM 2768 N N . ALA B 1 42 ? -12.914 19.531 32.5 1 79 42 ALA B N 1
ATOM 2769 C CA . ALA B 1 42 ? -12.953 19.656 31.047 1 79 42 ALA B CA 1
ATOM 2770 C C . ALA B 1 42 ? -13.82 18.578 30.422 1 79 42 ALA B C 1
ATOM 2772 O O . ALA B 1 42 ? -14.633 18.844 29.547 1 79 42 ALA B O 1
ATOM 2773 N N . GLN B 1 43 ? -13.625 17.453 30.938 1 74.12 43 GLN B N 1
ATOM 2774 C CA . GLN B 1 43 ? -14.398 16.312 30.453 1 74.12 43 GLN B CA 1
ATOM 2775 C C . GLN B 1 43 ? -15.883 16.5 30.75 1 74.12 43 GLN B C 1
ATOM 2777 O O . GLN B 1 43 ? -16.734 16.266 29.875 1 74.12 43 GLN B O 1
ATOM 2782 N N . SER B 1 44 ? -16.188 16.906 31.969 1 74.81 44 SER B N 1
ATOM 2783 C CA . SER B 1 44 ? -17.562 17.109 32.375 1 74.81 44 SER B CA 1
ATOM 2784 C C . SER B 1 44 ? -18.25 18.188 31.562 1 74.81 44 SER B C 1
ATOM 2786 O O . SER B 1 44 ? -19.453 18.078 31.281 1 74.81 44 SER B O 1
ATOM 2788 N N . LEU B 1 45 ? -17.422 19.172 31.125 1 73.69 45 LEU B N 1
ATOM 2789 C CA . LEU B 1 45 ? -17.969 20.297 30.391 1 73.69 45 LEU B CA 1
ATOM 2790 C C . LEU B 1 45 ? -17.875 20.078 28.891 1 73.69 45 LEU B C 1
ATOM 2792 O O . LEU B 1 45 ? -18.391 20.891 28.109 1 73.69 45 LEU B O 1
ATOM 2796 N N . GLY B 1 46 ? -17.203 19.047 28.609 1 66.38 46 GLY B N 1
ATOM 2797 C CA . GLY B 1 46 ? -16.969 18.797 27.203 1 66.38 46 GLY B CA 1
ATOM 2798 C C . GLY B 1 46 ? -16.031 19.797 26.562 1 66.38 46 GLY B C 1
ATOM 2799 O O . GLY B 1 46 ? -16.172 20.125 25.375 1 66.38 46 GLY B O 1
ATOM 2800 N N . TYR B 1 47 ? -15.219 20.375 27.453 1 66.25 47 TYR B N 1
ATOM 2801 C CA . TYR B 1 47 ? -14.297 21.391 26.969 1 66.25 47 TYR B CA 1
ATOM 2802 C C . TYR B 1 47 ? -13.188 20.766 26.125 1 66.25 47 TYR B C 1
ATOM 2804 O O . TYR B 1 47 ? -12.586 19.766 26.531 1 66.25 47 TYR B O 1
ATOM 2812 N N . VAL B 1 48 ? -13.117 21.312 24.891 1 62.03 48 VAL B N 1
ATOM 2813 C CA . VAL B 1 48 ? -11.984 20.953 24.031 1 62.03 48 VAL B CA 1
ATOM 2814 C C . VAL B 1 48 ? -11.156 22.188 23.719 1 62.03 48 VAL B C 1
ATOM 2816 O O . VAL B 1 48 ? -11.688 23.188 23.234 1 62.03 48 VAL B O 1
ATOM 2819 N N . ARG B 1 49 ? -9.883 22.188 24.297 1 59.41 49 ARG B N 1
ATOM 2820 C CA . ARG B 1 49 ? -9 23.312 24.047 1 59.41 49 ARG B CA 1
ATOM 2821 C C . ARG B 1 49 ? -8.828 23.547 22.547 1 59.41 49 ARG B C 1
ATOM 2823 O O . ARG B 1 49 ? -8.656 22.609 21.781 1 59.41 49 ARG B O 1
ATOM 2830 N N . ASP B 1 50 ? -9.102 24.828 22.219 1 59.06 50 ASP B N 1
ATOM 2831 C CA . ASP B 1 50 ? -8.875 25.25 20.828 1 59.06 50 ASP B CA 1
ATOM 2832 C C . ASP B 1 50 ? -7.383 25.312 20.516 1 59.06 50 ASP B C 1
ATOM 2834 O O . ASP B 1 50 ? -6.691 26.234 20.938 1 59.06 50 ASP B O 1
ATOM 2838 N N . ALA B 1 51 ? -6.859 24.25 19.953 1 55.16 51 ALA B N 1
ATOM 2839 C CA . ALA B 1 51 ? -5.43 24.156 19.672 1 55.16 51 ALA B CA 1
ATOM 2840 C C . ALA B 1 51 ? -4.969 25.297 18.766 1 55.16 51 ALA B C 1
ATOM 2842 O O . ALA B 1 51 ? -3.82 25.75 18.859 1 55.16 51 ALA B O 1
ATOM 2843 N N . LEU B 1 52 ? -5.836 25.781 17.891 1 57.03 52 LEU B N 1
ATOM 2844 C CA . LEU B 1 52 ? -5.465 26.859 16.984 1 57.03 52 LEU B CA 1
ATOM 2845 C C . LEU B 1 52 ? -5.336 28.188 17.734 1 57.03 52 LEU B C 1
ATOM 2847 O O . LEU B 1 52 ? -4.434 28.969 17.438 1 57.03 52 LEU B O 1
ATOM 2851 N N . ALA B 1 53 ? -6.234 28.344 18.672 1 53 53 ALA B N 1
ATOM 2852 C CA . ALA B 1 53 ? -6.145 29.547 19.5 1 53 53 ALA B CA 1
ATOM 2853 C C . ALA B 1 53 ? -4.898 29.516 20.375 1 53 53 ALA B C 1
ATOM 2855 O O . ALA B 1 53 ? -4.246 30.547 20.562 1 53 53 ALA B O 1
ATOM 2856 N N . SER B 1 54 ? -4.598 28.359 20.844 1 50.53 54 SER B N 1
ATOM 2857 C CA . SER B 1 54 ? -3.412 28.219 21.688 1 50.53 54 SER B CA 1
ATOM 2858 C C . SER B 1 54 ? -2.135 28.406 20.875 1 50.53 54 SER B C 1
ATOM 2860 O O . SER B 1 54 ? -1.158 28.984 21.359 1 50.53 54 SER B O 1
ATOM 2862 N N . GLY B 1 55 ? -2.131 27.812 19.688 1 51.91 55 GLY B N 1
ATOM 2863 C CA . GLY B 1 55 ? -0.998 27.984 18.797 1 51.91 55 GLY B CA 1
ATOM 2864 C C . GLY B 1 55 ? -0.715 29.438 18.469 1 51.91 55 GLY B C 1
ATOM 2865 O O . GLY B 1 55 ? 0.441 29.828 18.297 1 51.91 55 GLY B O 1
ATOM 2866 N N . LEU B 1 56 ? -1.768 30.234 18.438 1 48.88 56 LEU B N 1
ATOM 2867 C CA . LEU B 1 56 ? -1.605 31.656 18.141 1 48.88 56 LEU B CA 1
ATOM 2868 C C . LEU B 1 56 ? -0.815 32.344 19.25 1 48.88 56 LEU B C 1
ATOM 2870 O O . LEU B 1 56 ? -0.027 33.25 18.969 1 48.88 56 LEU B O 1
ATOM 2874 N N . ARG B 1 57 ? -0.994 31.781 20.469 1 46 57 ARG B N 1
ATOM 2875 C CA . ARG B 1 57 ? -0.274 32.406 21.562 1 46 57 ARG B CA 1
ATOM 2876 C C . ARG B 1 57 ? 1.149 31.875 21.672 1 46 57 ARG B C 1
ATOM 2878 O O . ARG B 1 57 ? 2.086 32.625 21.938 1 46 57 ARG B O 1
ATOM 2885 N N . SER B 1 58 ? 1.39 30.531 21.688 1 49.88 58 SER B N 1
ATOM 2886 C CA . SER B 1 58 ? 2.678 29.875 21.891 1 49.88 58 SER B CA 1
ATOM 2887 C C . SER B 1 58 ? 3.43 29.688 20.578 1 49.88 58 SER B C 1
ATOM 2889 O O . SER B 1 58 ? 4.602 29.312 20.578 1 49.88 58 SER B O 1
ATOM 2891 N N . LYS B 1 59 ? 3.098 30.312 19.531 1 60.09 59 LYS B N 1
ATOM 2892 C CA . LYS B 1 59 ? 3.701 30.25 18.203 1 60.09 59 LYS B CA 1
ATOM 2893 C C . LYS B 1 59 ? 3.795 28.812 17.703 1 60.09 59 LYS B C 1
ATOM 2895 O O . LYS B 1 59 ? 4.246 28.578 16.578 1 60.09 59 LYS B O 1
ATOM 2900 N N . GLN B 1 60 ? 3.414 27.688 18.578 1 71.94 60 GLN B N 1
ATOM 2901 C CA . GLN B 1 60 ? 3.547 26.312 18.125 1 71.94 60 GLN B CA 1
ATOM 2902 C C . GLN B 1 60 ? 2.184 25.625 18.016 1 71.94 60 GLN B C 1
ATOM 2904 O O . GLN B 1 60 ? 1.364 25.719 18.938 1 71.94 60 GLN B O 1
ATOM 2909 N N . THR B 1 61 ? 1.887 25.031 16.906 1 79.5 61 THR B N 1
ATOM 2910 C CA . THR B 1 61 ? 0.616 24.359 16.672 1 79.5 61 THR B CA 1
ATOM 2911 C C . THR B 1 61 ? 0.734 22.859 16.938 1 79.5 61 THR B C 1
ATOM 2913 O O . THR B 1 61 ? -0.272 22.156 16.984 1 79.5 61 THR B O 1
ATOM 2916 N N . GLN B 1 62 ? 2.002 22.312 17.203 1 88.25 62 GLN B N 1
ATOM 2917 C CA . GLN B 1 62 ? 2.268 20.891 17.359 1 88.25 62 GLN B CA 1
ATOM 2918 C C . GLN B 1 62 ? 1.706 20.109 16.172 1 88.25 62 GLN B C 1
ATOM 2920 O O . GLN B 1 62 ? 0.982 19.125 16.359 1 88.25 62 GLN B O 1
ATOM 2925 N N . THR B 1 63 ? 2.014 20.625 15.031 1 91.19 63 THR B N 1
ATOM 2926 C CA . THR B 1 63 ? 1.599 20.016 13.773 1 91.19 63 THR B CA 1
ATOM 2927 C C . THR B 1 63 ? 2.812 19.625 12.938 1 91.19 63 THR B C 1
ATOM 2929 O O . THR B 1 63 ? 3.723 20.422 12.734 1 91.19 63 THR B O 1
ATOM 2932 N N . LEU B 1 64 ? 2.848 18.359 12.648 1 95.12 64 LEU B N 1
ATOM 2933 C CA . LEU B 1 64 ? 3.824 17.875 11.672 1 95.12 64 LEU B CA 1
ATOM 2934 C C . LEU B 1 64 ? 3.254 17.922 10.258 1 95.12 64 LEU B C 1
ATOM 2936 O O . LEU B 1 64 ? 2.205 17.344 9.992 1 95.12 64 LEU B O 1
ATOM 2940 N N . GLY B 1 65 ? 3.881 18.703 9.398 1 95.5 65 GLY B N 1
ATOM 2941 C CA . GLY B 1 65 ? 3.586 18.609 7.977 1 95.5 65 GLY B CA 1
ATOM 2942 C C . GLY B 1 65 ? 4.367 17.516 7.277 1 95.5 65 GLY B C 1
ATOM 2943 O O . GLY B 1 65 ? 5.59 17.438 7.395 1 95.5 65 GLY B O 1
ATOM 2944 N N . VAL B 1 66 ? 3.648 16.625 6.648 1 95.88 66 VAL B N 1
ATOM 2945 C CA . VAL B 1 66 ? 4.281 15.57 5.855 1 95.88 66 VAL B CA 1
ATOM 2946 C C . VAL B 1 66 ? 4.008 15.812 4.375 1 95.88 66 VAL B C 1
ATOM 2948 O O . VAL B 1 66 ? 2.85 15.914 3.957 1 95.88 66 VAL B O 1
ATOM 2951 N N . VAL B 1 67 ? 5.051 15.93 3.633 1 94.38 67 VAL B N 1
ATOM 2952 C CA . VAL B 1 67 ? 4.961 16.078 2.184 1 94.38 67 VAL B CA 1
ATOM 2953 C C . VAL B 1 67 ? 5.375 14.773 1.505 1 94.38 67 VAL B C 1
ATOM 2955 O O . VAL B 1 67 ? 6.551 14.398 1.527 1 94.38 67 VAL B O 1
ATOM 2958 N N . ALA B 1 68 ? 4.391 14.117 0.986 1 92.25 68 ALA B N 1
ATOM 2959 C CA . ALA B 1 68 ? 4.668 12.906 0.219 1 92.25 68 ALA B CA 1
ATOM 2960 C C . ALA B 1 68 ? 5.172 13.242 -1.181 1 92.25 68 ALA B C 1
ATOM 2962 O O . ALA B 1 68 ? 4.445 13.844 -1.979 1 92.25 68 ALA B O 1
ATOM 2963 N N . HIS B 1 69 ? 6.34 12.914 -1.4 1 87.88 69 HIS B N 1
ATOM 2964 C CA . HIS B 1 69 ? 6.941 13.133 -2.713 1 87.88 69 HIS B CA 1
ATOM 2965 C C . HIS B 1 69 ? 6.926 11.844 -3.539 1 87.88 69 HIS B C 1
ATOM 2967 O O . HIS B 1 69 ? 7.859 11.047 -3.463 1 87.88 69 HIS B O 1
ATOM 2973 N N . GLU B 1 70 ? 5.898 11.656 -4.414 1 82.31 70 GLU B N 1
ATOM 2974 C CA . GLU B 1 70 ? 5.699 10.492 -5.27 1 82.31 70 GLU B CA 1
ATOM 2975 C C . GLU B 1 70 ? 5.551 9.219 -4.441 1 82.31 70 GLU B C 1
ATOM 2977 O O . GLU B 1 70 ? 5.922 8.133 -4.891 1 82.31 70 GLU B O 1
ATOM 2982 N N . LEU B 1 71 ? 5.102 9.391 -3.287 1 86.94 71 LEU B N 1
ATOM 2983 C CA . LEU B 1 71 ? 5.125 8.305 -2.318 1 86.94 71 LEU B CA 1
ATOM 2984 C C . LEU B 1 71 ? 3.783 7.582 -2.271 1 86.94 71 LEU B C 1
ATOM 2986 O O . LEU B 1 71 ? 3.734 6.352 -2.211 1 86.94 71 LEU B O 1
ATOM 2990 N N . LEU B 1 72 ? 2.75 8.328 -2.4 1 89.62 72 LEU B N 1
ATOM 2991 C CA . LEU B 1 72 ? 1.441 7.809 -2.02 1 89.62 72 LEU B CA 1
ATOM 2992 C C . LEU B 1 72 ? 0.913 6.844 -3.072 1 89.62 72 LEU B C 1
ATOM 2994 O O . LEU B 1 72 ? -0.084 6.152 -2.846 1 89.62 72 LEU B O 1
ATOM 2998 N N . GLN B 1 73 ? 1.611 6.664 -4.168 1 85.38 73 GLN B N 1
ATOM 2999 C CA . GLN B 1 73 ? 1.184 5.734 -5.207 1 85.38 73 GLN B CA 1
ATOM 3000 C C . GLN B 1 73 ? 2.01 4.453 -5.176 1 85.38 73 GLN B C 1
ATOM 3002 O O . GLN B 1 73 ? 1.932 3.635 -6.094 1 85.38 73 GLN B O 1
ATOM 3007 N N . THR B 1 74 ? 2.723 4.32 -4.203 1 86.06 74 THR B N 1
ATOM 3008 C CA . THR B 1 74 ? 3.586 3.148 -4.102 1 86.06 74 THR B CA 1
ATOM 3009 C C . THR B 1 74 ? 3.156 2.26 -2.939 1 86.06 74 THR B C 1
ATOM 3011 O O . THR B 1 74 ? 2.615 2.748 -1.944 1 86.06 74 THR B O 1
ATOM 3014 N N . PRO B 1 75 ? 3.432 1.009 -3.043 1 83.62 75 PRO B N 1
ATOM 3015 C CA . PRO B 1 75 ? 3.084 0.117 -1.933 1 83.62 75 PRO B CA 1
ATOM 3016 C C . PRO B 1 75 ? 3.914 0.385 -0.679 1 83.62 75 PRO B C 1
ATOM 3018 O O . PRO B 1 75 ? 3.555 -0.066 0.411 1 83.62 75 PRO B O 1
ATOM 3021 N N . TYR B 1 76 ? 4.945 1.132 -0.777 1 85.25 76 TYR B N 1
ATOM 3022 C CA . TYR B 1 76 ? 5.836 1.413 0.342 1 85.25 76 TYR B CA 1
ATOM 3023 C C . TYR B 1 76 ? 5.281 2.533 1.214 1 85.25 76 TYR B C 1
ATOM 3025 O O . TYR B 1 76 ? 5.723 2.721 2.35 1 85.25 76 TYR B O 1
ATOM 3033 N N . ALA B 1 77 ? 4.328 3.213 0.667 1 89.88 77 ALA B N 1
ATOM 3034 C CA . ALA B 1 77 ? 3.719 4.324 1.396 1 89.88 77 ALA B CA 1
ATOM 3035 C C . ALA B 1 77 ? 3.027 3.83 2.664 1 89.88 77 ALA B C 1
ATOM 3037 O O . ALA B 1 77 ? 3.039 4.516 3.691 1 89.88 77 ALA B O 1
ATOM 3038 N N . THR B 1 78 ? 2.537 2.629 2.584 1 91.12 78 THR B N 1
ATOM 3039 C CA . THR B 1 78 ? 1.73 2.1 3.678 1 91.12 78 THR B CA 1
ATOM 3040 C C . THR B 1 78 ? 2.541 2.047 4.969 1 91.12 78 THR B C 1
ATOM 3042 O O . THR B 1 78 ? 2.115 2.578 5.996 1 91.12 78 THR B O 1
ATOM 3045 N N . ASP B 1 79 ? 3.727 1.527 4.91 1 92.56 79 ASP B N 1
ATOM 3046 C CA . ASP B 1 79 ? 4.562 1.384 6.098 1 92.56 79 ASP B CA 1
ATOM 3047 C C . ASP B 1 79 ? 4.988 2.748 6.637 1 92.56 79 ASP B C 1
ATOM 3049 O O . ASP B 1 79 ? 4.953 2.982 7.848 1 92.56 79 ASP B O 1
ATOM 3053 N N . MET B 1 80 ? 5.316 3.596 5.754 1 95.25 80 MET B N 1
ATOM 3054 C CA . MET B 1 80 ? 5.816 4.902 6.168 1 95.25 80 MET B CA 1
ATOM 3055 C C . MET B 1 80 ? 4.695 5.762 6.742 1 95.25 80 MET B C 1
ATOM 3057 O O . MET B 1 80 ? 4.789 6.238 7.871 1 95.25 80 MET B O 1
ATOM 3061 N N . VAL B 1 81 ? 3.631 5.848 6.012 1 95.62 81 VAL B N 1
ATOM 3062 C CA . VAL B 1 81 ? 2.529 6.711 6.43 1 95.62 81 VAL B CA 1
ATOM 3063 C C . VAL B 1 81 ? 1.908 6.172 7.715 1 95.62 81 VAL B C 1
ATOM 3065 O O . VAL B 1 81 ? 1.635 6.93 8.648 1 95.62 81 VAL B O 1
ATOM 3068 N N . ASP B 1 82 ? 1.722 4.879 7.754 1 95.38 82 ASP B N 1
ATOM 3069 C CA . ASP B 1 82 ? 1.175 4.254 8.953 1 95.38 82 ASP B CA 1
ATOM 3070 C C . ASP B 1 82 ? 2.021 4.586 10.18 1 95.38 82 ASP B C 1
ATOM 3072 O O . ASP B 1 82 ? 1.489 4.973 11.227 1 95.38 82 A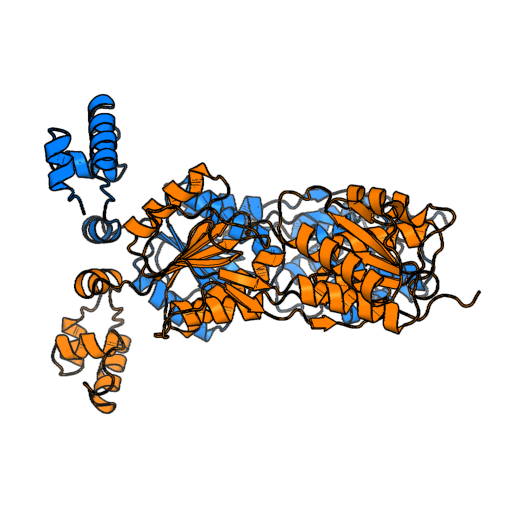SP B O 1
ATOM 3076 N N . THR B 1 83 ? 3.303 4.414 10.031 1 96.69 83 THR B N 1
ATOM 3077 C CA . THR B 1 83 ? 4.223 4.641 11.141 1 96.69 83 THR B CA 1
ATOM 3078 C C . THR B 1 83 ? 4.258 6.121 11.523 1 96.69 83 THR B C 1
ATOM 3080 O O . THR B 1 83 ? 4.25 6.465 12.703 1 96.69 83 THR B O 1
ATOM 3083 N N . ILE B 1 84 ? 4.266 7.02 10.547 1 97.44 84 ILE B N 1
ATOM 3084 C CA . ILE B 1 84 ? 4.289 8.453 10.805 1 97.44 84 ILE B CA 1
ATOM 3085 C C . ILE B 1 84 ? 3.037 8.859 11.578 1 97.44 84 ILE B C 1
ATOM 3087 O O . ILE B 1 84 ? 3.119 9.578 12.578 1 97.44 84 ILE B O 1
ATOM 3091 N N . VAL B 1 85 ? 1.907 8.367 11.109 1 95.75 85 VAL B N 1
ATOM 3092 C CA . VAL B 1 85 ? 0.631 8.695 11.734 1 95.75 85 VAL B CA 1
ATOM 3093 C C . VAL B 1 85 ? 0.614 8.18 13.172 1 95.75 85 VAL B C 1
ATOM 3095 O O . VAL B 1 85 ? 0.266 8.914 14.102 1 95.75 85 VAL B O 1
ATOM 3098 N N . SER B 1 86 ? 0.999 6.953 13.375 1 93.69 86 SER B N 1
ATOM 3099 C CA . SER B 1 86 ? 0.964 6.316 14.688 1 93.69 86 SER B CA 1
ATOM 3100 C C . SER B 1 86 ? 1.913 7.012 15.664 1 93.69 86 SER B C 1
ATOM 3102 O O . SER B 1 86 ? 1.553 7.266 16.812 1 93.69 86 SER B O 1
ATOM 3104 N N . THR B 1 87 ? 3.121 7.285 15.195 1 95.81 87 THR B N 1
ATOM 3105 C CA . THR B 1 87 ? 4.105 7.934 16.047 1 95.81 87 THR B CA 1
ATOM 3106 C C . THR B 1 87 ? 3.674 9.352 16.391 1 95.81 87 THR B C 1
ATOM 3108 O O . THR B 1 87 ? 3.83 9.797 17.531 1 95.81 87 THR B O 1
ATOM 3111 N N . CYS B 1 88 ? 3.145 10.109 15.398 1 93.88 88 CYS B N 1
ATOM 3112 C CA . CYS B 1 88 ? 2.623 11.445 15.664 1 93.88 88 CYS B CA 1
ATOM 3113 C C . CYS B 1 88 ? 1.541 11.406 16.734 1 93.88 88 CYS B C 1
ATOM 3115 O O . CYS B 1 88 ? 1.555 12.219 17.672 1 93.88 88 CYS B O 1
ATOM 3117 N N . ARG B 1 89 ? 0.69 10.492 16.578 1 89.38 89 ARG B N 1
ATOM 3118 C CA . ARG B 1 89 ? -0.396 10.344 17.531 1 89.38 89 ARG B CA 1
ATOM 3119 C C . ARG B 1 89 ? 0.145 10.023 18.922 1 89.38 89 ARG B C 1
ATOM 3121 O O . ARG B 1 89 ? -0.303 10.602 19.922 1 89.38 89 ARG B O 1
ATOM 3128 N N . GLU B 1 90 ? 1.021 9.102 18.938 1 89.25 90 GLU B N 1
ATOM 3129 C CA . GLU B 1 90 ? 1.653 8.719 20.203 1 89.25 90 GLU B CA 1
ATOM 3130 C C . GLU B 1 90 ? 2.268 9.93 20.906 1 89.25 90 GLU B C 1
ATOM 3132 O O . GLU B 1 90 ? 2.219 10.031 22.125 1 89.25 90 GLU B O 1
ATOM 3137 N N . LEU B 1 91 ? 2.783 10.875 20.156 1 90.81 91 LEU B N 1
ATOM 3138 C CA . LEU B 1 91 ? 3.508 12.016 20.703 1 90.81 91 LEU B CA 1
ATOM 3139 C C . LEU B 1 91 ? 2.582 13.211 20.891 1 90.81 91 LEU B C 1
ATOM 3141 O O . LEU B 1 91 ? 3.018 14.281 21.328 1 90.81 91 LEU B O 1
ATOM 3145 N N . GLY B 1 92 ? 1.267 13.016 20.516 1 87.69 92 GLY B N 1
ATOM 3146 C CA . GLY B 1 92 ? 0.277 14.062 20.719 1 87.69 92 GLY B CA 1
ATOM 3147 C C . GLY B 1 92 ? 0.34 15.148 19.672 1 87.69 92 GLY B C 1
ATOM 3148 O O . GLY B 1 92 ? -0.059 16.281 19.922 1 87.69 92 GLY B O 1
ATOM 3149 N N . TRP B 1 93 ? 0.947 14.859 18.516 1 90.75 93 TRP B N 1
ATOM 3150 C CA . TRP B 1 93 ? 1.06 15.812 17.422 1 90.75 93 TRP B CA 1
ATOM 3151 C C . TRP B 1 93 ? -0.007 15.555 16.359 1 90.75 93 TRP B C 1
ATOM 3153 O O . TRP B 1 93 ? -0.416 14.414 16.156 1 90.75 93 TRP B O 1
ATOM 3163 N N . SER B 1 94 ? -0.431 16.641 15.734 1 91.69 94 SER B N 1
ATOM 3164 C CA . SER B 1 94 ? -1.282 16.5 14.555 1 91.69 94 SER B CA 1
ATOM 3165 C C . SER B 1 94 ? -0.45 16.344 13.289 1 91.69 94 SER B C 1
ATOM 3167 O O . SER B 1 94 ? 0.682 16.828 13.219 1 91.69 94 SER B O 1
ATOM 3169 N N . LEU B 1 95 ? -1.068 15.648 12.344 1 95.25 95 LEU B N 1
ATOM 3170 C CA . LEU B 1 95 ? -0.361 15.391 11.094 1 95.25 95 LEU B CA 1
ATOM 3171 C C . LEU B 1 95 ? -1.118 15.977 9.906 1 95.25 95 LEU B C 1
ATOM 3173 O O . LEU B 1 95 ? -2.271 15.609 9.664 1 95.25 95 LEU B O 1
ATOM 3177 N N . LEU B 1 96 ? -0.523 16.922 9.266 1 94.56 96 LEU B N 1
ATOM 3178 C CA . LEU B 1 96 ? -1.015 17.453 7.996 1 94.56 96 LEU B CA 1
ATOM 3179 C C . LEU B 1 96 ? -0.304 16.781 6.824 1 94.56 96 LEU B C 1
ATOM 3181 O O . LEU B 1 96 ? 0.914 16.906 6.676 1 94.56 96 LEU B O 1
ATOM 3185 N N . LEU B 1 97 ? -1.071 16.047 6.051 1 95.31 97 LEU B N 1
ATOM 3186 C CA . LEU B 1 97 ? -0.502 15.297 4.934 1 95.31 97 LEU B CA 1
ATOM 3187 C C . LEU B 1 97 ? -0.812 15.977 3.605 1 95.31 97 LEU B C 1
ATOM 3189 O O . LEU B 1 97 ? -1.955 16.359 3.355 1 95.31 97 LEU B O 1
ATOM 3193 N N . THR B 1 98 ? 0.178 16.188 2.803 1 92.38 98 THR B N 1
ATOM 3194 C CA . THR B 1 98 ? 0.026 16.719 1.449 1 92.38 98 THR B CA 1
ATOM 3195 C C . THR B 1 98 ? 0.988 16.016 0.489 1 92.38 98 THR B C 1
ATOM 3197 O O . THR B 1 98 ? 1.718 15.109 0.883 1 92.38 98 THR B O 1
ATOM 3200 N N . ASP B 1 99 ? 0.811 16.25 -0.766 1 89.5 99 ASP B N 1
ATOM 3201 C CA . ASP B 1 99 ? 1.68 15.617 -1.758 1 89.5 99 ASP B CA 1
ATOM 3202 C C . ASP B 1 99 ? 2.232 16.656 -2.736 1 89.5 99 ASP B C 1
ATOM 3204 O O . ASP B 1 99 ? 1.654 17.734 -2.9 1 89.5 99 ASP B O 1
ATOM 3208 N N . ALA B 1 100 ? 3.447 16.469 -3.172 1 81.44 100 ALA B N 1
ATOM 3209 C CA . ALA B 1 100 ? 4.094 17.328 -4.156 1 81.44 100 ALA B CA 1
ATOM 3210 C C . ALA B 1 100 ? 4.465 16.547 -5.414 1 81.44 100 ALA B C 1
ATOM 3212 O O . ALA B 1 100 ? 5.645 16.344 -5.699 1 81.44 100 ALA B O 1
ATOM 3213 N N . SER B 1 101 ? 3.566 15.797 -6.023 1 67.19 101 SER B N 1
ATOM 3214 C CA . SER B 1 101 ? 3.895 14.953 -7.168 1 67.19 101 SER B CA 1
ATOM 3215 C C . SER B 1 101 ? 4.496 15.781 -8.305 1 67.19 101 SER B C 1
ATOM 3217 O O . SER B 1 101 ? 5.27 15.258 -9.109 1 67.19 101 SER B O 1
ATOM 3219 N N . ASP B 1 102 ? 4.199 17.094 -8.422 1 61.06 102 ASP B N 1
ATOM 3220 C CA . ASP B 1 102 ? 4.852 17.906 -9.445 1 61.06 102 ASP B CA 1
ATOM 3221 C C . ASP B 1 102 ? 5.832 18.891 -8.812 1 61.06 102 ASP B C 1
ATOM 3223 O O . ASP B 1 102 ? 5.602 19.391 -7.707 1 61.06 102 ASP B O 1
ATOM 3227 N N . PRO B 1 103 ? 7.148 18.844 -9.297 1 55.41 103 PRO B N 1
ATOM 3228 C CA . PRO B 1 103 ? 8.148 19.766 -8.75 1 55.41 103 PRO B CA 1
ATOM 3229 C C . PRO B 1 103 ? 7.582 21.141 -8.453 1 55.41 103 PRO B C 1
ATOM 3231 O O . PRO B 1 103 ? 7.934 21.766 -7.445 1 55.41 103 PRO B O 1
ATOM 3234 N N . ALA B 1 104 ? 6.918 21.734 -9.461 1 55.78 104 ALA B N 1
ATOM 3235 C CA . ALA B 1 104 ? 6.277 23.031 -9.234 1 55.78 104 ALA B CA 1
ATOM 3236 C C . ALA B 1 104 ? 5.375 22.984 -8.008 1 55.78 104 ALA B C 1
ATOM 3238 O O . ALA B 1 104 ? 5.121 24.016 -7.379 1 55.78 104 ALA B O 1
ATOM 3239 N N . GLY B 1 105 ? 5.242 21.703 -7.57 1 69.69 105 GLY B N 1
ATOM 3240 C CA . GLY B 1 105 ? 4.254 21.469 -6.527 1 69.69 105 GLY B CA 1
ATOM 3241 C C . GLY B 1 105 ? 4.809 21.641 -5.129 1 69.69 105 GLY B C 1
ATOM 3242 O O . GLY B 1 105 ? 4.09 22.078 -4.219 1 69.69 105 GLY B O 1
ATOM 3243 N N . ILE B 1 106 ? 6.137 21.656 -5.07 1 75 106 ILE B N 1
ATOM 3244 C CA . ILE B 1 106 ? 6.711 21.672 -3.73 1 75 106 ILE B CA 1
ATOM 3245 C C . ILE B 1 106 ? 6.625 23.078 -3.146 1 75 106 ILE B C 1
ATOM 3247 O O . ILE B 1 106 ? 6.422 23.25 -1.94 1 75 106 ILE B O 1
ATOM 3251 N N . GLU B 1 107 ? 6.77 24.062 -4.004 1 74.12 107 GLU B N 1
ATOM 3252 C CA . GLU B 1 107 ? 6.645 25.438 -3.527 1 74.12 107 GLU B CA 1
ATOM 3253 C C . GLU B 1 107 ? 5.234 25.719 -3.021 1 74.12 107 GLU B C 1
ATOM 3255 O O . GLU B 1 107 ? 5.059 26.375 -1.988 1 74.12 107 GLU B O 1
ATOM 3260 N N . ASP B 1 108 ? 4.328 25.266 -3.811 1 76.19 108 ASP B N 1
ATOM 3261 C CA . ASP B 1 108 ? 2.936 25.438 -3.406 1 76.19 108 ASP B CA 1
ATOM 3262 C C . ASP B 1 108 ? 2.66 24.734 -2.074 1 76.19 108 ASP B C 1
ATOM 3264 O O . ASP B 1 108 ? 1.965 25.281 -1.215 1 76.19 108 ASP B O 1
ATOM 3268 N N . VAL B 1 109 ? 3.227 23.625 -1.945 1 82.62 109 VAL B N 1
ATOM 3269 C CA . VAL B 1 109 ? 3.059 22.844 -0.727 1 82.62 109 VAL B CA 1
ATOM 3270 C C . VAL B 1 109 ? 3.707 23.578 0.45 1 82.62 109 VAL B C 1
ATOM 3272 O O . VAL B 1 109 ? 3.137 23.625 1.542 1 82.62 109 VAL B O 1
ATOM 3275 N N . THR B 1 110 ? 4.875 24.156 0.162 1 80.62 110 THR B N 1
ATOM 3276 C CA . THR B 1 110 ? 5.586 24.906 1.192 1 80.62 110 THR B CA 1
ATOM 3277 C C . THR B 1 110 ? 4.734 26.047 1.711 1 80.62 110 THR B C 1
ATOM 3279 O O . THR B 1 110 ? 4.625 26.266 2.922 1 80.62 110 THR B O 1
ATOM 3282 N N . ARG B 1 111 ? 4.172 26.734 0.812 1 77.5 111 ARG B N 1
ATOM 3283 C CA . ARG B 1 111 ? 3.318 27.859 1.179 1 77.5 111 ARG B CA 1
ATOM 3284 C C . ARG B 1 111 ? 2.146 27.406 2.041 1 77.5 111 ARG B C 1
ATOM 3286 O O . ARG B 1 111 ? 1.769 28.078 2.998 1 77.5 111 ARG B O 1
ATOM 3293 N N . GLU B 1 112 ? 1.607 26.328 1.643 1 79.38 112 GLU B N 1
ATOM 3294 C CA . GLU B 1 112 ? 0.488 25.781 2.404 1 79.38 112 GLU B CA 1
ATOM 3295 C C . GLU B 1 112 ? 0.91 25.422 3.824 1 79.38 112 GLU B C 1
ATOM 3297 O O . GLU B 1 112 ? 0.203 25.719 4.785 1 79.38 112 GLU B O 1
ATOM 3302 N N . LEU B 1 113 ? 1.987 24.812 3.936 1 84.62 113 LEU B N 1
ATOM 3303 C CA . LEU B 1 113 ? 2.49 24.391 5.238 1 84.62 113 LEU B CA 1
ATOM 3304 C C . LEU B 1 113 ? 2.76 25.594 6.137 1 84.62 113 LEU B C 1
ATOM 3306 O O . LEU B 1 113 ? 2.432 25.562 7.324 1 84.62 113 LEU B O 1
ATOM 3310 N N . ILE B 1 114 ? 3.273 26.609 5.555 1 79.44 114 ILE B N 1
ATOM 3311 C CA . ILE B 1 114 ? 3.561 27.828 6.293 1 79.44 114 ILE B CA 1
ATOM 3312 C C . ILE B 1 114 ? 2.254 28.484 6.727 1 79.44 114 ILE B C 1
ATOM 3314 O O . ILE B 1 114 ? 2.119 28.922 7.875 1 79.44 114 ILE B O 1
ATOM 3318 N N . SER B 1 115 ? 1.395 28.5 5.789 1 77.19 115 SER B N 1
ATOM 3319 C CA . SER B 1 115 ? 0.105 29.125 6.07 1 77.19 115 SER B CA 1
ATOM 3320 C C . SER B 1 115 ? -0.61 28.406 7.215 1 77.19 115 SER B C 1
ATOM 3322 O O . SER B 1 115 ? -1.366 29.031 7.961 1 77.19 115 SER B O 1
ATOM 3324 N N . ARG B 1 116 ? -0.304 27.172 7.367 1 81.12 116 ARG B N 1
ATOM 3325 C CA . ARG B 1 116 ? -0.964 26.359 8.391 1 81.12 116 ARG B CA 1
ATOM 3326 C C . ARG B 1 116 ? -0.117 26.297 9.656 1 81.12 116 ARG B C 1
ATOM 3328 O O . ARG B 1 116 ? -0.481 25.609 10.617 1 81.12 116 ARG B O 1
ATOM 3335 N N . ARG B 1 117 ? 1.016 26.969 9.641 1 82 117 ARG B N 1
ATOM 3336 C CA . ARG B 1 117 ? 1.912 27.094 10.789 1 82 117 ARG B CA 1
ATOM 3337 C C . ARG B 1 117 ? 2.373 25.734 11.289 1 82 117 ARG B C 1
ATOM 3339 O O . ARG B 1 117 ? 2.318 25.453 12.484 1 82 117 ARG B O 1
ATOM 3346 N N . VAL B 1 118 ? 2.697 24.906 10.344 1 88.38 118 VAL B N 1
ATOM 3347 C CA . VAL B 1 118 ? 3.246 23.625 10.758 1 88.38 118 VAL B CA 1
ATOM 3348 C C . VAL B 1 118 ? 4.574 23.828 11.477 1 88.38 118 VAL B C 1
ATOM 3350 O O . VAL B 1 118 ? 5.367 24.688 11.094 1 88.38 118 VAL B O 1
ATOM 3353 N N . ASP B 1 119 ? 4.805 23.109 12.5 1 88.69 119 ASP B N 1
ATOM 3354 C CA . ASP B 1 119 ? 5.996 23.281 13.32 1 88.69 119 ASP B CA 1
ATOM 3355 C C . ASP B 1 119 ? 7.199 22.562 12.711 1 88.69 119 ASP B C 1
ATOM 3357 O O . ASP B 1 119 ? 8.328 23.062 12.789 1 88.69 119 ASP B O 1
ATOM 3361 N N . ARG B 1 120 ? 7.008 21.453 12.266 1 92.94 120 ARG B N 1
ATOM 3362 C CA . ARG B 1 120 ? 8.023 20.594 11.664 1 92.94 120 ARG B CA 1
ATOM 3363 C C . ARG B 1 120 ? 7.539 20.031 10.336 1 92.94 120 ARG B C 1
ATOM 3365 O O . ARG B 1 120 ? 6.336 19.891 10.117 1 92.94 120 ARG B O 1
ATOM 3372 N N . VAL B 1 121 ? 8.484 19.75 9.445 1 94.25 121 VAL B N 1
ATOM 3373 C CA . VAL B 1 121 ? 8.125 19.203 8.141 1 94.25 121 VAL B CA 1
ATOM 3374 C C . VAL B 1 121 ? 8.938 17.953 7.859 1 94.25 121 VAL B C 1
ATOM 3376 O O . VAL B 1 121 ? 10.148 17.922 8.125 1 94.25 121 VAL B O 1
ATOM 3379 N N . LEU B 1 122 ? 8.305 16.953 7.477 1 95.88 122 LEU B N 1
ATOM 3380 C CA . LEU B 1 122 ? 8.922 15.719 7 1 95.88 122 LEU B CA 1
ATOM 3381 C C . LEU B 1 122 ? 8.648 15.516 5.512 1 95.88 122 LEU B C 1
ATOM 3383 O O . LEU B 1 122 ? 7.492 15.391 5.102 1 95.88 122 LEU B O 1
ATOM 3387 N N . LEU B 1 123 ? 9.68 15.594 4.688 1 94.62 123 LEU B N 1
ATOM 3388 C CA . LEU B 1 123 ? 9.578 15.25 3.271 1 94.62 123 LEU B CA 1
ATOM 3389 C C . LEU B 1 123 ? 9.836 13.766 3.047 1 94.62 123 LEU B C 1
ATOM 3391 O O . LEU B 1 123 ? 10.969 13.305 3.197 1 94.62 123 LEU B O 1
ATOM 3395 N N . ALA B 1 124 ? 8.836 13.055 2.746 1 94.94 124 ALA B N 1
ATOM 3396 C CA . ALA B 1 124 ? 8.953 11.609 2.566 1 94.94 124 ALA B CA 1
ATOM 3397 C C . ALA B 1 124 ? 9.07 11.25 1.088 1 94.94 124 ALA B C 1
ATOM 3399 O O . ALA B 1 124 ? 8.141 11.492 0.31 1 94.94 124 ALA B O 1
ATOM 3400 N N . ALA B 1 125 ? 10.117 10.609 0.731 1 91.94 125 ALA B N 1
ATOM 3401 C CA . ALA B 1 125 ? 10.391 10.305 -0.67 1 91.94 125 ALA B CA 1
ATOM 3402 C C . ALA B 1 125 ? 10.094 8.836 -0.982 1 91.94 125 ALA B C 1
ATOM 3404 O O . ALA B 1 125 ? 10.203 7.977 -0.108 1 91.94 125 ALA B O 1
ATOM 3405 N N . MET B 1 126 ? 9.664 8.508 -2.195 1 86.75 126 MET B N 1
ATOM 3406 C CA . MET B 1 126 ? 9.383 7.156 -2.666 1 86.75 126 MET B CA 1
ATOM 3407 C C . MET B 1 126 ? 10.656 6.324 -2.727 1 86.75 126 MET B C 1
ATOM 3409 O O . MET B 1 126 ? 10.664 5.16 -2.33 1 86.75 126 MET B O 1
ATOM 3413 N N . TYR B 1 127 ? 11.758 6.898 -3.23 1 86.06 127 TYR B N 1
ATOM 3414 C CA . TYR B 1 127 ? 13.031 6.195 -3.387 1 86.06 127 TYR B CA 1
ATOM 3415 C C . TYR B 1 127 ? 14.164 6.965 -2.721 1 86.06 127 TYR B C 1
ATOM 3417 O O . TYR B 1 127 ? 14.055 8.172 -2.494 1 86.06 127 TYR B O 1
ATOM 3425 N N . HIS B 1 128 ? 15.125 6.195 -2.34 1 92.5 128 HIS B N 1
ATOM 3426 C CA . HIS B 1 128 ? 16.359 6.812 -1.865 1 92.5 128 HIS B CA 1
ATOM 3427 C C . HIS B 1 128 ? 17 7.676 -2.949 1 92.5 128 HIS B C 1
ATOM 3429 O O . HIS B 1 128 ? 17.609 7.148 -3.885 1 92.5 128 HIS B O 1
ATOM 3435 N N . HIS B 1 129 ? 16.797 8.961 -2.855 1 91.69 129 HIS B N 1
ATOM 3436 C CA . HIS B 1 129 ? 17.375 9.898 -3.816 1 91.69 129 HIS B CA 1
ATOM 3437 C C . HIS B 1 129 ? 17.469 11.305 -3.223 1 91.69 129 HIS B C 1
ATOM 3439 O O . HIS B 1 129 ? 17.047 11.531 -2.084 1 91.69 129 HIS B O 1
ATOM 3445 N N . VAL B 1 130 ? 18.078 12.188 -3.973 1 91.75 130 VAL B N 1
ATOM 3446 C CA . VAL B 1 130 ? 18.156 13.594 -3.594 1 91.75 130 VAL B CA 1
ATOM 3447 C C . VAL B 1 130 ? 16.812 14.273 -3.809 1 91.75 130 VAL B C 1
ATOM 3449 O O . VAL B 1 130 ? 16.156 14.062 -4.836 1 91.75 130 VAL B O 1
ATOM 3452 N N . VAL B 1 131 ? 16.406 14.922 -2.795 1 89.94 131 VAL B N 1
ATOM 3453 C CA . VAL B 1 131 ? 15.156 15.672 -2.867 1 89.94 131 VAL B CA 1
ATOM 3454 C C . VAL B 1 131 ? 15.453 17.172 -2.908 1 89.94 131 VAL B C 1
ATOM 3456 O O . VAL B 1 131 ? 16.219 17.688 -2.09 1 89.94 131 VAL B O 1
ATOM 3459 N N . ARG B 1 132 ? 14.883 17.828 -3.846 1 87.81 132 ARG B N 1
ATOM 3460 C CA . ARG B 1 132 ? 14.992 19.281 -3.889 1 87.81 132 ARG B CA 1
ATOM 3461 C C . ARG B 1 132 ? 14.117 19.922 -2.818 1 87.81 132 ARG B C 1
ATOM 3463 O O . ARG B 1 132 ? 12.891 19.766 -2.826 1 87.81 132 ARG B O 1
ATOM 3470 N N . VAL B 1 133 ? 14.742 20.641 -1.953 1 89.25 133 VAL B N 1
ATOM 3471 C CA . VAL B 1 133 ? 14.031 21.281 -0.858 1 89.25 133 VAL B CA 1
ATOM 3472 C C . VAL B 1 133 ? 14.062 22.797 -1.037 1 89.25 133 VAL B C 1
ATOM 3474 O O . VAL B 1 133 ? 15.133 23.406 -1.008 1 89.25 133 VAL B O 1
ATOM 3477 N N . PRO B 1 134 ? 12.914 23.344 -1.214 1 84.38 134 PRO B N 1
ATOM 3478 C CA . PRO B 1 134 ? 12.891 24.797 -1.364 1 84.38 134 PRO B CA 1
ATOM 3479 C C . PRO B 1 134 ? 13.523 25.531 -0.181 1 84.38 134 PRO B C 1
ATOM 3481 O O . PRO B 1 134 ? 13.43 25.062 0.957 1 84.38 134 PRO B O 1
ATOM 3484 N N . HIS B 1 135 ? 14.055 26.672 -0.451 1 84.69 135 HIS B N 1
ATOM 3485 C CA . HIS B 1 135 ? 14.672 27.484 0.591 1 84.69 135 HIS B CA 1
ATOM 3486 C C . HIS B 1 135 ? 13.617 28.031 1.554 1 84.69 135 HIS B C 1
ATOM 3488 O O . HIS B 1 135 ? 13.93 28.359 2.699 1 84.69 135 HIS B O 1
ATOM 3494 N N . SER B 1 136 ? 12.438 28.031 1.059 1 80.19 136 SER B N 1
ATOM 3495 C CA . SER B 1 136 ? 11.344 28.609 1.835 1 80.19 136 SER B CA 1
ATOM 3496 C C . SER B 1 136 ? 10.789 27.594 2.84 1 80.19 136 SER B C 1
ATOM 3498 O O . SER B 1 136 ? 9.938 27.938 3.66 1 80.19 136 SER B O 1
ATOM 3500 N N . MET B 1 137 ? 11.32 26.391 2.803 1 84.38 137 MET B N 1
ATOM 3501 C CA . MET B 1 137 ? 10.797 25.375 3.705 1 84.38 137 MET B CA 1
ATOM 3502 C C . MET B 1 137 ? 11.094 25.734 5.16 1 84.38 137 MET B C 1
ATOM 3504 O O . MET B 1 137 ? 12.172 26.219 5.477 1 84.38 137 MET B O 1
ATOM 3508 N N . PRO B 1 138 ? 10.078 25.453 5.984 1 79.12 138 PRO B N 1
ATOM 3509 C CA . PRO B 1 138 ? 10.258 25.797 7.402 1 79.12 138 PRO B CA 1
ATOM 3510 C C . PRO B 1 138 ? 11.5 25.156 8.008 1 79.12 138 PRO B C 1
ATOM 3512 O O . PRO B 1 138 ? 11.969 24.125 7.516 1 79.12 138 PRO B O 1
ATOM 3515 N N . GLU B 1 139 ? 11.938 25.844 9.055 1 78.31 139 GLU B N 1
ATOM 3516 C CA . GLU B 1 139 ? 13 25.234 9.852 1 78.31 139 GLU B CA 1
ATOM 3517 C C . GLU B 1 139 ? 12.547 23.922 10.484 1 78.31 139 GLU B C 1
ATOM 3519 O O . GLU B 1 139 ? 11.352 23.719 10.703 1 78.31 139 GLU B O 1
ATOM 3524 N N . GLY B 1 140 ? 13.406 22.984 10.648 1 88.5 140 GLY B N 1
ATOM 3525 C CA . GLY B 1 140 ? 13.047 21.703 11.227 1 88.5 140 GLY B CA 1
ATOM 3526 C C . GLY B 1 140 ? 12.531 20.719 10.195 1 88.5 140 GLY B C 1
ATOM 3527 O O . GLY B 1 140 ? 11.609 19.938 10.477 1 88.5 140 GLY B O 1
ATOM 3528 N N . THR B 1 141 ? 12.945 20.891 9.008 1 92.69 141 THR B N 1
ATOM 3529 C CA . THR B 1 141 ? 12.609 19.984 7.926 1 92.69 141 THR B CA 1
ATOM 3530 C C . THR B 1 141 ? 13.586 18.812 7.883 1 92.69 141 THR B C 1
ATOM 3532 O O . THR B 1 141 ? 14.789 18.984 8.117 1 92.69 141 THR B O 1
ATOM 3535 N N . MET B 1 142 ? 13.102 17.688 7.656 1 95.25 142 MET B N 1
ATOM 3536 C CA . MET B 1 142 ? 13.891 16.469 7.473 1 95.25 142 MET B CA 1
ATOM 3537 C C . MET B 1 142 ? 13.414 15.688 6.254 1 95.25 142 MET B C 1
ATOM 3539 O O . MET B 1 142 ? 12.234 15.758 5.891 1 95.25 142 MET B O 1
ATOM 3543 N N . VAL B 1 143 ? 14.312 14.984 5.605 1 95.88 143 VAL B N 1
ATOM 3544 C CA . VAL B 1 143 ? 13.953 14.141 4.473 1 95.88 143 VAL B CA 1
ATOM 3545 C C . VAL B 1 143 ? 13.969 12.672 4.895 1 95.88 143 VAL B C 1
ATOM 3547 O O . VAL B 1 143 ? 14.961 12.188 5.434 1 95.88 143 VAL B O 1
ATOM 3550 N N . LEU B 1 144 ? 12.836 12.016 4.734 1 97 144 LEU B N 1
ATOM 3551 C CA . LEU B 1 144 ? 12.68 10.586 4.98 1 97 144 LEU B CA 1
ATOM 3552 C C . LEU B 1 144 ? 12.828 9.797 3.686 1 97 144 LEU B C 1
ATOM 3554 O O . LEU B 1 144 ? 12.148 10.086 2.697 1 97 144 LEU B O 1
ATOM 3558 N N . ASN B 1 145 ? 13.688 8.781 3.713 1 96.38 145 ASN B N 1
ATOM 3559 C CA . ASN B 1 145 ? 13.977 7.918 2.574 1 96.38 145 ASN B CA 1
ATOM 3560 C C . ASN B 1 145 ? 14.648 8.688 1.44 1 96.38 145 ASN B C 1
ATOM 3562 O O . ASN B 1 145 ? 14.344 8.461 0.267 1 96.38 145 ASN B O 1
ATOM 3566 N N . GLY B 1 146 ? 15.422 9.609 1.796 1 95.06 146 GLY B N 1
ATOM 3567 C CA . GLY B 1 146 ? 16.188 10.469 0.906 1 95.06 146 GLY B CA 1
ATOM 3568 C C . GLY B 1 146 ? 17 11.516 1.642 1 95.06 146 GLY B C 1
ATOM 3569 O O . GLY B 1 146 ? 17.172 11.438 2.859 1 95.06 146 GLY B O 1
ATOM 3570 N N . TYR B 1 147 ? 17.594 12.453 0.898 1 94.75 147 TYR B N 1
ATOM 3571 C CA . TYR B 1 147 ? 18.359 13.555 1.481 1 94.75 147 TYR B CA 1
ATOM 3572 C C . TYR B 1 147 ? 18.234 14.812 0.629 1 94.75 147 TYR B C 1
ATOM 3574 O O . TYR B 1 147 ? 17.922 14.734 -0.562 1 94.75 147 TYR B O 1
ATOM 3582 N N . ALA B 1 148 ? 18.453 15.906 1.287 1 93.12 148 ALA B N 1
ATOM 3583 C CA . ALA B 1 148 ? 18.25 17.203 0.643 1 93.12 148 ALA B CA 1
ATOM 3584 C C . ALA B 1 148 ? 19.391 17.531 -0.31 1 93.12 148 ALA B C 1
ATOM 3586 O O . ALA B 1 148 ? 20.516 17.062 -0.126 1 93.12 148 ALA B O 1
ATOM 3587 N N . ASP B 1 149 ? 19.094 18.328 -1.305 1 91.81 149 ASP B N 1
ATOM 3588 C CA . ASP B 1 149 ? 20.062 18.797 -2.287 1 91.81 149 ASP B CA 1
ATOM 3589 C C . ASP B 1 149 ? 20.938 19.906 -1.716 1 91.81 149 ASP B C 1
ATOM 3591 O O . ASP B 1 149 ? 21.797 20.453 -2.412 1 91.81 149 ASP B O 1
ATOM 3595 N N . ARG B 1 150 ? 20.766 20.328 -0.43 1 89.12 150 ARG B N 1
ATOM 3596 C CA . ARG B 1 150 ? 21.547 21.359 0.229 1 89.12 150 ARG B CA 1
ATOM 3597 C C . ARG B 1 150 ? 21.844 20.984 1.675 1 89.12 150 ARG B C 1
ATOM 3599 O O . ARG B 1 150 ? 21.141 20.156 2.268 1 89.12 150 ARG B O 1
ATOM 3606 N N . PRO B 1 151 ? 22.844 21.641 2.184 1 88.56 151 PRO B N 1
ATOM 3607 C CA . PRO B 1 151 ? 23.219 21.312 3.562 1 88.56 151 PRO B CA 1
ATOM 3608 C C . PRO B 1 151 ? 22.219 21.844 4.586 1 88.56 151 PRO B C 1
ATOM 3610 O O . PRO B 1 151 ? 21.406 22.719 4.266 1 88.56 151 PRO B O 1
ATOM 3613 N N . GLY B 1 152 ? 22.234 21.219 5.703 1 89.25 152 GLY B N 1
ATOM 3614 C CA . GLY B 1 152 ? 21.484 21.766 6.816 1 89.25 152 GLY B CA 1
ATOM 3615 C C . GLY B 1 152 ? 20.156 21.062 7.035 1 89.25 152 GLY B C 1
ATOM 3616 O O . GLY B 1 152 ? 19.453 21.328 8.023 1 89.25 152 GLY B O 1
ATOM 3617 N N . ILE B 1 153 ? 19.812 20.219 6.129 1 93.25 153 ILE B N 1
ATOM 3618 C CA . ILE B 1 153 ? 18.578 19.453 6.25 1 93.25 153 ILE B CA 1
ATOM 3619 C C . ILE B 1 153 ? 18.906 17.969 6.434 1 93.25 153 ILE B C 1
ATOM 3621 O O . ILE B 1 153 ? 19.453 17.328 5.531 1 9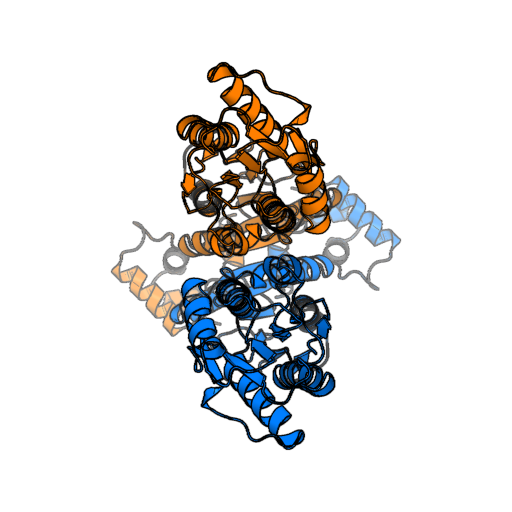3.25 153 ILE B O 1
ATOM 3625 N N . PRO B 1 154 ? 18.609 17.438 7.59 1 95.06 154 PRO B N 1
ATOM 3626 C CA . PRO B 1 154 ? 18.938 16.031 7.828 1 95.06 154 PRO B CA 1
ATOM 3627 C C . PRO B 1 154 ? 18.141 15.078 6.934 1 95.06 154 PRO B C 1
ATOM 3629 O O . PRO B 1 154 ? 17.031 15.406 6.52 1 95.06 154 PRO B O 1
ATOM 3632 N N . GLY B 1 155 ? 18.766 14.008 6.59 1 96.38 155 GLY B N 1
ATOM 3633 C CA . GLY B 1 155 ? 18.141 12.938 5.828 1 96.38 155 GLY B CA 1
ATOM 3634 C C . GLY B 1 155 ? 18.312 11.57 6.465 1 96.38 155 GLY B C 1
ATOM 3635 O O . GLY B 1 155 ? 19.25 11.367 7.25 1 96.38 155 GLY B O 1
ATOM 3636 N N . VAL B 1 156 ? 17.391 10.695 6.254 1 97.25 156 VAL B N 1
ATOM 3637 C CA . VAL B 1 156 ? 17.469 9.312 6.703 1 97.25 156 VAL B CA 1
ATOM 3638 C C . VAL B 1 156 ? 17.219 8.375 5.523 1 97.25 156 VAL B C 1
ATOM 3640 O O . VAL B 1 156 ? 16.281 8.555 4.762 1 97.25 156 VAL B O 1
ATOM 3643 N N . VAL B 1 157 ? 18.109 7.426 5.344 1 97.75 157 VAL B N 1
ATOM 3644 C CA . VAL B 1 157 ? 18.047 6.555 4.176 1 97.75 157 VAL B CA 1
ATOM 3645 C C . VAL B 1 157 ? 18.406 5.129 4.57 1 97.75 157 VAL B C 1
ATOM 3647 O O . VAL B 1 157 ? 19.031 4.906 5.617 1 97.75 157 VAL B O 1
ATOM 3650 N N . PRO B 1 158 ? 17.922 4.164 3.77 1 97.69 158 PRO B N 1
ATOM 3651 C CA . PRO B 1 158 ? 18.469 2.816 3.959 1 97.69 158 PRO B CA 1
ATOM 3652 C C . PRO B 1 158 ? 19.938 2.715 3.582 1 97.69 158 PRO B C 1
ATOM 3654 O O . PRO B 1 158 ? 20.406 3.432 2.693 1 97.69 158 PRO B O 1
ATOM 3657 N N . ASP B 1 159 ? 20.656 1.896 4.273 1 98.12 159 ASP B N 1
ATOM 3658 C CA . ASP B 1 159 ? 22.031 1.584 3.875 1 98.12 159 ASP B CA 1
ATOM 3659 C C . ASP B 1 159 ? 22.047 0.663 2.658 1 98.12 159 ASP B C 1
ATOM 3661 O O . ASP B 1 159 ? 22.328 -0.533 2.783 1 98.12 159 ASP B O 1
ATOM 3665 N N . GLU B 1 160 ? 21.859 1.326 1.52 1 97.19 160 GLU B N 1
ATOM 3666 C CA . GLU B 1 160 ? 21.766 0.6 0.256 1 97.19 160 GLU B CA 1
ATOM 3667 C C . GLU B 1 160 ? 23.031 -0.229 0.008 1 97.19 160 GLU B C 1
ATOM 3669 O O . GLU B 1 160 ? 22.953 -1.366 -0.46 1 97.19 160 GLU B O 1
ATOM 3674 N N . VAL B 1 161 ? 24.109 0.322 0.258 1 98.06 161 VAL B N 1
ATOM 3675 C CA . VAL B 1 161 ? 25.391 -0.297 -0.048 1 98.06 161 VAL B CA 1
ATOM 3676 C C . VAL B 1 161 ? 25.578 -1.557 0.796 1 98.06 161 VAL B C 1
ATOM 3678 O O . VAL B 1 161 ? 25.797 -2.645 0.259 1 98.06 161 VAL B O 1
ATOM 3681 N N . GLN B 1 162 ? 25.391 -1.396 2.064 1 98.56 162 GLN B N 1
ATOM 3682 C CA . GLN B 1 162 ? 25.562 -2.559 2.93 1 98.56 162 GLN B CA 1
ATOM 3683 C C . GLN B 1 162 ? 24.5 -3.611 2.65 1 98.56 162 GLN B C 1
ATOM 3685 O O . GLN B 1 162 ? 24.781 -4.812 2.678 1 98.56 162 GLN B O 1
ATOM 3690 N N . GLY B 1 163 ? 23.281 -3.16 2.443 1 98.5 163 GLY B N 1
ATOM 3691 C CA . GLY B 1 163 ? 22.219 -4.094 2.109 1 98.5 163 GLY B CA 1
ATOM 3692 C C . GLY B 1 163 ? 22.516 -4.926 0.877 1 98.5 163 GLY B C 1
ATOM 3693 O O . GLY B 1 163 ? 22.375 -6.152 0.898 1 98.5 163 GLY B O 1
ATOM 3694 N N . ALA B 1 164 ? 22.938 -4.238 -0.174 1 98.56 164 ALA B N 1
ATOM 3695 C CA . ALA B 1 164 ? 23.25 -4.938 -1.413 1 98.56 164 ALA B CA 1
ATOM 3696 C C . ALA B 1 164 ? 24.469 -5.855 -1.226 1 98.56 164 ALA B C 1
ATOM 3698 O O . ALA B 1 164 ? 24.484 -6.977 -1.741 1 98.56 164 ALA B O 1
ATOM 3699 N N . ARG B 1 165 ? 25.438 -5.395 -0.502 1 98.69 165 ARG B N 1
ATOM 3700 C CA . ARG B 1 165 ? 26.609 -6.215 -0.203 1 98.69 165 ARG B CA 1
ATOM 3701 C C . ARG B 1 165 ? 26.203 -7.492 0.526 1 98.69 165 ARG B C 1
ATOM 3703 O O . ARG B 1 165 ? 26.656 -8.586 0.168 1 98.69 165 ARG B O 1
ATOM 3710 N N . ASP B 1 166 ? 25.344 -7.34 1.556 1 98.75 166 ASP B N 1
ATOM 3711 C CA . ASP B 1 166 ? 24.875 -8.492 2.328 1 98.75 166 ASP B CA 1
ATOM 3712 C C . ASP B 1 166 ? 24.156 -9.492 1.438 1 98.75 166 ASP B C 1
ATOM 3714 O O . ASP B 1 166 ? 24.328 -10.703 1.597 1 98.75 166 ASP B O 1
ATOM 3718 N N . ALA B 1 167 ? 23.359 -8.992 0.519 1 98.81 167 ALA B N 1
ATOM 3719 C CA . ALA B 1 167 ? 22.609 -9.852 -0.4 1 98.81 167 ALA B CA 1
ATOM 3720 C C . ALA B 1 167 ? 23.562 -10.664 -1.276 1 98.81 167 ALA B C 1
ATOM 3722 O O . ALA B 1 167 ? 23.422 -11.883 -1.388 1 98.81 167 ALA B O 1
ATOM 3723 N N . VAL B 1 168 ? 24.516 -10.008 -1.87 1 98.88 168 VAL B N 1
ATOM 3724 C CA . VAL B 1 168 ? 25.438 -10.656 -2.783 1 98.88 168 VAL B CA 1
ATOM 3725 C C . VAL B 1 168 ? 26.359 -11.609 -2.004 1 98.88 168 VAL B C 1
ATOM 3727 O O . VAL B 1 168 ? 26.625 -12.727 -2.451 1 98.88 168 VAL B O 1
ATOM 3730 N N . GLU B 1 169 ? 26.797 -11.195 -0.841 1 98.81 169 GLU B N 1
ATOM 3731 C CA . GLU B 1 169 ? 27.656 -12.031 -0.006 1 98.81 169 GLU B CA 1
ATOM 3732 C C . GLU B 1 169 ? 26.922 -13.305 0.437 1 98.81 169 GLU B C 1
ATOM 3734 O O . GLU B 1 169 ? 27.547 -14.359 0.573 1 98.81 169 GLU B O 1
ATOM 3739 N N . HIS B 1 170 ? 25.641 -13.148 0.693 1 98.88 170 HIS B N 1
ATOM 3740 C CA . HIS B 1 170 ? 24.844 -14.328 0.998 1 98.88 170 HIS B CA 1
ATOM 3741 C C . HIS B 1 170 ? 24.922 -15.359 -0.127 1 98.88 170 HIS B C 1
ATOM 3743 O O . HIS B 1 170 ? 25.156 -16.547 0.124 1 98.88 170 HIS B O 1
ATOM 3749 N N . LEU B 1 171 ? 24.766 -14.906 -1.376 1 98.88 171 LEU B N 1
ATOM 3750 C CA . LEU B 1 171 ? 24.844 -15.789 -2.537 1 98.88 171 LEU B CA 1
ATOM 3751 C C . LEU B 1 171 ? 26.25 -16.344 -2.713 1 98.88 171 LEU B C 1
ATOM 3753 O O . LEU B 1 171 ? 26.406 -17.531 -3.012 1 98.88 171 LEU B O 1
ATOM 3757 N N . LEU B 1 172 ? 27.266 -15.523 -2.533 1 98.75 172 LEU B N 1
ATOM 3758 C CA . LEU B 1 172 ? 28.656 -15.961 -2.602 1 98.75 172 LEU B CA 1
ATOM 3759 C C . LEU B 1 172 ? 28.938 -17.016 -1.537 1 98.75 172 LEU B C 1
ATOM 3761 O O . LEU B 1 172 ? 29.625 -18 -1.809 1 98.75 172 LEU B O 1
ATOM 3765 N N . GLY B 1 173 ? 28.375 -16.781 -0.319 1 98.62 173 GLY B N 1
ATOM 3766 C CA . GLY B 1 173 ? 28.562 -17.703 0.787 1 98.62 173 GLY B CA 1
ATOM 3767 C C . GLY B 1 173 ? 27.969 -19.078 0.516 1 98.62 173 GLY B C 1
ATOM 3768 O O . GLY B 1 173 ? 28.469 -20.078 1.028 1 98.62 173 GLY B O 1
ATOM 3769 N N . LEU B 1 174 ? 26.922 -19.125 -0.285 1 98.5 174 LEU B N 1
ATOM 3770 C CA . LEU B 1 174 ? 26.281 -20.375 -0.666 1 98.5 174 LEU B CA 1
ATOM 3771 C C . LEU B 1 174 ? 27.094 -21.094 -1.738 1 98.5 174 LEU B C 1
ATOM 3773 O O . LEU B 1 174 ? 26.859 -22.266 -2.025 1 98.5 174 LEU B O 1
ATOM 3777 N N . GLY B 1 175 ? 28.031 -20.344 -2.381 1 98.44 175 GLY B N 1
ATOM 3778 C CA . GLY B 1 175 ? 28.922 -20.984 -3.352 1 98.44 175 GLY B CA 1
ATOM 3779 C C . GLY B 1 175 ? 28.719 -20.469 -4.762 1 98.44 175 GLY B C 1
ATOM 3780 O O . GLY B 1 175 ? 29.422 -20.875 -5.688 1 98.44 175 GLY B O 1
ATOM 3781 N N . HIS B 1 176 ? 27.797 -19.516 -5 1 98.5 176 HIS B N 1
ATOM 3782 C CA . HIS B 1 176 ? 27.562 -18.984 -6.336 1 98.5 176 HIS B CA 1
ATOM 3783 C C . HIS B 1 176 ? 28.734 -18.094 -6.777 1 98.5 176 HIS B C 1
ATOM 3785 O O . HIS B 1 176 ? 29.281 -17.344 -5.977 1 98.5 176 HIS B O 1
ATOM 3791 N N . ARG B 1 177 ? 29.094 -18.188 -8.008 1 97.56 177 ARG B N 1
ATOM 3792 C CA . ARG B 1 177 ? 30.172 -17.359 -8.547 1 97.56 177 ARG B CA 1
ATOM 3793 C C . ARG B 1 177 ? 29.688 -16.562 -9.758 1 97.56 177 ARG B C 1
ATOM 3795 O O . ARG B 1 177 ? 30.25 -15.508 -10.062 1 97.56 177 ARG B O 1
ATOM 3802 N N . ARG B 1 178 ? 28.719 -17.094 -10.477 1 97.81 178 ARG B N 1
ATOM 3803 C CA . ARG B 1 178 ? 28.078 -16.375 -11.578 1 97.81 178 ARG B CA 1
ATOM 3804 C C . ARG B 1 178 ? 26.719 -15.828 -11.156 1 97.81 178 ARG B C 1
ATOM 3806 O O . ARG B 1 178 ? 25.703 -16.5 -11.328 1 97.81 178 ARG B O 1
ATOM 3813 N N . ILE B 1 179 ? 26.766 -14.633 -10.703 1 98.56 179 ILE B N 1
ATOM 3814 C CA . ILE B 1 179 ? 25.594 -14.008 -10.109 1 98.56 179 ILE B CA 1
ATOM 3815 C C . ILE B 1 179 ? 25.125 -12.852 -11 1 98.56 179 ILE B C 1
ATOM 3817 O O . ILE B 1 179 ? 25.891 -11.93 -11.289 1 98.56 179 ILE B O 1
ATOM 3821 N N . GLY B 1 180 ? 23.875 -12.953 -11.523 1 98.69 180 GLY B N 1
ATOM 3822 C CA . GLY B 1 180 ? 23.297 -11.867 -12.289 1 98.69 180 GLY B CA 1
ATOM 3823 C C . GLY B 1 180 ? 22.656 -10.797 -11.414 1 98.69 180 GLY B C 1
ATOM 3824 O O . GLY B 1 180 ? 22.312 -11.062 -10.266 1 98.69 180 GLY B O 1
ATOM 3825 N N . HIS B 1 181 ? 22.562 -9.586 -11.953 1 98.31 181 HIS B N 1
ATOM 3826 C CA . HIS B 1 181 ? 21.875 -8.484 -11.305 1 98.31 181 HIS B CA 1
ATOM 3827 C C . HIS B 1 181 ? 20.812 -7.879 -12.219 1 98.31 181 HIS B C 1
ATOM 3829 O O . HIS B 1 181 ? 21.141 -7.312 -13.266 1 98.31 181 HIS B O 1
ATOM 3835 N N . LEU B 1 182 ? 19.562 -8.094 -11.844 1 97.38 182 LEU B N 1
ATOM 3836 C CA . LEU B 1 182 ? 18.5 -7.336 -12.492 1 97.38 182 LEU B CA 1
ATOM 3837 C C . LEU B 1 182 ? 18.328 -5.977 -11.82 1 97.38 182 LEU B C 1
ATOM 3839 O O . LEU B 1 182 ? 17.75 -5.891 -10.734 1 97.38 182 LEU B O 1
ATOM 3843 N N . THR B 1 183 ? 18.781 -4.949 -12.445 1 95.56 183 THR B N 1
ATOM 3844 C CA . THR B 1 183 ? 18.703 -3.588 -11.922 1 95.56 183 THR B CA 1
ATOM 3845 C C . THR B 1 183 ? 17.484 -2.871 -12.477 1 95.56 183 THR B C 1
ATOM 3847 O O . THR B 1 183 ? 16.594 -3.502 -13.062 1 95.56 183 THR B O 1
ATOM 3850 N N . HIS B 1 184 ? 17.328 -1.646 -12.062 1 90.56 184 HIS B N 1
ATOM 3851 C CA . HIS B 1 184 ? 16.25 -0.835 -12.617 1 90.56 184 HIS B CA 1
ATOM 3852 C C . HIS B 1 184 ? 16.734 -0.02 -13.812 1 90.56 184 HIS B C 1
ATOM 3854 O O . HIS B 1 184 ? 17.828 0.536 -13.789 1 90.56 184 HIS B O 1
ATOM 3860 N N . GLY B 1 185 ? 15.891 0.017 -14.844 1 81.75 185 GLY B N 1
ATOM 3861 C CA . GLY B 1 185 ? 16.281 0.611 -16.109 1 81.75 185 GLY B CA 1
ATOM 3862 C C . GLY B 1 185 ? 16.469 2.115 -16.031 1 81.75 185 GLY B C 1
ATOM 3863 O O . GLY B 1 185 ? 17.172 2.703 -16.859 1 81.75 185 GLY B O 1
ATOM 3864 N N . GLU B 1 186 ? 15.812 2.723 -15.164 1 74.38 186 GLU B N 1
ATOM 3865 C CA . GLU B 1 186 ? 15.922 4.172 -15.023 1 74.38 186 GLU B CA 1
ATOM 3866 C C . GLU B 1 186 ? 17.047 4.547 -14.062 1 74.38 186 GLU B C 1
ATOM 3868 O O . GLU B 1 186 ? 16.797 5.199 -13.047 1 74.38 186 GLU B O 1
ATOM 3873 N N . ARG B 1 187 ? 18.266 4.316 -14.234 1 61.31 187 ARG B N 1
ATOM 3874 C CA . ARG B 1 187 ? 19.422 4.418 -13.359 1 61.31 187 ARG B CA 1
ATOM 3875 C C . ARG B 1 187 ? 19.609 5.848 -12.867 1 61.31 187 ARG B C 1
ATOM 3877 O O . ARG B 1 187 ? 20.156 6.07 -11.781 1 61.31 187 ARG B O 1
ATOM 3884 N N . GLY B 1 188 ? 19.047 6.715 -13.469 1 63.22 188 GLY B N 1
ATOM 3885 C CA . GLY B 1 188 ? 19.328 8.094 -13.086 1 63.22 188 GLY B CA 1
ATOM 3886 C C . GLY B 1 188 ? 18.281 8.672 -12.148 1 63.22 188 GLY B C 1
ATOM 3887 O O . GLY B 1 188 ? 18.438 9.773 -11.633 1 63.22 188 GLY B O 1
ATOM 3888 N N . VAL B 1 189 ? 17.484 7.785 -11.68 1 65.19 189 VAL B N 1
ATOM 3889 C CA . VAL B 1 189 ? 16.359 8.383 -10.969 1 65.19 189 VAL B CA 1
ATOM 3890 C C . VAL B 1 189 ? 16.516 8.164 -9.469 1 65.19 189 VAL B C 1
ATOM 3892 O O . VAL B 1 189 ? 16.234 9.062 -8.672 1 65.19 189 VAL B O 1
ATOM 3895 N N . ALA B 1 190 ? 17.078 7.074 -9.133 1 82.38 190 ALA B N 1
ATOM 3896 C CA . ALA B 1 190 ? 17.172 6.762 -7.707 1 82.38 190 ALA B CA 1
ATOM 3897 C C . ALA B 1 190 ? 18.594 6.352 -7.328 1 82.38 190 ALA B C 1
ATOM 3899 O O . ALA B 1 190 ? 19.234 5.555 -8.031 1 82.38 190 ALA B O 1
ATOM 3900 N N . ASP B 1 191 ? 19.156 7.008 -6.309 1 91.75 191 ASP B N 1
ATOM 3901 C CA . ASP B 1 191 ? 20.469 6.66 -5.801 1 91.75 191 ASP B CA 1
ATOM 3902 C C . ASP B 1 191 ? 20.547 5.18 -5.426 1 91.75 191 ASP B C 1
ATOM 3904 O O . ASP B 1 191 ? 21.609 4.555 -5.551 1 91.75 191 ASP B O 1
ATOM 3908 N N . ALA B 1 192 ? 19.438 4.695 -5.039 1 92.69 192 ALA B N 1
ATOM 3909 C CA . ALA B 1 192 ? 19.391 3.285 -4.668 1 92.69 192 ALA B CA 1
ATOM 3910 C C . ALA B 1 192 ? 19.875 2.402 -5.812 1 92.69 192 ALA B C 1
ATOM 3912 O O . ALA B 1 192 ? 20.547 1.394 -5.578 1 92.69 192 ALA B O 1
ATOM 3913 N N . ILE B 1 193 ? 19.562 2.758 -7.035 1 94.12 193 ILE B N 1
ATOM 3914 C CA . ILE B 1 193 ? 19.938 1.967 -8.203 1 94.12 193 ILE B CA 1
ATOM 3915 C C . ILE B 1 193 ? 21.469 1.933 -8.336 1 94.12 193 ILE B C 1
ATOM 3917 O O . ILE B 1 193 ? 22.062 0.857 -8.406 1 94.12 193 ILE B O 1
ATOM 3921 N N . ARG B 1 194 ? 22.031 3.098 -8.297 1 94.69 194 ARG B N 1
ATOM 3922 C CA . ARG B 1 194 ? 23.469 3.225 -8.445 1 94.69 194 ARG B CA 1
ATOM 3923 C C . ARG B 1 194 ? 24.203 2.561 -7.277 1 94.69 194 ARG B C 1
ATOM 3925 O O . ARG B 1 194 ? 25.188 1.859 -7.477 1 94.69 194 ARG B O 1
ATOM 3932 N N . LEU B 1 195 ? 23.734 2.787 -6.125 1 96.5 195 LEU B N 1
ATOM 3933 C CA . LEU B 1 195 ? 24.391 2.297 -4.918 1 96.5 195 LEU B CA 1
ATOM 3934 C C . LEU B 1 195 ? 24.328 0.774 -4.848 1 96.5 195 LEU B C 1
ATOM 3936 O O . LEU B 1 195 ? 25.328 0.123 -4.523 1 96.5 195 LEU B O 1
ATOM 3940 N N . ARG B 1 196 ? 23.203 0.178 -5.156 1 96.81 196 ARG B N 1
ATOM 3941 C CA . ARG B 1 196 ? 23.078 -1.275 -5.133 1 96.81 196 ARG B CA 1
ATOM 3942 C C . ARG B 1 196 ? 23.922 -1.917 -6.234 1 96.81 196 ARG B C 1
ATOM 3944 O O . ARG B 1 196 ? 24.562 -2.938 -6.008 1 96.81 196 ARG B O 1
ATOM 3951 N N . LEU B 1 197 ? 23.859 -1.27 -7.402 1 96.81 197 LEU B N 1
ATOM 3952 C CA . LEU B 1 197 ? 24.672 -1.766 -8.508 1 96.81 197 LEU B CA 1
ATOM 3953 C C . LEU B 1 197 ? 26.156 -1.727 -8.148 1 96.81 197 LEU B C 1
ATOM 3955 O O . LEU B 1 197 ? 26.875 -2.691 -8.398 1 96.81 197 LEU B O 1
ATOM 3959 N N . GLY B 1 198 ? 26.578 -0.599 -7.617 1 97.38 198 GLY B N 1
ATOM 3960 C CA . GLY B 1 198 ? 27.953 -0.467 -7.199 1 97.38 198 GLY B CA 1
ATOM 3961 C C . GLY B 1 198 ? 28.375 -1.486 -6.152 1 97.38 198 GLY B C 1
ATOM 3962 O O . GLY B 1 198 ? 29.453 -2.059 -6.227 1 97.38 198 GLY B O 1
ATOM 3963 N N . ALA B 1 199 ? 27.5 -1.703 -5.188 1 98.5 199 ALA B N 1
ATOM 3964 C CA . ALA B 1 199 ? 27.781 -2.654 -4.113 1 98.5 199 ALA B CA 1
ATOM 3965 C C . ALA B 1 199 ? 27.844 -4.082 -4.648 1 98.5 199 ALA B C 1
ATOM 3967 O O . ALA B 1 199 ? 28.641 -4.891 -4.188 1 98.5 199 ALA B O 1
ATOM 3968 N N . TYR B 1 200 ? 26.953 -4.402 -5.582 1 98.44 200 TYR B N 1
ATOM 3969 C CA . TYR B 1 200 ? 26.969 -5.688 -6.273 1 98.44 200 TYR B CA 1
ATOM 3970 C C . TYR B 1 200 ? 28.328 -5.945 -6.918 1 98.44 200 TYR B C 1
ATOM 3972 O O . TYR B 1 200 ? 28.953 -6.98 -6.668 1 98.44 200 TYR B O 1
ATOM 3980 N N . ALA B 1 201 ? 28.766 -4.996 -7.688 1 98.62 201 ALA B N 1
ATOM 3981 C CA . ALA B 1 201 ? 30.047 -5.125 -8.383 1 98.62 201 ALA B CA 1
ATOM 3982 C C . ALA B 1 201 ? 31.203 -5.242 -7.391 1 98.62 201 ALA B C 1
ATOM 3984 O O . ALA B 1 201 ? 32.094 -6.062 -7.574 1 98.62 201 ALA B O 1
ATOM 3985 N N . ALA B 1 202 ? 31.156 -4.441 -6.367 1 98.69 202 ALA B N 1
ATOM 3986 C CA . ALA B 1 202 ? 32.219 -4.43 -5.363 1 98.69 202 ALA B CA 1
ATOM 3987 C C . ALA B 1 202 ? 32.312 -5.762 -4.625 1 98.69 202 ALA B C 1
ATOM 3989 O O . ALA B 1 202 ? 33.375 -6.27 -4.352 1 98.69 202 ALA B O 1
ATOM 3990 N N . ALA B 1 203 ? 31.125 -6.289 -4.254 1 98.75 203 ALA B N 1
ATOM 3991 C CA . ALA B 1 203 ? 31.078 -7.566 -3.547 1 98.75 203 ALA B CA 1
ATOM 3992 C C . ALA B 1 203 ? 31.688 -8.68 -4.387 1 98.75 203 ALA B C 1
ATOM 3994 O O . ALA B 1 203 ? 32.406 -9.539 -3.865 1 98.75 203 ALA B O 1
ATOM 3995 N N . LEU B 1 204 ? 31.406 -8.68 -5.656 1 98.75 204 LEU B N 1
ATOM 3996 C CA . LEU B 1 204 ? 32 -9.664 -6.559 1 98.75 204 LEU B CA 1
ATOM 3997 C C . LEU B 1 204 ? 33.531 -9.508 -6.609 1 98.75 204 LEU B C 1
ATOM 3999 O O . LEU B 1 204 ? 34.25 -10.484 -6.453 1 98.75 204 LEU B O 1
ATOM 4003 N N . ARG B 1 205 ? 34 -8.281 -6.758 1 98.56 205 ARG B N 1
ATOM 4004 C CA . ARG B 1 205 ? 35.438 -8.016 -6.82 1 98.56 205 ARG B CA 1
ATOM 4005 C C . ARG B 1 205 ? 36.125 -8.469 -5.543 1 98.56 205 ARG B C 1
ATOM 4007 O O . ARG B 1 205 ? 37.188 -9.07 -5.594 1 98.56 205 ARG B O 1
ATOM 4014 N N . ASP B 1 206 ? 35.531 -8.156 -4.441 1 98.25 206 ASP B N 1
ATOM 4015 C CA . ASP B 1 206 ? 36.094 -8.523 -3.146 1 98.25 206 ASP B CA 1
ATOM 4016 C C . ASP B 1 206 ? 36.219 -10.039 -3.014 1 98.25 206 ASP B C 1
ATOM 4018 O O . ASP B 1 206 ? 37.062 -10.531 -2.275 1 98.25 206 ASP B O 1
ATOM 4022 N N . ALA B 1 207 ? 35.406 -10.734 -3.734 1 98.19 207 ALA B N 1
ATOM 4023 C CA . ALA B 1 207 ? 35.438 -12.195 -3.713 1 98.19 207 ALA B CA 1
ATOM 4024 C C . ALA B 1 207 ? 36.344 -12.742 -4.812 1 98.19 207 ALA B C 1
ATOM 4026 O O . ALA B 1 207 ? 36.406 -13.961 -5.023 1 98.19 207 ALA B O 1
ATOM 4027 N N . GLY B 1 208 ? 36.938 -11.859 -5.543 1 98.19 208 GLY B N 1
ATOM 4028 C CA . GLY B 1 208 ? 37.875 -12.258 -6.59 1 98.19 208 GLY B CA 1
ATOM 4029 C C . GLY B 1 208 ? 37.188 -12.555 -7.91 1 98.19 208 GLY B C 1
ATOM 4030 O O . GLY B 1 208 ? 37.75 -13.234 -8.773 1 98.19 208 GLY B O 1
ATOM 4031 N N . ILE B 1 209 ? 35.969 -12.156 -8.07 1 98.38 209 ILE B N 1
ATOM 4032 C CA . ILE B 1 209 ? 35.188 -12.383 -9.289 1 98.38 209 ILE B CA 1
ATOM 4033 C C . ILE B 1 209 ? 35.094 -11.086 -10.086 1 98.38 209 ILE B C 1
ATOM 4035 O O . ILE B 1 209 ? 34.688 -10.047 -9.555 1 98.38 209 ILE B O 1
ATOM 4039 N N . ARG B 1 210 ? 35.469 -11.109 -11.328 1 97.44 210 ARG B N 1
ATOM 4040 C CA . ARG B 1 210 ? 35.312 -9.93 -12.18 1 97.44 210 ARG B CA 1
ATOM 4041 C C . ARG B 1 210 ? 33.875 -9.719 -12.57 1 97.44 210 ARG B C 1
ATOM 4043 O O . ARG B 1 210 ? 33.219 -10.609 -13.133 1 97.44 210 ARG B O 1
ATOM 4050 N N . PRO B 1 211 ? 33.375 -8.562 -12.273 1 97.25 211 PRO B N 1
ATOM 4051 C CA . PRO B 1 211 ? 32 -8.305 -12.703 1 97.25 211 PRO B CA 1
ATOM 4052 C C . PRO B 1 211 ? 31.844 -8.375 -14.227 1 97.25 211 PRO B C 1
ATOM 4054 O O . PRO B 1 211 ? 32.688 -7.867 -14.969 1 97.25 211 PRO B O 1
ATOM 4057 N N . ASP B 1 212 ? 30.859 -9.039 -14.688 1 96.81 212 ASP B N 1
ATOM 4058 C CA . ASP B 1 212 ? 30.516 -9.18 -16.094 1 96.81 212 ASP B CA 1
ATOM 4059 C C . ASP B 1 212 ? 29.344 -8.266 -16.469 1 96.81 212 ASP B C 1
ATOM 4061 O O . ASP B 1 212 ? 28.219 -8.484 -16.047 1 96.81 212 ASP B O 1
ATOM 4065 N N . PRO B 1 213 ? 29.562 -7.234 -17.266 1 96 213 PRO B N 1
ATOM 4066 C CA . PRO B 1 213 ? 28.484 -6.305 -17.641 1 96 213 PRO B CA 1
ATOM 4067 C C . PRO B 1 213 ? 27.312 -7.004 -18.312 1 96 213 PRO B C 1
ATOM 4069 O O . PRO B 1 213 ? 26.172 -6.523 -18.234 1 96 213 PRO B O 1
ATOM 4072 N N . ASP B 1 214 ? 27.516 -8.18 -18.906 1 95.88 214 ASP B N 1
ATOM 4073 C CA . ASP B 1 214 ? 26.453 -8.906 -19.594 1 95.88 214 ASP B CA 1
ATOM 4074 C C . ASP B 1 214 ? 25.484 -9.539 -18.594 1 95.88 214 ASP B C 1
ATOM 4076 O O . ASP B 1 214 ? 24.391 -9.945 -18.969 1 95.88 214 ASP B O 1
ATOM 4080 N N . LEU B 1 215 ? 25.875 -9.609 -17.328 1 97.75 215 LEU B N 1
ATOM 4081 C CA . LEU B 1 215 ? 25.031 -10.203 -16.297 1 97.75 215 LEU B CA 1
ATOM 4082 C C . LEU B 1 215 ? 24.234 -9.133 -15.562 1 97.75 215 LEU B C 1
ATOM 4084 O O . LEU B 1 215 ? 23.516 -9.43 -14.602 1 97.75 215 LEU B O 1
ATOM 4088 N N . VAL B 1 216 ? 24.391 -7.879 -16.016 1 97.62 216 VAL B N 1
ATOM 4089 C CA . VAL B 1 216 ? 23.625 -6.773 -15.469 1 97.62 216 VAL B CA 1
ATOM 4090 C C . VAL B 1 216 ? 22.578 -6.312 -16.484 1 97.62 216 VAL B C 1
ATOM 4092 O O . VAL B 1 216 ? 22.938 -5.801 -17.547 1 97.62 216 VAL B O 1
ATOM 4095 N N . VAL B 1 217 ? 21.297 -6.52 -16.141 1 96.94 217 VAL B N 1
ATOM 4096 C CA . VAL B 1 217 ? 20.219 -6.195 -17.078 1 96.94 217 VAL B CA 1
ATOM 4097 C C . VAL B 1 217 ? 19.25 -5.219 -16.422 1 96.94 217 VAL B C 1
ATOM 4099 O O . VAL B 1 217 ? 18.844 -5.402 -15.273 1 96.94 217 VAL B O 1
ATOM 4102 N N . GLY B 1 218 ? 18.922 -4.16 -17.109 1 94.94 218 GLY B N 1
ATOM 4103 C CA . GLY B 1 218 ? 17.938 -3.199 -16.625 1 94.94 218 GLY B CA 1
ATOM 4104 C C . GLY B 1 218 ? 16.516 -3.646 -16.859 1 94.94 218 GLY B C 1
ATOM 4105 O O . GLY B 1 218 ? 16.172 -4.156 -17.938 1 94.94 218 GLY B O 1
ATOM 4106 N N . GLY B 1 219 ? 15.75 -3.543 -15.805 1 92.06 219 GLY B N 1
ATOM 4107 C CA . GLY B 1 219 ? 14.344 -3.889 -15.914 1 92.06 219 GLY B CA 1
ATOM 4108 C C . GLY B 1 219 ? 13.422 -2.797 -15.414 1 92.06 219 GLY B C 1
ATOM 4109 O O . GLY B 1 219 ? 13.875 -1.704 -15.062 1 92.06 219 GLY B O 1
ATOM 4110 N N . GLY B 1 220 ? 12.094 -3.088 -15.469 1 86.19 220 GLY B N 1
ATOM 4111 C CA . GLY B 1 220 ? 11.062 -2.205 -14.945 1 86.19 220 GLY B CA 1
ATOM 4112 C C . GLY B 1 220 ? 10.172 -2.871 -13.914 1 86.19 220 GLY B C 1
ATOM 4113 O O . GLY B 1 220 ? 10.328 -4.059 -13.625 1 86.19 220 GLY B O 1
ATOM 4114 N N . LEU B 1 221 ? 9.352 -2.035 -13.367 1 77.81 221 LEU B N 1
ATOM 4115 C CA . LEU B 1 221 ? 8.562 -2.496 -12.227 1 77.81 221 LEU B CA 1
ATOM 4116 C C . LEU B 1 221 ? 7.273 -3.164 -12.688 1 77.81 221 LEU B C 1
ATOM 4118 O O . LEU B 1 221 ? 6.66 -3.926 -11.93 1 77.81 221 LEU B O 1
ATOM 4122 N N . LYS B 1 222 ? 6.934 -2.904 -13.93 1 86.5 222 LYS B N 1
ATOM 4123 C CA . LYS B 1 222 ? 5.762 -3.594 -14.461 1 86.5 222 LYS B CA 1
ATOM 4124 C C . LYS B 1 222 ? 6.078 -5.051 -14.781 1 86.5 222 LYS B C 1
ATOM 4126 O O . LYS B 1 222 ? 7.172 -5.367 -15.258 1 86.5 222 LYS B O 1
ATOM 4131 N N . PRO B 1 223 ? 5.105 -5.898 -14.57 1 90.56 223 PRO B N 1
ATOM 4132 C CA . PRO B 1 223 ? 5.359 -7.328 -14.758 1 90.56 223 PRO B CA 1
ATOM 4133 C C . PRO B 1 223 ? 5.945 -7.652 -16.141 1 90.56 223 PRO B C 1
ATOM 4135 O O . PRO B 1 223 ? 6.922 -8.398 -16.234 1 90.56 223 PRO B O 1
ATOM 4138 N N . ALA B 1 224 ? 5.41 -7.035 -17.172 1 91.25 224 ALA B N 1
ATOM 4139 C CA . ALA B 1 224 ? 5.895 -7.305 -18.516 1 91.25 224 ALA B CA 1
ATOM 4140 C C . ALA B 1 224 ? 7.348 -6.875 -18.688 1 91.25 224 ALA B C 1
ATOM 4142 O O . ALA B 1 224 ? 8.125 -7.523 -19.391 1 91.25 224 ALA B O 1
ATOM 4143 N N . GLN B 1 225 ? 7.711 -5.816 -18.094 1 93.19 225 GLN B N 1
ATOM 4144 C CA . GLN B 1 225 ? 9.086 -5.324 -18.125 1 93.19 225 GLN B CA 1
ATOM 4145 C C . GLN B 1 225 ? 10.016 -6.227 -17.328 1 93.19 225 GLN B C 1
ATOM 4147 O O . GLN B 1 225 ? 11.141 -6.5 -17.75 1 93.19 225 GLN B O 1
ATOM 4152 N N . ALA B 1 226 ? 9.531 -6.633 -16.188 1 94.38 226 ALA B N 1
ATOM 4153 C CA . ALA B 1 226 ? 10.305 -7.562 -15.367 1 94.38 226 ALA B CA 1
ATOM 4154 C C . ALA B 1 226 ? 10.555 -8.875 -16.109 1 94.38 226 ALA B C 1
ATOM 4156 O O . ALA B 1 226 ? 11.656 -9.414 -16.062 1 94.38 226 ALA B O 1
ATOM 4157 N N . ASP B 1 227 ? 9.547 -9.297 -16.844 1 95.44 227 ASP B N 1
ATOM 4158 C CA . ASP B 1 227 ? 9.672 -10.531 -17.609 1 95.44 227 ASP B CA 1
ATOM 4159 C C . ASP B 1 227 ? 10.727 -10.406 -18.703 1 95.44 227 ASP B C 1
ATOM 4161 O O . ASP B 1 227 ? 11.516 -11.32 -18.922 1 95.44 227 ASP B O 1
ATOM 4165 N N . ARG B 1 228 ? 10.688 -9.297 -19.359 1 96.19 228 ARG B N 1
ATOM 4166 C CA . ARG B 1 228 ? 11.633 -9.078 -20.453 1 96.19 228 ARG B CA 1
ATOM 4167 C C . ARG B 1 228 ? 13.07 -9.094 -19.953 1 96.19 228 ARG B C 1
ATOM 4169 O O . ARG B 1 228 ? 13.945 -9.695 -20.562 1 96.19 228 ARG B O 1
ATOM 4176 N N . SER B 1 229 ? 13.273 -8.422 -18.859 1 96.5 229 SER B N 1
ATOM 4177 C CA . SER B 1 229 ? 14.625 -8.375 -18.312 1 96.5 229 SER B CA 1
ATOM 4178 C C . SER B 1 229 ? 15.062 -9.75 -17.797 1 96.5 229 SER B C 1
ATOM 4180 O O . SER B 1 229 ? 16.219 -10.148 -17.984 1 96.5 229 SER B O 1
ATOM 4182 N N . ALA B 1 230 ? 14.203 -10.43 -17.141 1 97.44 230 ALA B N 1
ATOM 4183 C CA . ALA B 1 230 ? 14.5 -11.781 -16.688 1 97.44 230 ALA B CA 1
ATOM 4184 C C . ALA B 1 230 ? 14.812 -12.711 -17.859 1 97.44 230 ALA B C 1
ATOM 4186 O O . ALA B 1 230 ? 15.734 -13.523 -17.781 1 97.44 230 ALA B O 1
ATOM 4187 N N . ALA B 1 231 ? 14.039 -12.57 -18.906 1 97.62 231 ALA B N 1
ATOM 4188 C CA . ALA B 1 231 ? 14.258 -13.391 -20.094 1 97.62 231 ALA B CA 1
ATOM 4189 C C . ALA B 1 231 ? 15.633 -13.125 -20.703 1 97.62 231 ALA B C 1
ATOM 4191 O O . ALA B 1 231 ? 16.312 -14.055 -21.141 1 97.62 231 ALA B O 1
ATOM 4192 N N . ALA B 1 232 ? 15.938 -11.906 -20.766 1 96.94 232 ALA B N 1
ATOM 4193 C CA . ALA B 1 232 ? 17.234 -11.523 -21.312 1 96.94 232 ALA B CA 1
ATOM 4194 C C . ALA B 1 232 ? 18.375 -12.141 -20.516 1 96.94 232 ALA B C 1
ATOM 4196 O O . ALA B 1 232 ? 19.375 -12.578 -21.078 1 96.94 232 ALA B O 1
ATOM 4197 N N . LEU B 1 233 ? 18.281 -12.211 -19.219 1 97.44 233 LEU B N 1
ATOM 4198 C CA . LEU B 1 233 ? 19.328 -12.703 -18.344 1 97.44 233 LEU B CA 1
ATOM 4199 C C . LEU B 1 233 ? 19.344 -14.234 -18.328 1 97.44 233 LEU B C 1
ATOM 4201 O O . LEU B 1 233 ? 20.406 -14.844 -18.422 1 97.44 233 LEU B O 1
ATOM 4205 N N . LEU B 1 234 ? 18.219 -14.852 -18.234 1 97.56 234 LEU B N 1
ATOM 4206 C CA . LEU B 1 234 ? 18.125 -16.297 -18.016 1 97.56 234 LEU B CA 1
ATOM 4207 C C . LEU B 1 234 ? 18.156 -17.047 -19.344 1 97.56 234 LEU B C 1
ATOM 4209 O O . LEU B 1 234 ? 18.375 -18.266 -19.359 1 97.56 234 LEU B O 1
ATOM 4213 N N . GLY B 1 235 ? 17.875 -16.359 -20.406 1 95.5 235 GLY B N 1
ATOM 4214 C CA . GLY B 1 235 ? 17.891 -17 -21.719 1 95.5 235 GLY B CA 1
ATOM 4215 C C . GLY B 1 235 ? 19.297 -17.219 -22.25 1 95.5 235 GLY B C 1
ATOM 4216 O O . GLY B 1 235 ? 19.469 -17.859 -23.281 1 95.5 235 GLY B O 1
ATOM 4217 N N . ARG B 1 236 ? 20.234 -16.781 -21.578 1 93.81 236 ARG B N 1
ATOM 4218 C CA . ARG B 1 236 ? 21.625 -16.938 -21.984 1 93.81 236 ARG B CA 1
ATOM 4219 C C . ARG B 1 236 ? 22.078 -18.391 -21.859 1 93.81 236 ARG B C 1
ATOM 4221 O O . ARG B 1 236 ? 21.609 -19.125 -20.984 1 93.81 236 ARG B O 1
ATOM 4228 N N . SER B 1 237 ? 23.078 -18.734 -22.719 1 92.5 237 SER B N 1
ATOM 4229 C CA . SER B 1 237 ? 23.656 -20.062 -22.656 1 92.5 237 SER B CA 1
ATOM 4230 C C . SER B 1 237 ? 24.484 -20.25 -21.391 1 92.5 237 SER B C 1
ATOM 4232 O O . SER B 1 237 ? 24.562 -21.344 -20.828 1 92.5 237 SER B O 1
ATOM 4234 N N . ASP B 1 238 ? 25.062 -19.141 -21 1 93.19 238 ASP B N 1
ATOM 4235 C CA . ASP B 1 238 ? 25.844 -19.125 -19.766 1 93.19 238 ASP B CA 1
ATOM 4236 C C . ASP B 1 238 ? 25.078 -18.422 -18.641 1 93.19 238 ASP B C 1
ATOM 4238 O O . ASP B 1 238 ? 25.625 -17.547 -17.969 1 93.19 238 ASP B O 1
ATOM 4242 N N . ARG B 1 239 ? 23.875 -18.906 -18.453 1 94.75 239 ARG B N 1
ATOM 4243 C CA . ARG B 1 239 ? 22.984 -18.266 -17.484 1 94.75 239 ARG B CA 1
ATOM 4244 C C . ARG B 1 239 ? 23.578 -18.312 -16.078 1 94.75 239 ARG B C 1
ATOM 4246 O O . ARG B 1 239 ? 24.25 -19.281 -15.719 1 94.75 239 ARG B O 1
ATOM 4253 N N . PRO B 1 240 ? 23.359 -17.297 -15.312 1 98.06 240 PRO B N 1
ATOM 4254 C CA . PRO B 1 240 ? 23.812 -17.328 -13.922 1 98.06 240 PRO B CA 1
ATOM 4255 C C . PRO B 1 240 ? 23.078 -18.375 -13.086 1 98.06 240 PRO B C 1
ATOM 4257 O O . PRO B 1 240 ? 22 -18.828 -13.469 1 98.06 240 PRO B O 1
ATOM 4260 N N . THR B 1 241 ? 23.703 -18.766 -12.016 1 98.06 241 THR B N 1
ATOM 4261 C CA . THR B 1 241 ? 23.078 -19.703 -11.102 1 98.06 241 THR B CA 1
ATOM 4262 C C . THR B 1 241 ? 22.375 -18.969 -9.961 1 98.06 241 THR B C 1
ATOM 4264 O O . THR B 1 241 ? 21.688 -19.578 -9.141 1 98.06 241 THR B O 1
ATOM 4267 N N . ALA B 1 242 ? 22.562 -17.609 -9.922 1 98.75 242 ALA B N 1
ATOM 4268 C CA . ALA B 1 242 ? 21.875 -16.766 -8.945 1 98.75 242 ALA B CA 1
ATOM 4269 C C . ALA B 1 242 ? 21.578 -15.383 -9.516 1 98.75 242 ALA B C 1
ATOM 4271 O O . ALA B 1 242 ? 22.312 -14.898 -10.383 1 98.75 242 ALA B O 1
ATOM 4272 N N . VAL B 1 243 ? 20.531 -14.805 -9.062 1 98.88 243 VAL B N 1
ATOM 4273 C CA . VAL B 1 243 ? 20.156 -13.453 -9.484 1 98.88 243 VAL B CA 1
ATOM 4274 C C . VAL B 1 243 ? 19.875 -12.594 -8.266 1 98.88 243 VAL B C 1
ATOM 4276 O O . VAL B 1 243 ? 19.062 -12.969 -7.406 1 98.88 243 VAL B O 1
ATOM 4279 N N . PHE B 1 244 ? 20.625 -11.516 -8.156 1 98.81 244 PHE B N 1
ATOM 4280 C CA . PHE B 1 244 ? 20.297 -10.43 -7.234 1 98.81 244 PHE B CA 1
ATOM 4281 C C . PHE B 1 244 ? 19.422 -9.391 -7.906 1 98.81 244 PHE B C 1
ATOM 4283 O O . PHE B 1 244 ? 19.859 -8.695 -8.828 1 98.81 244 PHE B O 1
ATOM 4290 N N . CYS B 1 245 ? 18.141 -9.281 -7.445 1 98.44 245 CYS B N 1
ATOM 4291 C CA . CYS B 1 245 ? 17.188 -8.375 -8.078 1 98.44 245 CYS B CA 1
ATOM 4292 C C . CYS B 1 245 ? 17.125 -7.043 -7.34 1 98.44 245 CYS B C 1
ATOM 4294 O O . CYS B 1 245 ? 17.156 -7.012 -6.105 1 98.44 245 CYS B O 1
ATOM 4296 N N . TYR B 1 246 ? 16.953 -5.984 -8.07 1 96.44 246 TYR B N 1
ATOM 4297 C CA . TYR B 1 246 ? 16.828 -4.641 -7.52 1 96.44 246 TYR B CA 1
ATOM 4298 C C . TYR B 1 246 ? 15.703 -4.574 -6.492 1 96.44 246 TYR B C 1
ATOM 4300 O O . TYR B 1 246 ? 15.828 -3.896 -5.469 1 96.44 246 TYR B O 1
ATOM 4308 N N . ASN B 1 247 ? 14.625 -5.227 -6.801 1 94.88 247 ASN B N 1
ATOM 4309 C CA . ASN B 1 247 ? 13.516 -5.309 -5.859 1 94.88 247 ASN B CA 1
ATOM 4310 C C . ASN B 1 247 ? 12.688 -6.574 -6.074 1 94.88 247 ASN B C 1
ATOM 4312 O O . ASN B 1 247 ? 12.977 -7.359 -6.98 1 94.88 247 ASN B O 1
ATOM 4316 N N . ASP B 1 248 ? 11.703 -6.746 -5.23 1 95.44 248 ASP B N 1
ATOM 4317 C CA . ASP B 1 248 ? 10.906 -7.969 -5.223 1 95.44 248 ASP B CA 1
ATOM 4318 C C . ASP B 1 248 ? 10.055 -8.078 -6.484 1 95.44 248 ASP B C 1
ATOM 4320 O O . ASP B 1 248 ? 9.75 -9.18 -6.945 1 95.44 248 ASP B O 1
ATOM 4324 N N . ALA B 1 249 ? 9.656 -6.938 -7.066 1 93.56 249 ALA B N 1
ATOM 4325 C CA . ALA B 1 249 ? 8.875 -6.973 -8.305 1 93.56 249 ALA B CA 1
ATOM 4326 C C . ALA B 1 249 ? 9.68 -7.602 -9.438 1 93.56 249 ALA B C 1
ATOM 4328 O O . ALA B 1 249 ? 9.148 -8.398 -10.219 1 93.56 249 ALA B O 1
ATOM 4329 N N . LEU B 1 250 ? 10.898 -7.238 -9.547 1 95.81 250 LEU B N 1
ATOM 4330 C CA . LEU B 1 250 ? 11.766 -7.84 -10.547 1 95.81 250 LEU B CA 1
ATOM 4331 C C . LEU B 1 250 ? 11.992 -9.32 -10.258 1 95.81 250 LEU B C 1
ATOM 4333 O O . LEU B 1 250 ? 12.047 -10.133 -11.18 1 95.81 250 LEU B O 1
ATOM 4337 N N . ALA B 1 251 ? 12.141 -9.617 -8.945 1 97.38 251 ALA B N 1
ATOM 4338 C CA . ALA B 1 251 ? 12.273 -11.023 -8.562 1 97.38 251 ALA B CA 1
ATOM 4339 C C . ALA B 1 251 ? 11.07 -11.836 -9.016 1 97.38 251 ALA B C 1
ATOM 4341 O O . ALA B 1 251 ? 11.219 -12.984 -9.453 1 97.38 251 ALA B O 1
ATOM 4342 N N . ALA B 1 252 ? 9.891 -11.25 -8.891 1 95 252 ALA B N 1
ATOM 4343 C CA . ALA B 1 252 ? 8.688 -11.938 -9.359 1 95 252 ALA B CA 1
ATOM 4344 C C . ALA B 1 252 ? 8.781 -12.258 -10.844 1 95 252 ALA B C 1
ATOM 4346 O O . ALA B 1 252 ? 8.336 -13.312 -11.289 1 95 252 ALA B O 1
ATOM 4347 N N . GLY B 1 253 ? 9.336 -11.312 -11.609 1 95.62 253 GLY B N 1
ATOM 4348 C CA . GLY B 1 253 ? 9.578 -11.562 -13.023 1 95.62 253 GLY B CA 1
ATOM 4349 C C . GLY B 1 253 ? 10.523 -12.719 -13.266 1 95.62 253 GLY B C 1
ATOM 4350 O O . GLY B 1 253 ? 10.32 -13.523 -14.18 1 95.62 253 GLY B O 1
ATOM 4351 N N . VAL B 1 254 ? 11.516 -12.844 -12.438 1 97.56 254 VAL B N 1
ATOM 4352 C CA . VAL B 1 254 ? 12.469 -13.945 -12.531 1 97.56 254 VAL B CA 1
ATOM 4353 C C . VAL B 1 254 ? 11.758 -15.266 -12.266 1 97.56 254 VAL B C 1
ATOM 4355 O O . VAL B 1 254 ? 11.984 -16.25 -12.977 1 97.56 254 VAL B O 1
ATOM 4358 N N . TYR B 1 255 ? 10.898 -15.297 -11.234 1 95.19 255 TYR B N 1
ATOM 4359 C CA . TYR B 1 255 ? 10.125 -16.5 -10.922 1 95.19 255 TYR B CA 1
ATOM 4360 C C . TYR B 1 255 ? 9.312 -16.938 -12.125 1 95.19 255 TYR B C 1
ATOM 4362 O O . TYR B 1 255 ? 9.328 -18.125 -12.484 1 95.19 255 TYR B O 1
ATOM 4370 N N . ARG B 1 256 ? 8.633 -15.977 -12.758 1 93.19 256 ARG B N 1
ATOM 4371 C CA . ARG B 1 256 ? 7.785 -16.328 -13.898 1 93.19 256 ARG B CA 1
ATOM 4372 C C . ARG B 1 256 ? 8.617 -16.828 -15.062 1 93.19 256 ARG B C 1
ATOM 4374 O O . ARG B 1 256 ? 8.25 -17.812 -15.711 1 93.19 256 ARG B O 1
ATOM 4381 N N . GLN B 1 257 ? 9.734 -16.219 -15.297 1 95.44 257 GLN B N 1
ATOM 4382 C CA . GLN B 1 257 ? 10.602 -16.641 -16.391 1 95.44 257 GLN B CA 1
ATOM 4383 C C . GLN B 1 257 ? 11.242 -18 -16.109 1 95.44 257 GLN B C 1
ATOM 4385 O O . GLN B 1 257 ? 11.375 -18.828 -17 1 95.44 257 GLN B O 1
ATOM 4390 N N . ALA B 1 258 ? 11.688 -18.203 -14.859 1 96 258 ALA B N 1
ATOM 4391 C CA . ALA B 1 258 ? 12.242 -19.484 -14.469 1 96 258 ALA B CA 1
ATOM 4392 C C . ALA B 1 258 ? 11.25 -20.625 -14.727 1 96 258 ALA B C 1
ATOM 4394 O O . ALA B 1 258 ? 11.609 -21.672 -15.258 1 96 258 ALA B O 1
ATOM 4395 N N . ALA B 1 259 ? 10.055 -20.359 -14.328 1 90.5 259 ALA B N 1
ATOM 4396 C CA . ALA B 1 259 ? 9.008 -21.359 -14.547 1 90.5 259 ALA B CA 1
ATOM 4397 C C . ALA B 1 259 ? 8.859 -21.672 -16.031 1 90.5 259 ALA B C 1
ATOM 4399 O O . ALA B 1 259 ? 8.719 -22.828 -16.422 1 90.5 259 ALA B O 1
ATOM 4400 N N . ARG B 1 260 ? 8.867 -20.672 -16.875 1 91 260 ARG B N 1
ATOM 4401 C CA . ARG B 1 260 ? 8.727 -20.844 -18.312 1 91 260 ARG B CA 1
ATOM 4402 C C . ARG B 1 260 ? 9.867 -21.672 -18.891 1 91 260 ARG B C 1
ATOM 4404 O O . ARG B 1 260 ? 9.672 -22.438 -19.828 1 91 260 ARG B O 1
ATOM 4411 N N . LEU B 1 261 ? 11.008 -21.578 -18.281 1 94.69 261 LEU B N 1
ATOM 4412 C CA . LEU B 1 261 ? 12.203 -22.25 -18.781 1 94.69 261 LEU B CA 1
ATOM 4413 C C . LEU B 1 261 ? 12.375 -23.609 -18.109 1 94.69 261 LEU B C 1
ATOM 4415 O O . LEU B 1 261 ? 13.305 -24.359 -18.438 1 94.69 261 LEU B O 1
ATOM 4419 N N . GLY B 1 262 ? 11.516 -23.906 -17.172 1 93.25 262 GLY B N 1
ATOM 4420 C CA . GLY B 1 262 ? 11.594 -25.172 -16.453 1 93.25 262 GLY B CA 1
ATOM 4421 C C . GLY B 1 262 ? 12.703 -25.203 -15.414 1 93.25 262 GLY B C 1
ATOM 4422 O O . GLY B 1 262 ? 13.219 -26.281 -15.086 1 93.25 262 GLY B O 1
ATOM 4423 N N . LEU B 1 263 ? 13.102 -24.031 -14.93 1 95.69 263 LEU B N 1
ATOM 4424 C CA . LEU B 1 263 ? 14.141 -23.938 -13.914 1 95.69 263 LEU B CA 1
ATOM 4425 C C . LEU B 1 263 ? 13.531 -24 -12.516 1 95.69 263 LEU B C 1
ATOM 4427 O O . LEU B 1 263 ? 12.516 -23.344 -12.242 1 95.69 263 LEU B O 1
ATOM 4431 N N . SER B 1 264 ? 14.172 -24.75 -11.672 1 95.38 264 SER B N 1
ATOM 4432 C CA . SER B 1 264 ? 13.719 -24.859 -10.289 1 95.38 264 SER B CA 1
ATOM 4433 C C . SER B 1 264 ? 14.398 -23.812 -9.406 1 95.38 264 SER B C 1
ATOM 4435 O O . SER B 1 264 ? 15.617 -23.641 -9.469 1 95.38 264 SER B O 1
ATOM 4437 N N . ILE B 1 265 ? 13.656 -23.109 -8.703 1 97.12 265 ILE B N 1
ATOM 4438 C CA . ILE B 1 265 ? 14.156 -22.266 -7.621 1 97.12 265 ILE B CA 1
ATOM 4439 C C . ILE B 1 265 ? 14 -22.984 -6.285 1 97.12 265 ILE B C 1
ATOM 4441 O O . ILE B 1 265 ? 12.898 -23.406 -5.926 1 97.12 265 ILE B O 1
ATOM 4445 N N . PRO B 1 266 ? 14.992 -23.156 -5.57 1 97.25 266 PRO B N 1
ATOM 4446 C CA . PRO B 1 266 ? 16.297 -22.516 -5.707 1 97.25 266 PRO B CA 1
ATOM 4447 C C . PRO B 1 266 ? 17.344 -23.422 -6.363 1 97.25 266 PRO B C 1
ATOM 4449 O O . PRO B 1 266 ? 18.5 -23.047 -6.488 1 97.25 266 PRO B O 1
ATOM 4452 N N . HIS B 1 267 ? 16.984 -24.609 -6.738 1 96.88 267 HIS B N 1
ATOM 4453 C CA . HIS B 1 267 ? 17.984 -25.641 -7.031 1 96.88 267 HIS B CA 1
ATOM 4454 C C . HIS B 1 267 ? 18.75 -25.328 -8.32 1 96.88 267 HIS B C 1
ATOM 4456 O O . HIS B 1 267 ? 19.953 -25.562 -8.406 1 96.88 267 HIS B O 1
ATOM 4462 N N . ASP B 1 268 ? 18.047 -24.859 -9.312 1 97.19 268 ASP B N 1
ATOM 4463 C CA . ASP B 1 268 ? 18.703 -24.469 -10.555 1 97.19 268 ASP B CA 1
ATOM 4464 C C . ASP B 1 268 ? 19.094 -22.984 -10.531 1 97.19 268 ASP B C 1
ATOM 4466 O O . ASP B 1 268 ? 20.031 -22.578 -11.219 1 97.19 268 ASP B O 1
ATOM 4470 N N . LEU B 1 269 ? 18.328 -22.203 -9.766 1 98.5 269 LEU B N 1
ATOM 4471 C CA . LEU B 1 269 ? 18.5 -20.75 -9.742 1 98.5 269 LEU B CA 1
ATOM 4472 C C . LEU B 1 269 ? 18.141 -20.188 -8.367 1 98.5 269 LEU B C 1
ATOM 4474 O O . LEU B 1 269 ? 17 -20.328 -7.918 1 98.5 269 LEU B O 1
ATOM 4478 N N . SER B 1 270 ? 19.125 -19.594 -7.746 1 98.81 270 SER B N 1
ATOM 4479 C CA . SER B 1 270 ? 18.828 -18.844 -6.531 1 98.81 270 SER B CA 1
ATOM 4480 C C . SER B 1 270 ? 18.422 -17.422 -6.852 1 98.81 270 SER B C 1
ATOM 4482 O O . SER B 1 270 ? 18.969 -16.797 -7.766 1 98.81 270 SER B O 1
ATOM 4484 N N . VAL B 1 271 ? 17.422 -16.906 -6.137 1 98.88 271 VAL B N 1
ATOM 4485 C CA . VAL B 1 271 ? 16.922 -15.562 -6.379 1 98.88 271 VAL B CA 1
ATOM 4486 C C . VAL B 1 271 ? 16.859 -14.789 -5.062 1 98.88 271 VAL B C 1
ATOM 4488 O O . VAL B 1 271 ? 16.359 -15.305 -4.059 1 98.88 271 VAL B O 1
ATOM 4491 N N . ILE B 1 272 ? 17.391 -13.625 -5.031 1 98.81 272 ILE B N 1
ATOM 4492 C CA . ILE B 1 272 ? 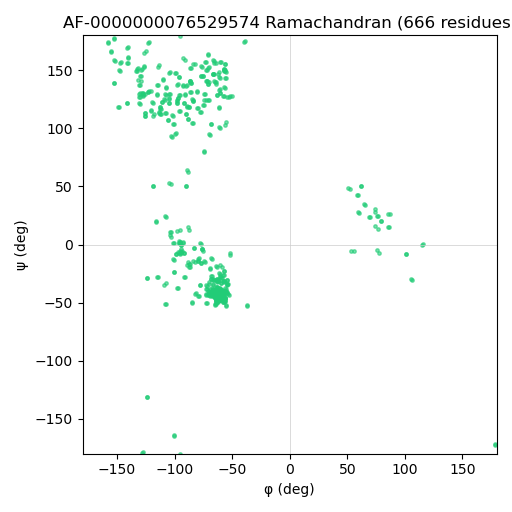17.234 -12.711 -3.906 1 98.81 272 ILE B CA 1
ATOM 4493 C C . ILE B 1 272 ? 16.609 -11.406 -4.387 1 98.81 272 ILE B C 1
ATOM 4495 O O . ILE B 1 272 ? 16.953 -10.898 -5.453 1 98.81 272 ILE B O 1
ATOM 4499 N N . GLY B 1 273 ? 15.625 -10.977 -3.67 1 98.31 273 GLY B N 1
ATOM 4500 C CA . GLY B 1 273 ? 14.992 -9.695 -3.955 1 98.31 273 GLY B CA 1
ATOM 4501 C C . GLY B 1 273 ? 15.453 -8.586 -3.033 1 98.31 273 GLY B C 1
ATOM 4502 O O . GLY B 1 273 ? 16.531 -8.664 -2.449 1 98.31 273 GLY B O 1
ATOM 4503 N N . PHE B 1 274 ? 14.75 -7.492 -2.973 1 97.06 274 PHE B N 1
ATOM 4504 C CA . PHE B 1 274 ? 15 -6.328 -2.127 1 97.06 274 PHE B CA 1
ATOM 4505 C C . PHE B 1 274 ? 13.695 -5.598 -1.823 1 97.06 274 PHE B C 1
ATOM 4507 O O . PHE B 1 274 ? 12.867 -5.41 -2.711 1 97.06 274 PHE B O 1
ATOM 4514 N N . ASP B 1 275 ? 13.562 -5.129 -0.473 1 93.81 275 ASP B N 1
ATOM 4515 C CA . ASP B 1 275 ? 12.523 -4.289 0.112 1 93.81 275 ASP B CA 1
ATOM 4516 C C . ASP B 1 275 ? 11.586 -5.109 0.991 1 93.81 275 ASP B C 1
ATOM 4518 O O . ASP B 1 275 ? 10.984 -4.582 1.929 1 93.81 275 ASP B O 1
ATOM 4522 N N . ASP B 1 276 ? 11.391 -6.469 0.634 1 96.38 276 ASP B N 1
ATOM 4523 C CA . ASP B 1 276 ? 10.5 -7.355 1.379 1 96.38 276 ASP B CA 1
ATOM 4524 C C . ASP B 1 276 ? 9.062 -6.859 1.33 1 96.38 276 ASP B C 1
ATOM 4526 O O . ASP B 1 276 ? 8.43 -6.672 2.371 1 96.38 276 ASP B O 1
ATOM 4530 N N . LEU B 1 277 ? 8.648 -6.594 0.132 1 93.06 277 LEU B N 1
ATOM 4531 C CA . LEU B 1 277 ? 7.223 -6.355 -0.063 1 93.06 277 LEU B CA 1
ATOM 4532 C C . LEU B 1 277 ? 6.426 -7.637 0.148 1 93.06 277 LEU B C 1
ATOM 4534 O O . LEU B 1 277 ? 6.309 -8.461 -0.765 1 93.06 277 LEU B O 1
ATOM 4538 N N . ARG B 1 278 ? 5.781 -7.77 1.232 1 88.81 278 ARG B N 1
ATOM 4539 C CA . ARG B 1 278 ? 5.227 -9.031 1.721 1 88.81 278 ARG B CA 1
ATOM 4540 C C . ARG B 1 278 ? 4.219 -9.602 0.73 1 88.81 278 ARG B C 1
ATOM 4542 O O . ARG B 1 278 ? 4.113 -10.82 0.582 1 88.81 278 ARG B O 1
ATOM 4549 N N . LEU B 1 279 ? 3.514 -8.75 0.05 1 87.75 279 LEU B N 1
ATOM 4550 C CA . LEU B 1 279 ? 2.535 -9.211 -0.93 1 87.75 279 LEU B CA 1
ATOM 4551 C C . LEU B 1 279 ? 3.217 -9.961 -2.066 1 87.75 279 LEU B C 1
ATOM 4553 O O . LEU B 1 279 ? 2.566 -10.719 -2.793 1 87.75 279 LEU B O 1
ATOM 4557 N N . ILE B 1 280 ? 4.496 -9.758 -2.199 1 91.44 280 ILE B N 1
ATOM 4558 C CA . ILE B 1 280 ? 5.242 -10.461 -3.236 1 91.44 280 ILE B CA 1
ATOM 4559 C C . ILE B 1 280 ? 6.137 -11.523 -2.598 1 91.44 280 ILE B C 1
ATOM 4561 O O . ILE B 1 280 ? 6.004 -12.711 -2.893 1 91.44 280 ILE B O 1
ATOM 4565 N N . SER B 1 281 ? 6.898 -11.164 -1.64 1 94.19 281 SER B N 1
ATOM 4566 C CA . SER B 1 281 ? 7.984 -12 -1.132 1 94.19 281 SER B CA 1
ATOM 4567 C C . SER B 1 281 ? 7.445 -13.266 -0.467 1 94.19 281 SER B C 1
ATOM 4569 O O . SER B 1 281 ? 8.086 -14.312 -0.512 1 94.19 281 SER B O 1
ATOM 4571 N N . THR B 1 282 ? 6.238 -13.164 0.105 1 90.5 282 THR B N 1
ATOM 4572 C CA . THR B 1 282 ? 5.695 -14.312 0.815 1 90.5 282 THR B CA 1
ATOM 4573 C C . THR B 1 282 ? 4.711 -15.078 -0.068 1 90.5 282 THR B C 1
ATOM 4575 O O . THR B 1 282 ? 4.293 -16.188 0.278 1 90.5 282 THR B O 1
ATOM 4578 N N . ASN B 1 283 ? 4.398 -14.508 -1.212 1 87.88 283 ASN B N 1
ATOM 4579 C CA . ASN B 1 283 ? 3.4 -15.148 -2.062 1 87.88 283 ASN B CA 1
ATOM 4580 C C . ASN B 1 283 ? 4.051 -15.914 -3.213 1 87.88 283 ASN B C 1
ATOM 4582 O O . ASN B 1 283 ? 3.385 -16.688 -3.906 1 87.88 283 ASN B O 1
ATOM 4586 N N . LEU B 1 284 ? 5.285 -15.688 -3.402 1 89.94 284 LEU B N 1
ATOM 4587 C CA . LEU B 1 284 ? 6.031 -16.5 -4.359 1 89.94 284 LEU B CA 1
ATOM 4588 C C . LEU B 1 284 ? 6.273 -17.891 -3.811 1 89.94 284 LEU B C 1
ATOM 4590 O O . LEU B 1 284 ? 6.254 -18.109 -2.596 1 89.94 284 LEU B O 1
ATOM 4594 N N . ALA B 1 285 ? 6.352 -18.844 -4.754 1 88.19 285 ALA B N 1
ATOM 4595 C CA . ALA B 1 285 ? 6.672 -20.219 -4.395 1 88.19 285 ALA B CA 1
ATOM 4596 C C . ALA B 1 285 ? 7.867 -20.734 -5.191 1 88.19 285 ALA B C 1
ATOM 4598 O O . ALA B 1 285 ? 7.777 -20.906 -6.41 1 88.19 285 ALA B O 1
ATOM 4599 N N . PRO B 1 286 ? 8.984 -20.984 -4.484 1 93.19 286 PRO B N 1
ATOM 4600 C CA . PRO B 1 286 ? 9.211 -20.875 -3.041 1 93.19 286 PRO B CA 1
ATOM 4601 C C . PRO B 1 286 ? 9.242 -19.422 -2.551 1 93.19 286 PRO B C 1
ATOM 4603 O O . PRO B 1 286 ? 9.352 -18.5 -3.357 1 93.19 286 PRO B O 1
ATOM 4606 N N . GLY B 1 287 ? 9.094 -19.266 -1.2 1 94.56 287 GLY B N 1
ATOM 4607 C CA . GLY B 1 287 ? 9.188 -17.938 -0.621 1 94.56 287 GLY B CA 1
ATOM 4608 C C . GLY B 1 287 ? 10.492 -17.234 -0.956 1 94.56 287 GLY B C 1
ATOM 4609 O O . GLY B 1 287 ? 11.555 -17.859 -0.973 1 94.56 287 GLY B O 1
ATOM 4610 N N . LEU B 1 288 ? 10.453 -15.93 -1.173 1 97.56 288 LEU B N 1
ATOM 4611 C CA . LEU B 1 288 ? 11.57 -15.164 -1.717 1 97.56 288 LEU B CA 1
ATOM 4612 C C . LEU B 1 288 ? 12.5 -14.688 -0.603 1 97.56 288 LEU B C 1
ATOM 4614 O O . LEU B 1 288 ? 12.062 -13.984 0.312 1 97.56 288 LEU B O 1
ATOM 4618 N N . THR B 1 289 ? 13.734 -15.125 -0.644 1 98.81 289 THR B N 1
ATOM 4619 C CA . THR B 1 289 ? 14.781 -14.469 0.133 1 98.81 289 THR B CA 1
ATOM 4620 C C . THR B 1 289 ? 14.977 -13.023 -0.336 1 98.81 289 THR B C 1
ATOM 4622 O O . THR B 1 289 ? 15.062 -12.766 -1.538 1 98.81 289 THR B O 1
ATOM 4625 N N . THR B 1 290 ? 14.961 -12.086 0.558 1 98.75 290 THR B N 1
ATOM 4626 C CA . THR B 1 290 ? 14.984 -10.68 0.169 1 98.75 290 THR B CA 1
ATOM 4627 C C . THR B 1 290 ? 15.625 -9.82 1.261 1 98.75 290 THR B C 1
ATOM 4629 O O . THR B 1 290 ? 15.859 -10.305 2.371 1 98.75 290 THR B O 1
ATOM 4632 N N . MET B 1 291 ? 16.078 -8.672 0.871 1 98.75 291 MET B N 1
ATOM 4633 C CA . MET B 1 291 ? 16.5 -7.66 1.834 1 98.75 291 MET B CA 1
ATOM 4634 C C . MET B 1 291 ? 15.312 -6.805 2.271 1 98.75 291 MET B C 1
ATOM 4636 O O . MET B 1 291 ? 14.547 -6.32 1.434 1 98.75 291 MET B O 1
ATOM 4640 N N . ARG B 1 292 ? 15.156 -6.617 3.559 1 98.06 292 ARG B N 1
ATOM 4641 C CA . ARG B 1 292 ? 14.039 -5.812 4.051 1 98.06 292 ARG B CA 1
ATOM 4642 C C . ARG B 1 292 ? 14.445 -4.348 4.203 1 98.06 292 ARG B C 1
ATOM 4644 O O . ARG B 1 292 ? 15.422 -4.039 4.891 1 98.06 292 ARG B O 1
ATOM 4651 N N . LEU B 1 293 ? 13.727 -3.461 3.502 1 97.25 293 LEU B N 1
ATOM 4652 C CA . LEU B 1 293 ? 13.914 -2.031 3.719 1 97.25 293 LEU B CA 1
ATOM 4653 C C . LEU B 1 293 ? 13.344 -1.604 5.066 1 97.25 293 LEU B C 1
ATOM 4655 O O . LEU B 1 293 ? 12.25 -2.031 5.441 1 97.25 293 LEU B O 1
ATOM 4659 N N . PRO B 1 294 ? 14.031 -0.768 5.785 1 97.5 294 PRO B N 1
ATOM 4660 C CA . PRO B 1 294 ? 13.641 -0.396 7.148 1 97.5 294 PRO B CA 1
ATOM 4661 C C . PRO B 1 294 ? 12.727 0.826 7.184 1 97.5 294 PRO B C 1
ATOM 4663 O O . PRO B 1 294 ? 12.953 1.745 7.977 1 97.5 294 PRO B O 1
ATOM 4666 N N . HIS B 1 295 ? 11.695 0.828 6.418 1 96.56 295 HIS B N 1
ATOM 4667 C CA . HIS B 1 295 ? 10.812 1.979 6.273 1 96.56 295 HIS B CA 1
ATOM 4668 C C . HIS B 1 295 ? 10.156 2.342 7.602 1 96.56 295 HIS B C 1
ATOM 4670 O O . HIS B 1 295 ? 10.078 3.52 7.961 1 96.56 295 HIS B O 1
ATOM 4676 N N . ARG B 1 296 ? 9.664 1.359 8.359 1 96.81 296 ARG B N 1
ATOM 4677 C CA . ARG B 1 296 ? 9 1.619 9.633 1 96.81 296 ARG B CA 1
ATOM 4678 C C . ARG B 1 296 ? 9.969 2.201 10.648 1 96.81 296 ARG B C 1
ATOM 4680 O O . ARG B 1 296 ? 9.656 3.188 11.32 1 96.81 296 ARG B O 1
ATOM 4687 N N . ALA B 1 297 ? 11.156 1.579 10.711 1 98.06 297 ALA B N 1
ATOM 4688 C CA . ALA B 1 297 ? 12.164 2.057 11.648 1 98.06 297 ALA B CA 1
ATOM 4689 C C . ALA B 1 297 ? 12.609 3.475 11.305 1 98.06 297 ALA B C 1
ATOM 4691 O O . ALA B 1 297 ? 12.773 4.316 12.195 1 98.06 297 ALA B O 1
ATOM 4692 N N . MET B 1 298 ? 12.828 3.717 10.062 1 97.88 298 MET B N 1
ATOM 4693 C CA . MET B 1 298 ? 13.234 5.043 9.602 1 97.88 298 MET B CA 1
ATOM 4694 C C . MET B 1 298 ? 12.164 6.078 9.914 1 97.88 298 MET B C 1
ATOM 4696 O O . MET B 1 298 ? 12.469 7.168 10.406 1 97.88 298 MET B O 1
ATOM 4700 N N . ALA B 1 299 ? 10.93 5.746 9.586 1 98 299 ALA B N 1
ATOM 4701 C CA . ALA B 1 299 ? 9.828 6.68 9.805 1 98 299 ALA B CA 1
ATOM 4702 C C . ALA B 1 299 ? 9.656 6.996 11.289 1 98 299 ALA B C 1
ATOM 4704 O O . ALA B 1 299 ? 9.516 8.156 11.672 1 98 299 ALA B O 1
ATOM 4705 N N . ASP B 1 300 ? 9.656 5.973 12.07 1 97.88 300 ASP B N 1
ATOM 4706 C CA . ASP B 1 300 ? 9.547 6.16 13.516 1 97.88 300 ASP B CA 1
ATOM 4707 C C . ASP B 1 300 ? 10.672 7.043 14.039 1 97.88 300 ASP B C 1
ATOM 4709 O O . ASP B 1 300 ? 10.43 8 14.773 1 97.88 300 ASP B O 1
ATOM 4713 N N . TRP B 1 301 ? 11.891 6.727 13.664 1 97.06 301 TRP B N 1
ATOM 4714 C CA . TRP B 1 301 ? 13.062 7.484 14.086 1 97.06 301 TRP B CA 1
ATOM 4715 C C . TRP B 1 301 ? 12.953 8.938 13.648 1 97.06 301 TRP B C 1
ATOM 4717 O O . TRP B 1 301 ? 13.203 9.852 14.438 1 97.06 301 TRP B O 1
ATOM 4727 N N . ALA B 1 302 ? 12.578 9.133 12.375 1 96.88 302 ALA B N 1
ATOM 4728 C CA . ALA B 1 302 ? 12.516 10.477 11.805 1 96.88 302 ALA B CA 1
ATOM 4729 C C . ALA B 1 302 ? 11.5 11.344 12.547 1 96.88 302 ALA B C 1
ATOM 4731 O O . ALA B 1 302 ? 11.789 12.492 12.898 1 96.88 302 ALA B O 1
ATOM 4732 N N . VAL B 1 303 ? 10.336 10.789 12.773 1 96.69 303 VAL B N 1
ATOM 4733 C CA . VAL B 1 303 ? 9.281 11.539 13.453 1 96.69 303 VAL B CA 1
ATOM 4734 C C . VAL B 1 303 ? 9.719 11.867 14.883 1 96.69 303 VAL B C 1
ATOM 4736 O O . VAL B 1 303 ? 9.617 13.016 15.32 1 96.69 303 VAL B O 1
ATOM 4739 N N . ARG B 1 304 ? 10.219 10.922 15.586 1 95.81 304 ARG B N 1
ATOM 4740 C CA . ARG B 1 304 ? 10.656 11.141 16.953 1 95.81 304 ARG B CA 1
ATOM 4741 C C . ARG B 1 304 ? 11.781 12.172 17.016 1 95.81 304 ARG B C 1
ATOM 4743 O O . ARG B 1 304 ? 11.805 13.031 17.891 1 95.81 304 ARG B O 1
ATOM 4750 N N . ARG B 1 305 ? 12.68 12.023 16.062 1 93.75 305 ARG B N 1
ATOM 4751 C CA . ARG B 1 305 ? 13.789 12.961 16.016 1 93.75 305 ARG B CA 1
ATOM 4752 C C . ARG B 1 305 ? 13.297 14.383 15.766 1 93.75 305 ARG B C 1
ATOM 4754 O O . ARG B 1 305 ? 13.859 15.344 16.281 1 93.75 305 ARG B O 1
ATOM 4761 N N . LEU B 1 306 ? 12.32 14.508 14.914 1 92.31 306 LEU B N 1
ATOM 4762 C CA . LEU B 1 306 ? 11.781 15.812 14.539 1 92.31 306 LEU B CA 1
ATOM 4763 C C . LEU B 1 306 ? 10.977 16.422 15.68 1 92.31 306 LEU B C 1
ATOM 4765 O O . LEU B 1 306 ? 10.953 17.641 15.852 1 92.31 306 LEU B O 1
ATOM 4769 N N . LEU B 1 307 ? 10.281 15.562 16.406 1 91.12 307 LEU B N 1
ATOM 4770 C CA . LEU B 1 307 ? 9.266 16.094 17.312 1 91.12 307 LEU B CA 1
ATOM 4771 C C . LEU B 1 307 ? 9.789 16.141 18.75 1 91.12 307 LEU B C 1
ATOM 4773 O O . LEU B 1 307 ? 9.234 16.859 19.594 1 91.12 307 LEU B O 1
ATOM 4777 N N . GLU B 1 308 ? 10.68 15.375 19 1 84.69 308 GLU B N 1
ATOM 4778 C CA . GLU B 1 308 ? 11.258 15.375 20.344 1 84.69 308 GLU B CA 1
ATOM 4779 C C . GLU B 1 308 ? 12.531 16.219 20.391 1 84.69 308 GLU B C 1
ATOM 4781 O O . GLU B 1 308 ? 13.266 16.297 19.406 1 84.69 308 GLU B O 1
ATOM 4786 N N . PRO B 1 309 ? 12.586 16.953 21.5 1 69.69 309 PRO B N 1
ATOM 4787 C CA . PRO B 1 309 ? 13.828 17.703 21.656 1 69.69 309 PRO B CA 1
ATOM 4788 C C . PRO B 1 309 ? 15.07 16.812 21.609 1 69.69 309 PRO B C 1
ATOM 4790 O O . PRO B 1 309 ? 15.164 15.836 22.375 1 69.69 309 PRO B O 1
ATOM 4793 N N . ALA B 1 310 ? 15.656 16.859 20.562 1 66.69 310 ALA B N 1
ATOM 4794 C CA . ALA B 1 310 ? 16.906 16.125 20.484 1 66.69 310 ALA B CA 1
ATOM 4795 C C . ALA B 1 310 ? 18.031 17 19.953 1 66.69 310 ALA B C 1
ATOM 4797 O O . ALA B 1 310 ? 17.766 18.078 19.391 1 66.69 310 ALA B O 1
ATOM 4798 N N . GLY B 1 311 ? 19.328 16.953 20.453 1 65.5 311 GLY B N 1
ATOM 4799 C CA . GLY B 1 311 ? 20.484 17.625 19.875 1 65.5 311 GLY B CA 1
ATOM 4800 C C . GLY B 1 311 ? 20.5 17.594 18.359 1 65.5 311 GLY B C 1
ATOM 4801 O O . GL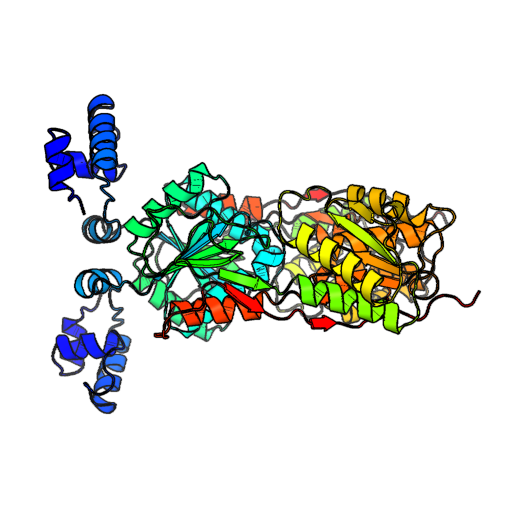Y B 1 311 ? 19.547 17.125 17.734 1 65.5 311 GLY B O 1
ATOM 4802 N N . PRO B 1 312 ? 21.391 18.219 17.75 1 68.62 312 PRO B N 1
ATOM 4803 C CA . PRO B 1 312 ? 21.516 18.25 16.297 1 68.62 312 PRO B CA 1
ATOM 4804 C C . PRO B 1 312 ? 21.531 16.844 15.68 1 68.62 312 PRO B C 1
ATOM 4806 O O . PRO B 1 312 ? 22.078 15.906 16.281 1 68.62 312 PRO B O 1
ATOM 4809 N N . ALA B 1 313 ? 20.672 16.734 14.75 1 70.69 313 ALA B N 1
ATOM 4810 C CA . ALA B 1 313 ? 20.688 15.477 14.008 1 70.69 313 ALA B CA 1
ATOM 4811 C C . ALA B 1 313 ? 21.844 15.445 13.016 1 70.69 313 ALA B C 1
ATOM 4813 O O . ALA B 1 313 ? 22.234 16.484 12.477 1 70.69 313 ALA B O 1
ATOM 4814 N N . PRO B 1 314 ? 22.438 14.18 12.836 1 80.69 314 PRO B N 1
ATOM 4815 C CA . PRO B 1 314 ? 23.391 14.062 11.734 1 80.69 314 PRO B CA 1
ATOM 4816 C C . PRO B 1 314 ? 22.781 14.445 10.383 1 80.69 314 PRO B C 1
ATOM 4818 O O . PRO B 1 314 ? 21.562 14.398 10.211 1 80.69 314 PRO B O 1
ATOM 4821 N N . SER B 1 315 ? 23.656 14.938 9.562 1 88.62 315 SER B N 1
ATOM 4822 C CA . SER B 1 315 ? 23.203 15.344 8.234 1 88.62 315 SER B CA 1
ATOM 4823 C C . SER B 1 315 ? 22.531 14.188 7.504 1 88.62 315 SER B C 1
ATOM 4825 O O . SER B 1 315 ? 21.5 14.391 6.844 1 88.62 315 SER B O 1
ATOM 4827 N N . LEU B 1 316 ? 23.156 13.008 7.699 1 95.25 316 LEU B N 1
ATOM 4828 C CA . LEU B 1 316 ? 22.594 11.844 7.031 1 95.25 316 LEU B CA 1
ATOM 4829 C C . LEU B 1 316 ? 22.672 10.609 7.934 1 95.25 316 LEU B C 1
ATOM 4831 O O . LEU B 1 316 ? 23.75 10.273 8.438 1 95.25 316 LEU B O 1
ATOM 4835 N N . THR B 1 317 ? 21.562 10.008 8.227 1 96.69 317 THR B N 1
ATOM 4836 C CA . THR B 1 317 ? 21.469 8.789 9.016 1 96.69 317 THR B CA 1
ATOM 4837 C C . THR B 1 317 ? 21.109 7.594 8.133 1 96.69 317 THR B C 1
ATOM 4839 O O . THR B 1 317 ? 20.25 7.699 7.266 1 96.69 317 THR B O 1
ATOM 4842 N N . ARG B 1 318 ? 21.812 6.488 8.352 1 97.88 318 ARG B N 1
ATOM 4843 C CA . ARG B 1 318 ? 21.562 5.281 7.566 1 97.88 318 ARG B CA 1
ATOM 4844 C C . ARG B 1 318 ? 21.031 4.16 8.445 1 97.88 318 ARG B C 1
ATOM 4846 O O . ARG B 1 318 ? 21.469 3.988 9.586 1 97.88 318 ARG B O 1
ATOM 4853 N N . PHE B 1 319 ? 20.031 3.449 7.941 1 98.31 319 PHE B N 1
ATOM 4854 C CA . PHE B 1 319 ? 19.469 2.297 8.633 1 98.31 319 PHE B CA 1
ATOM 4855 C C . PHE B 1 319 ? 19.812 1.003 7.91 1 98.31 319 PHE B C 1
ATOM 4857 O O . PHE B 1 319 ? 19.797 0.95 6.68 1 98.31 319 PHE B O 1
ATOM 4864 N N . HIS B 1 320 ? 20.062 0.039 8.68 1 97.94 320 HIS B N 1
ATOM 4865 C CA . HIS B 1 320 ? 20.453 -1.268 8.148 1 97.94 320 HIS B CA 1
ATOM 4866 C C . HIS B 1 320 ? 19.25 -1.974 7.516 1 97.94 320 HIS B C 1
ATOM 4868 O O . HIS B 1 320 ? 18.141 -1.897 8.031 1 97.94 320 HIS B O 1
ATOM 4874 N N . CYS B 1 321 ? 19.5 -2.662 6.371 1 98.06 321 CYS B N 1
ATOM 4875 C CA . CYS B 1 321 ? 18.531 -3.551 5.734 1 98.06 321 CYS B CA 1
ATOM 4876 C C . CYS B 1 321 ? 18.781 -5 6.137 1 98.06 321 CYS B C 1
ATOM 4878 O O . CYS B 1 321 ? 19.875 -5.531 5.93 1 98.06 321 CYS B O 1
ATOM 4880 N N . ASP B 1 322 ? 17.766 -5.641 6.645 1 98.38 322 ASP B N 1
ATOM 4881 C CA . ASP B 1 322 ? 17.938 -7.008 7.125 1 98.38 322 ASP B CA 1
ATOM 4882 C C . ASP B 1 322 ? 17.75 -8.016 5.992 1 98.38 322 ASP B C 1
ATOM 4884 O O . ASP B 1 322 ? 16.875 -7.844 5.137 1 98.38 322 ASP B O 1
ATOM 4888 N N . LEU B 1 323 ? 18.594 -9.008 6.043 1 98.75 323 LEU B N 1
ATOM 4889 C CA . LEU B 1 323 ? 18.391 -10.156 5.164 1 98.75 323 LEU B CA 1
ATOM 4890 C C . LEU B 1 323 ? 17.328 -11.094 5.723 1 98.75 323 LEU B C 1
ATOM 4892 O O . LEU B 1 323 ? 17.469 -11.609 6.832 1 98.75 323 LEU B O 1
ATOM 4896 N N . ILE B 1 324 ? 16.266 -11.273 5.02 1 98.81 324 ILE B N 1
ATOM 4897 C CA . ILE B 1 324 ? 15.203 -12.211 5.363 1 98.81 324 ILE B CA 1
ATOM 4898 C C . ILE B 1 324 ? 15.336 -13.477 4.52 1 98.81 324 ILE B C 1
ATOM 4900 O O . ILE B 1 324 ? 14.969 -13.484 3.34 1 98.81 324 ILE B O 1
ATOM 4904 N N . ILE B 1 325 ? 15.812 -14.484 5.137 1 98.62 325 ILE B N 1
ATOM 4905 C CA . ILE B 1 325 ? 16.062 -15.727 4.418 1 98.62 325 ILE B CA 1
ATOM 4906 C C . ILE B 1 325 ? 14.773 -16.547 4.371 1 98.62 325 ILE B C 1
ATOM 4908 O O . ILE B 1 325 ? 14.148 -16.812 5.402 1 98.62 325 ILE B O 1
ATOM 4912 N N . ARG B 1 326 ? 14.422 -16.875 3.102 1 97.5 326 ARG B N 1
ATOM 4913 C CA . ARG B 1 326 ? 13.328 -17.812 2.885 1 97.5 326 ARG B CA 1
ATOM 4914 C C . ARG B 1 326 ? 13.781 -18.984 2.039 1 97.5 326 ARG B C 1
ATOM 4916 O O . ARG B 1 326 ? 14.812 -19.609 2.322 1 97.5 326 ARG B O 1
ATOM 4923 N N . ALA B 1 327 ? 13.016 -19.359 0.976 1 97.44 327 ALA B N 1
ATOM 4924 C CA . ALA B 1 327 ? 13.305 -20.656 0.362 1 97.44 327 ALA B CA 1
ATOM 4925 C C . ALA B 1 327 ? 13.773 -20.484 -1.079 1 97.44 327 ALA B C 1
ATOM 4927 O O . ALA B 1 327 ? 13.773 -21.438 -1.856 1 97.44 327 ALA B O 1
ATOM 4928 N N . SER B 1 328 ? 14.234 -19.281 -1.41 1 98.56 328 SER B N 1
ATOM 4929 C CA . SER B 1 328 ? 14.57 -19.047 -2.812 1 98.56 328 SER B CA 1
ATOM 4930 C C . SER B 1 328 ? 16.078 -19.094 -3.035 1 98.56 328 SER B C 1
ATOM 4932 O O . SER B 1 328 ? 16.562 -18.734 -4.113 1 98.56 328 SER B O 1
ATOM 4934 N N . THR B 1 329 ? 16.859 -19.453 -2.023 1 98.75 329 THR B N 1
ATOM 4935 C CA . THR B 1 329 ? 18.312 -19.5 -2.188 1 98.75 329 THR B CA 1
ATOM 4936 C C . THR B 1 329 ? 18.875 -20.828 -1.686 1 98.75 329 THR B C 1
ATOM 4938 O O . THR B 1 329 ? 18.391 -21.375 -0.681 1 98.75 329 THR B O 1
ATOM 4941 N N . ALA B 1 330 ? 19.766 -21.406 -2.383 1 98.5 330 ALA B N 1
ATOM 4942 C CA . ALA B 1 330 ? 20.453 -22.656 -2.09 1 98.5 330 ALA B CA 1
ATOM 4943 C C . ALA B 1 330 ? 21.812 -22.703 -2.783 1 98.5 330 ALA B C 1
ATOM 4945 O O . ALA B 1 330 ? 22.156 -21.812 -3.566 1 98.5 330 ALA B O 1
ATOM 4946 N N . PRO B 1 331 ? 22.719 -23.672 -2.393 1 98.06 331 PRO B N 1
ATOM 4947 C CA . PRO B 1 331 ? 23.969 -23.812 -3.141 1 98.06 331 PRO B CA 1
ATOM 4948 C C . PRO B 1 331 ? 23.75 -24.062 -4.629 1 98.06 331 PRO B C 1
ATOM 4950 O O . PRO B 1 331 ? 22.703 -24.609 -5.02 1 98.06 331 PRO B O 1
ATOM 4953 N N . PRO B 1 332 ? 24.688 -23.594 -5.449 1 96.94 332 PRO B N 1
ATOM 4954 C CA . PRO B 1 332 ? 24.516 -23.797 -6.891 1 96.94 332 PRO B CA 1
ATOM 4955 C C . PRO B 1 332 ? 24.453 -25.281 -7.266 1 96.94 332 PRO B C 1
ATOM 4957 O O . PRO B 1 332 ? 24.891 -26.141 -6.496 1 96.94 332 PRO B O 1
ATOM 4960 N N . PRO B 1 333 ? 23.812 -25.438 -8.438 1 91.81 333 PRO B N 1
ATOM 4961 C CA . PRO B 1 333 ? 23.797 -26.828 -8.891 1 91.81 333 PRO B CA 1
ATOM 4962 C C . PRO B 1 333 ? 25.203 -27.391 -9.109 1 91.81 333 PRO B C 1
ATOM 4964 O O . PRO B 1 333 ? 26.125 -26.656 -9.492 1 91.81 333 PRO B O 1
ATOM 4967 N N . THR B 1 334 ? 25.438 -28.641 -8.5 1 79.5 334 THR B N 1
ATOM 4968 C CA . THR B 1 334 ? 26.703 -29.312 -8.688 1 79.5 334 THR B CA 1
ATOM 4969 C C . THR B 1 334 ? 26.938 -29.641 -10.164 1 79.5 334 THR B C 1
ATOM 4971 O O . THR B 1 334 ? 26.031 -30.125 -10.844 1 79.5 334 THR B O 1
ATOM 4974 N N . VAL B 1 335 ? 27.984 -29.078 -10.781 1 59.06 335 VAL B N 1
ATOM 4975 C CA . VAL B 1 335 ? 28.406 -29.5 -12.109 1 59.06 335 VAL B CA 1
ATOM 4976 C C . VAL B 1 335 ? 28.984 -30.922 -12.031 1 59.06 335 VAL B C 1
ATOM 4978 O O . VAL B 1 335 ? 29.688 -31.25 -11.086 1 59.06 335 VAL B O 1
#

pLDDT: mean 88.55, std 11.78, range [45.84, 98.88]

Organism: NCBI:txid131109

Solvent-accessible surface area (backbone atoms only — not comparable to full-atom values): 33554 Å² total; per-residue (Å²): 127,49,43,63,59,52,28,7,58,68,42,71,45,51,52,65,57,36,48,29,42,77,66,69,63,20,79,93,75,46,55,71,69,57,40,48,42,34,52,50,28,20,59,75,52,60,42,61,68,50,43,59,64,48,14,68,72,70,74,49,52,52,24,37,30,33,36,30,37,65,17,43,88,34,85,67,29,30,48,31,51,35,30,39,39,52,49,31,50,73,72,70,32,44,35,36,49,42,62,30,75,46,76,83,28,45,59,56,45,40,49,52,40,56,17,63,43,43,52,31,35,38,38,34,39,61,50,41,26,78,38,85,67,64,88,80,48,63,70,64,38,34,25,38,32,19,29,47,75,53,87,94,32,28,13,32,30,67,31,42,40,61,32,29,27,52,54,48,46,52,46,43,73,44,60,46,80,49,65,23,31,40,39,54,57,63,51,86,68,31,50,48,46,50,37,28,52,51,20,42,43,48,47,34,45,76,71,72,34,79,73,55,72,85,40,52,36,56,23,40,77,48,55,71,39,7,31,50,28,29,40,64,50,60,66,39,93,80,41,49,40,28,35,47,22,62,25,39,57,35,34,51,13,36,54,55,40,30,54,76,71,69,46,45,59,16,55,55,31,16,42,31,25,25,46,51,50,58,76,45,29,58,64,38,88,47,30,41,15,21,30,28,56,45,48,45,62,51,29,39,50,51,50,49,55,68,72,38,95,59,77,86,72,62,60,68,43,71,40,74,39,48,78,44,82,53,46,12,60,50,48,48,62,86,130,128,49,43,64,60,51,29,6,58,70,42,71,46,52,51,65,56,35,46,30,43,77,65,69,63,20,81,93,75,48,55,71,69,58,41,48,42,35,52,51,29,20,58,76,50,61,41,61,69,50,45,60,65,48,15,69,73,71,76,49,51,54,23,36,30,34,36,30,37,64,16,43,85,34,85,66,29,31,49,30,52,36,30,40,40,51,48,31,50,73,72,70,32,45,36,36,49,42,63,30,76,43,78,81,28,45,59,56,45,40,50,50,41,56,18,62,44,42,52,29,35,39,38,34,39,61,50,42,25,77,38,86,66,64,87,80,48,64,70,63,40,34,25,39,33,17,30,46,74,52,88,93,32,30,13,32,29,67,31,40,40,60,32,30,28,52,54,47,46,51,45,43,72,43,61,45,79,49,66,25,33,40,40,55,58,64,54,86,68,29,50,45,46,51,37,27,52,51,20,41,44,47,46,34,44,76,70,72,34,79,72,55,73,85,41,52,38,56,23,40,76,48,55,70,39,7,32,52,28,30,41,64,49,60,68,40,94,80,40,47,42,27,34,47,23,64,25,39,56,36,34,51,14,36,53,55,41,30,54,76,72,70,46,45,60,16,56,56,31,17,42,30,25,24,46,52,50,57,77,46,30,59,64,40,88,47,31,41,14,21,28,29,56,44,47,44,60,50,29,40,51,50,49,48,56,67,71,38,96,60,78,86,72,60,61,67,43,71,41,75,39,48,78,44,84,54,47,12,59,51,48,48,63,84,128

Radius of gyration: 27.99 Å; Cα contacts (8 Å, |Δi|>4): 1441; chains: 2; bounding box: 69×86×65 Å

InterPro domains:
  IPR000843 LacI-type HTH domain [PF00356] (3-49)
  IPR000843 LacI-type HTH domain [PS50932] (2-58)
  IPR000843 LacI-type HTH domain [SM00354] (1-73)
  IPR000843 LacI-type HTH domain [cd01392] (5-58)
  IPR010982 Lambda repressor-like, DNA-binding domain superfamily [G3DSA:1.10.260.40] (1-60)
  IPR010982 Lambda repressor-like, DNA-binding domain superfamily [SSF47413] (1-61)
  IPR028082 Periplasmic binding protein-like I [SSF53822] (63-333)
  IPR046335 Transcriptional regulator LacI/GalR-like, sensor domain [PF13377] (168-329)

Secondary structure (DSSP, 8-state):
---HHHHHHHHTS-HHHHHHHHTT--TTTS-HHHHHHHHHHHHHHT----HHHHHHHHS---EEEEEEES-TTSTTHHHHHHHHHHHHHHTT-EEEEEE--SHHHHHHHHHHHHHTT-SEEEEEESSSSEE---TTSPSSEEEESBEESSTT--EEEE-HHHHHHHHHHHHHHHT--SEEEEEES-TTT-HHHHHHHHHHHHHHHHTT----GGGEEEE-SSHHHHHHHHHHHHTSTT--SEEEESSHHHHHHHHHHHHHHTPPTTTT-EEEEEE--HHHHTTSSSPPEEEEP-HHHHHHHHHHHHHS--SPPPSEEEEPPEEE--SS--PPPP-/---HHHHHHHHTS-HHHHHHHHTT--TTTS-HHHHHHHHHHHHHHT----HHHHHHHHS---EEEEEEES-TTSTTHHHHHHHHHHHHHHTT-EEEEEE--SHHHHHHHHHHHHHTT-SEEEEEESSSSEE---TTSPSSEEEESBEESSTT--EEEE-HHHHHHHHHHHHHHHT--SEEEEEES-TTT-HHHHHHHHHHHHHHHHTT----GGGEEEE-SSHHHHHHHHHHHHTSTT--SEEEESSHHHHHHHHHHHHHHTPPTTTT-EEEEEE--HHHHTTSSSPPEEEEP-HHHHHHHHHHHHHS--SPPPSEEEEPPEEE--SS--PPPP-

Sequence (670 aa):
MATLAEVAALAGVSTASASLVLSGKSAGRVSAETAQRIRDAAQSLGYVRDALASGLRSKQTQTLGVVAHELLQTPYATDMVDTIVSTCRELGWSLLLTDASDPAGIEDVTRELISRRVDRVLLAAMYHHVVRVPHSMPEGTMVLNGYADRPGIPGVVPDEVQGARDAVEHLLGLGHRRIGHLTHGERGVADAIRLRLGAYAAALRDAGIRPDPDLVVGGGLKPAQADRSAAALLGRSDRPTAVFCYNDALAAGVYRQAARLGLSIPHDLSVIGFDDLRLISTNLAPGLTTMRLPHRAMADWAVRRLLEPAGPAPSLTRFHCDLIIRASTAPPPTVMATLAEVAALAGVSTASASLVLSGKSAGRVSAETAQRIRDAAQSLGYVRDALASGLRSKQTQTLGVVAHELLQTPYATDMVDTIVSTCRELGWSLLLTDASDPAGIEDVTRELISRRVDRVLLAAMYHHVVRVPHSMPEGTMVLNGYADRPGIPGVVPDEVQGARDAVEHLLGLGHRRIGHLTHGERGVADAIRLRLGAYAAALRDAGIRPDPDLVVGGGLKPAQADRSAAALLGRSDRPTAVFCYNDALAAGVYRQAARLGLSIPHDLSVIGFDDLRLISTNLAPGLTTMRLPHRAMADWAVRRLLEPAGPAPSLTRFHCDLIIRASTAPPPTV

Nearest PDB structures (foldseek):
  1jfs-assembly1_A-2  TM=7.952E-01  e=4.810E-27  Escherichia coli
  2pue-assembly1_A  TM=7.857E-01  e=3.790E-27  Escherichia coli
  5ysz-assembly1_A-2  TM=6.979E-01  e=2.097E-24  Thermobifida fusca YX
  3qk7-assembly1_A  TM=8.038E-01  e=2.040E-14  Yersinia pestis
  2h0a-assembly1_A  TM=8.125E-01  e=1.124E-14  Thermus thermophilus

Foldseek 3Di:
DQDLCQLCVQLVHDSVQLCCLLVVNCVPPDDPVSSVSSVVSCVVVVPDDPLVVVCVVVVASLEEEEEEAPAPPDPLNCLQVVLLCVLSVVVVGHYHYYYQPDPVRQVVVQVVCVVVSGPAYEYEYNAAEEDEDDPSHDPLYEYEQYAYPDFDHAYEHAPLLVLLLVVLVVQVVLPFLFEAEAAAPVCPPHVSRVNSVVSNQVSNVVVVHHDDVQRYFHFHLDLVRLLVRLCSQCVDPCHGLEYEYSALSSLVSVLVNCVVVVHDFNASYAYEGEQPPVVRQVPDVVRHWYWHTPSSVRSSVSSCPSSPDDPDDDRYHYDYIDTDDTRRHHRHHDD/DQDLCQLCVQLVHDSVQLCCLLVVNCVPPDDPVSSVSSVVSCVVVVPDDPLVVVCVVVVASLEEEEEEAPAPPDPLNCLQVVLLCVLSVVVVGHYHYYYQPDPVRQVVVQVVCVVVSGDAYEYEYNAAEEDEDDPSHDPLYEYEQYAYPDFDHAYEHAPLLVLLLVVLVVQVVLPFLFEAEAAAPCCPPHVSRVNSVVSNQVSNVVVVHHDDVQRYFHFHLDLVRLLVRLCSQQVDPPHGLEYEYSALSSLLSVLVNCVVVVHDFNASYAYEGEQCPVVRQVPDVVRHWYWHTPSSVRSSCSSCPSSPDDPDDDRYHYDYIDTDDTRRHHRHHDD